Protein AF-A0A964J4F6-F1 (afdb_monomer)

Mean predicted aligned error: 13.55 Å

Secondary structure (DSSP, 8-state):
-----------------------PPPEEEEEEEEEETTEEEE-TT-EEEEEE--SSTTS-HHHH-EEEEEEE--TTSEEEEE--S--S-EEEEEESB-TTS-EEEETT-SSB-EEEPPPB-S-SSEEEEEEEEE---SSS-HHHHHHHHHHHHHHHHHHHSS--S-TTT--EEEET-SSSS-EE-SSEEEE-TT--S-TTSTT--HHHHHHHHHHHHHHHH--HHHHHHHHHHH--SS---TT-B-SSHHHHHHHHHHHHHHTTT-S----TT--TT-TTBHHHHHHHHHHHHHHSTT-SHHHHHHHHHHSTT---SHHHHHTT---PPPPPPPPPPPPPPPPPP-PPPHHHHHHHHHHHHHHHHHHHHHHHHHHHHHHHHHTSPPP--SSS-HHHHHHHHHHHHHHHHHHHHHHHHHHHHTTSSHHHHHHHTTS-HHHHHHHHHHHHHHHHHHHHHHHHHHHHHHHHHTHHHHHH---HHHHHHHHHHHHHHHHHHHHTTT-S-----SSSTT-GGGEEEPPP--PPPPPPPPPPPPPPPPPP-------PPSPPPPBP-EEEEE--SEE-SEEEEEEEEEES--TT-EEEEEEE--TT-SS--EEEEEE--TTSEEEEEEEE-SSEEEEEEEEE--BTTB--EEPPPEEEEE-

Nearest PDB structures (foldseek):
  8dek-assembly1_A  TM=6.468E-01  e=1.235E-04  Akkermansia muciniphila
  8df2-assembly1_D  TM=6.753E-01  e=3.769E-04  Akkermansia muciniphila
  8df2-assembly1_C  TM=6.741E-01  e=4.171E-04  Akkermansia muciniphila
  8df2-assembly1_B  TM=6.737E-01  e=5.375E-04  Akkermansia muciniphila
  5b71-assembly1_E  TM=6.983E-01  e=1.640E-03  Homo sapiens

Radius of gyration: 31.27 Å; Cα contacts (8 Å, |Δi|>4): 1247; chains: 1; bounding box: 86×79×105 Å

Structure (mmCIF, N/CA/C/O backbone):
data_AF-A0A964J4F6-F1
#
_entry.id   AF-A0A964J4F6-F1
#
loop_
_atom_site.group_PDB
_atom_site.id
_atom_site.type_symbol
_atom_site.label_atom_id
_atom_site.label_alt_id
_atom_site.label_comp_id
_atom_site.label_asym_id
_atom_site.label_entity_id
_atom_site.label_seq_id
_atom_site.pdbx_PDB_ins_code
_atom_site.Cartn_x
_atom_site.Cartn_y
_atom_site.Cartn_z
_atom_site.occupancy
_atom_site.B_iso_or_equiv
_atom_site.auth_seq_id
_atom_site.auth_comp_id
_atom_site.auth_asym_id
_atom_site.auth_atom_id
_atom_site.pdbx_PDB_model_num
ATOM 1 N N . MET A 1 1 ? -55.242 -43.354 67.723 1.00 39.22 1 MET A N 1
ATOM 2 C CA . MET A 1 1 ? -55.119 -43.976 66.383 1.00 39.22 1 MET A CA 1
ATOM 3 C C . MET A 1 1 ? -55.772 -43.014 65.386 1.00 39.22 1 MET A C 1
ATOM 5 O O . MET A 1 1 ? -56.984 -42.919 65.397 1.00 39.22 1 MET A O 1
ATOM 9 N N . LYS A 1 2 ? -55.071 -42.000 64.840 1.00 38.34 2 LYS A N 1
ATOM 10 C CA . LYS A 1 2 ? -54.368 -41.967 63.525 1.00 38.34 2 LYS A CA 1
ATOM 11 C C . LYS A 1 2 ? -55.135 -42.779 62.457 1.00 38.34 2 LYS A C 1
ATOM 13 O O . LYS A 1 2 ? -55.254 -43.979 62.641 1.00 38.34 2 LYS A O 1
ATOM 18 N N . ARG A 1 3 ? -55.629 -42.218 61.342 1.00 37.97 3 ARG A N 1
ATOM 19 C CA . ARG A 1 3 ? -54.902 -41.413 60.337 1.00 37.97 3 ARG A CA 1
ATOM 20 C C . ARG A 1 3 ? -55.819 -40.450 59.555 1.00 37.97 3 ARG A C 1
ATOM 22 O O . ARG A 1 3 ? -56.884 -40.842 59.097 1.00 37.97 3 ARG A O 1
ATOM 29 N N . PHE A 1 4 ? -55.321 -39.227 59.367 1.00 41.62 4 PHE A N 1
ATOM 30 C CA . PHE A 1 4 ? -55.722 -38.250 58.350 1.00 41.62 4 PHE A CA 1
ATOM 31 C C . PHE A 1 4 ? -55.152 -38.665 56.983 1.00 41.62 4 PHE A C 1
ATOM 33 O O . PHE A 1 4 ? -53.982 -39.048 56.911 1.00 41.62 4 PHE A O 1
ATOM 40 N N . ALA A 1 5 ? -55.942 -38.545 55.916 1.00 40.41 5 ALA A N 1
ATOM 41 C CA . ALA A 1 5 ? -55.474 -38.618 54.535 1.00 40.41 5 ALA A CA 1
ATOM 42 C C . ALA A 1 5 ? -55.362 -37.192 53.974 1.00 40.41 5 ALA A C 1
ATOM 44 O O . ALA A 1 5 ? -56.365 -36.504 53.806 1.00 40.41 5 ALA A O 1
ATOM 45 N N . VAL A 1 6 ? -54.130 -36.752 53.722 1.00 40.94 6 VAL A N 1
ATOM 46 C CA . VAL A 1 6 ? -53.800 -35.522 52.993 1.00 40.94 6 VAL A CA 1
ATOM 47 C C . VAL A 1 6 ? -53.334 -35.953 51.606 1.00 40.94 6 VAL A C 1
ATOM 49 O O . VAL A 1 6 ? -52.326 -36.645 51.482 1.00 40.94 6 VAL A O 1
ATOM 52 N N . ALA A 1 7 ? -54.088 -35.577 50.575 1.00 40.28 7 ALA A N 1
ATOM 53 C CA . ALA A 1 7 ? -53.694 -35.747 49.183 1.00 40.28 7 ALA A CA 1
ATOM 54 C C . ALA A 1 7 ? -52.683 -34.651 48.809 1.00 40.28 7 ALA A C 1
ATOM 56 O O . ALA A 1 7 ? -52.993 -33.461 48.863 1.00 40.28 7 ALA A O 1
ATOM 57 N N . VAL A 1 8 ? -51.464 -35.061 48.461 1.00 40.75 8 VAL A N 1
ATOM 58 C CA . VAL A 1 8 ? -50.386 -34.188 47.986 1.00 40.75 8 VAL A CA 1
ATOM 59 C C . VAL A 1 8 ? -50.498 -34.054 46.470 1.00 40.75 8 VAL A C 1
ATOM 61 O O . VAL A 1 8 ? -50.319 -35.024 45.738 1.00 40.75 8 VAL A O 1
ATOM 64 N N . LEU A 1 9 ? -50.781 -32.836 46.007 1.00 39.59 9 LEU A N 1
ATOM 65 C CA . LEU A 1 9 ? -50.663 -32.426 44.611 1.00 39.59 9 LEU A CA 1
ATOM 66 C C . LEU A 1 9 ? -49.172 -32.161 44.323 1.00 39.59 9 LEU A C 1
ATOM 68 O O . LEU A 1 9 ? -48.631 -31.126 44.710 1.00 39.59 9 LEU A O 1
ATOM 72 N N . ALA A 1 10 ? -48.483 -33.111 43.695 1.00 40.59 10 ALA A N 1
ATOM 73 C CA . ALA A 1 10 ? -47.112 -32.922 43.227 1.00 40.59 10 ALA A CA 1
ATOM 74 C C . ALA A 1 10 ? -47.136 -32.204 41.867 1.00 40.59 10 ALA A C 1
ATOM 76 O O . ALA A 1 10 ? -47.359 -32.821 40.827 1.00 40.59 10 ALA A O 1
ATOM 77 N N . ALA A 1 11 ? -46.934 -30.886 41.878 1.00 43.50 11 ALA A N 1
ATOM 78 C CA . ALA A 1 11 ? -46.682 -30.109 40.671 1.00 43.50 11 ALA A CA 1
ATOM 79 C C . ALA A 1 11 ? -45.273 -30.432 40.150 1.00 43.50 11 ALA A C 1
ATOM 81 O O . ALA A 1 11 ? -44.270 -30.102 40.782 1.00 43.50 11 ALA A O 1
ATOM 82 N N . LEU A 1 12 ? -45.211 -31.104 39.003 1.00 42.25 12 LEU A N 1
ATOM 83 C CA . LEU A 1 12 ? -43.985 -31.427 38.284 1.00 42.25 12 LEU A CA 1
ATOM 84 C C . LEU A 1 12 ? -43.437 -30.144 37.626 1.00 42.25 12 LEU A C 1
ATOM 86 O O . LEU A 1 12 ? -43.765 -29.819 36.487 1.00 42.25 12 LEU A O 1
ATOM 90 N N . THR A 1 13 ? -42.623 -29.372 38.344 1.00 48.09 13 THR A N 1
ATOM 91 C CA . THR A 1 13 ? -41.809 -28.301 37.757 1.00 48.09 13 THR A CA 1
ATOM 92 C C . THR A 1 13 ? -40.675 -28.934 36.956 1.00 48.09 13 THR A C 1
ATOM 94 O O . THR A 1 13 ? -39.594 -29.208 37.474 1.00 48.09 13 THR A O 1
ATOM 97 N N . VAL A 1 14 ? -40.912 -29.176 35.665 1.00 48.94 14 VAL A N 1
ATOM 98 C CA . VAL A 1 14 ? -39.831 -29.415 34.705 1.00 48.94 14 VAL A CA 1
ATOM 99 C C . VAL A 1 14 ? -39.031 -28.119 34.623 1.00 48.94 14 VAL A C 1
ATOM 101 O O . VAL A 1 14 ? -39.430 -27.162 33.963 1.00 48.94 14 VAL A O 1
ATOM 104 N N . ALA A 1 15 ? -37.918 -28.061 35.351 1.00 50.88 15 ALA A N 1
ATOM 105 C CA . ALA A 1 15 ? -36.913 -27.033 35.160 1.00 50.88 15 ALA A CA 1
ATOM 106 C C . ALA A 1 15 ? -36.363 -27.200 33.739 1.00 50.88 15 ALA A C 1
ATOM 108 O O . ALA A 1 15 ? -35.507 -28.047 33.486 1.00 50.88 15 ALA A O 1
ATOM 109 N N . ILE A 1 16 ? -36.894 -26.418 32.799 1.00 53.94 16 ILE A N 1
ATOM 110 C CA . ILE A 1 16 ? -36.280 -26.216 31.492 1.00 53.94 16 ILE A CA 1
ATOM 111 C C . ILE A 1 16 ? -34.946 -25.531 31.784 1.00 53.94 16 ILE A C 1
ATOM 113 O O . ILE A 1 16 ? -34.875 -24.314 31.953 1.00 53.94 16 ILE A O 1
ATOM 117 N N . VAL A 1 17 ? -33.885 -26.325 31.925 1.00 51.53 17 VAL A N 1
ATOM 118 C CA . VAL A 1 17 ? -32.518 -25.819 31.926 1.00 51.53 17 VAL A CA 1
ATOM 119 C C . VAL A 1 17 ? -32.308 -25.277 30.522 1.00 51.53 17 VAL A C 1
ATOM 121 O O . VAL A 1 17 ? -32.073 -26.040 29.587 1.00 51.53 17 VAL A O 1
ATOM 124 N N . ALA A 1 18 ? -32.491 -23.965 30.353 1.00 53.84 18 ALA A N 1
ATOM 125 C CA . ALA A 1 18 ? -32.130 -23.286 29.123 1.00 53.84 18 ALA A CA 1
ATOM 126 C C . ALA A 1 18 ? -30.680 -23.671 28.825 1.00 53.84 18 ALA A C 1
ATOM 128 O O . ALA A 1 18 ? -29.788 -23.391 29.633 1.00 53.84 18 ALA A O 1
ATOM 129 N N . ALA A 1 19 ? -30.465 -24.389 27.719 1.00 57.81 19 ALA A N 1
ATOM 130 C CA . ALA A 1 19 ? -29.124 -24.723 27.274 1.00 57.81 19 ALA A CA 1
ATOM 131 C C . ALA A 1 19 ? -28.310 -23.421 27.275 1.00 57.81 19 ALA A C 1
ATOM 133 O O . ALA A 1 19 ? -28.836 -22.400 26.813 1.00 57.81 19 ALA A O 1
ATOM 134 N N . PRO A 1 20 ? -27.083 -23.410 27.832 1.00 58.78 20 PRO A N 1
ATOM 135 C CA . PRO A 1 20 ? -26.265 -22.209 27.820 1.00 58.78 20 PRO A CA 1
ATOM 136 C C . PRO A 1 20 ? -26.206 -21.732 26.375 1.00 58.78 20 PRO A C 1
ATOM 138 O O . PRO A 1 20 ? -25.832 -22.511 25.496 1.00 58.78 20 PRO A O 1
ATOM 141 N N . ALA A 1 21 ? -26.660 -20.499 26.134 1.00 61.41 21 ALA A N 1
ATOM 142 C CA . ALA A 1 21 ? -26.624 -19.898 24.813 1.00 61.41 21 ALA A CA 1
ATOM 143 C C . ALA A 1 21 ? -25.182 -20.018 24.318 1.00 61.41 21 ALA A C 1
ATOM 145 O O . ALA A 1 21 ? -24.276 -19.385 24.865 1.00 61.41 21 ALA A O 1
ATOM 146 N N . ARG A 1 22 ? -24.944 -20.931 23.370 1.00 65.62 22 ARG A N 1
ATOM 147 C CA . ARG A 1 22 ? -23.622 -21.079 22.774 1.00 65.62 22 ARG A CA 1
ATOM 148 C C . ARG A 1 22 ? -23.318 -19.742 22.121 1.00 65.62 22 ARG A C 1
ATOM 150 O O . ARG A 1 22 ? -24.150 -19.242 21.368 1.00 65.62 22 ARG A O 1
ATOM 157 N N . ALA A 1 23 ? -22.157 -19.180 22.452 1.00 67.19 23 ALA A N 1
ATOM 158 C CA . ALA A 1 23 ? -21.604 -18.041 21.742 1.00 67.19 23 ALA A CA 1
ATOM 159 C C . ALA A 1 23 ? -21.734 -18.321 20.243 1.00 67.19 23 ALA A C 1
ATOM 161 O O . ALA A 1 23 ? -21.190 -19.313 19.749 1.00 67.19 23 ALA A O 1
ATOM 162 N N . GLN A 1 24 ? -22.551 -17.521 19.566 1.00 79.75 24 GLN A N 1
ATOM 163 C CA . GLN A 1 24 ? -22.741 -17.670 18.139 1.00 79.75 24 GLN A CA 1
ATOM 164 C C . GLN A 1 24 ? -21.416 -17.298 17.478 1.00 79.75 24 GLN A C 1
ATOM 166 O O . GLN A 1 24 ? -20.846 -16.249 17.762 1.00 79.75 24 GLN A O 1
ATOM 171 N N . VAL A 1 25 ? -20.893 -18.206 16.662 1.00 89.31 25 VAL A N 1
ATOM 172 C CA . VAL A 1 25 ? -19.766 -17.926 15.774 1.00 89.31 25 VAL A CA 1
ATOM 173 C C . VAL A 1 25 ? -20.383 -17.409 14.483 1.00 89.31 25 VAL A C 1
ATOM 175 O O . VAL A 1 25 ? -21.154 -18.134 13.853 1.00 89.31 25 VAL A O 1
ATOM 178 N N . THR A 1 26 ? -20.075 -16.169 14.113 1.00 92.75 26 THR A N 1
ATOM 179 C CA . THR A 1 26 ? -20.426 -15.599 12.809 1.00 92.75 26 THR A CA 1
ATOM 180 C C . THR A 1 26 ? -19.239 -15.771 11.880 1.00 92.75 26 THR A C 1
ATOM 182 O O . THR A 1 26 ? -18.116 -15.403 12.229 1.00 92.75 26 THR A O 1
ATOM 185 N N . THR A 1 27 ? -19.484 -16.289 10.683 1.00 94.81 27 THR A N 1
ATOM 186 C CA . THR A 1 27 ? -18.539 -16.178 9.569 1.00 94.81 27 THR A CA 1
ATOM 187 C C . THR A 1 27 ? -18.867 -14.908 8.791 1.00 94.81 27 THR A C 1
ATOM 189 O O . THR A 1 27 ? -20.000 -14.723 8.364 1.00 94.81 27 THR A O 1
ATOM 192 N N . TYR A 1 28 ? -17.901 -14.010 8.659 1.00 94.06 28 TYR A N 1
ATOM 193 C CA . TYR A 1 28 ? -17.977 -12.789 7.869 1.00 94.06 28 TYR A CA 1
ATOM 194 C C . TYR A 1 28 ? -17.252 -13.046 6.562 1.00 94.06 28 TYR A C 1
ATOM 196 O O . TYR A 1 28 ? -16.055 -13.322 6.585 1.00 94.06 28 TYR A O 1
ATOM 204 N N . HIS A 1 29 ? -17.946 -12.930 5.443 1.00 94.75 29 HIS A N 1
ATOM 205 C CA . HIS A 1 29 ? -17.332 -13.061 4.130 1.00 94.75 29 HIS A CA 1
ATOM 206 C C . HIS A 1 29 ? -17.683 -11.857 3.262 1.00 94.75 29 HIS A C 1
ATOM 208 O O . HIS A 1 29 ? -18.657 -11.156 3.523 1.00 94.75 29 HIS A O 1
ATOM 214 N N . GLY A 1 30 ? -16.854 -11.560 2.274 1.00 92.31 30 GLY A N 1
ATOM 215 C CA . GLY A 1 30 ? -17.032 -10.409 1.394 1.00 92.31 30 GLY A CA 1
ATOM 216 C C . GLY A 1 30 ? -15.941 -10.364 0.339 1.00 92.31 30 GLY A C 1
ATOM 217 O O . GLY A 1 30 ? -15.177 -11.317 0.205 1.00 92.31 30 GLY A O 1
ATOM 218 N N . GLN A 1 31 ? -15.863 -9.258 -0.398 1.00 91.62 31 GLN A N 1
ATOM 219 C CA . GLN A 1 31 ? -14.866 -9.071 -1.450 1.00 91.62 31 GLN A CA 1
ATOM 220 C C . GLN A 1 31 ? -14.346 -7.633 -1.461 1.00 91.62 31 GLN A C 1
ATOM 222 O O . GLN A 1 31 ? -15.142 -6.695 -1.389 1.00 91.62 31 GLN A O 1
ATOM 227 N N . TRP A 1 32 ? -13.031 -7.460 -1.573 1.00 91.69 32 TRP A N 1
ATOM 228 C CA . TRP A 1 32 ? -12.389 -6.161 -1.762 1.00 91.69 32 TRP A CA 1
ATOM 229 C C . TRP A 1 32 ? -12.135 -5.892 -3.237 1.00 91.69 32 TRP A C 1
ATOM 231 O O . TRP A 1 32 ? -11.487 -6.682 -3.927 1.00 91.69 32 TRP A O 1
ATOM 241 N N . LEU A 1 33 ? -12.637 -4.754 -3.703 1.00 89.38 33 LEU A N 1
ATOM 242 C CA . LEU A 1 33 ? -12.492 -4.290 -5.073 1.00 89.38 33 LEU A CA 1
ATOM 243 C C . LEU A 1 33 ? -11.873 -2.890 -5.074 1.00 89.38 33 LEU A C 1
ATOM 245 O O . LEU A 1 33 ? -12.208 -2.076 -4.219 1.00 89.38 33 LEU A O 1
ATOM 249 N N . CYS A 1 34 ? -11.012 -2.604 -6.040 1.00 88.94 34 CYS A N 1
ATOM 250 C CA . CYS A 1 34 ? -10.430 -1.294 -6.311 1.00 88.94 34 CYS A CA 1
ATOM 251 C C . CYS A 1 34 ? -11.053 -0.719 -7.580 1.00 88.94 34 CYS A C 1
ATOM 253 O O . CYS A 1 34 ? -11.069 -1.404 -8.600 1.00 88.94 34 CYS A O 1
ATOM 255 N N . ASP A 1 35 ? -11.544 0.516 -7.518 1.00 85.69 35 ASP A N 1
ATOM 256 C CA . ASP A 1 35 ? -11.870 1.312 -8.704 1.00 85.69 35 ASP A CA 1
ATOM 257 C C . ASP A 1 35 ? -10.643 2.134 -9.115 1.00 85.69 35 ASP A C 1
ATOM 259 O O . ASP A 1 35 ? -10.274 3.100 -8.437 1.00 85.69 35 ASP A O 1
ATOM 263 N N . ASP A 1 36 ? -10.008 1.747 -10.218 1.00 85.06 36 ASP A N 1
ATOM 264 C CA . ASP A 1 36 ? -8.982 2.549 -10.871 1.00 85.06 36 ASP A CA 1
ATOM 265 C C . ASP A 1 36 ? -9.562 3.209 -12.123 1.00 85.06 36 ASP A C 1
ATOM 267 O O . ASP A 1 36 ? -9.722 2.566 -13.160 1.00 85.06 36 ASP A O 1
ATOM 271 N N . ARG A 1 37 ? -9.881 4.505 -12.026 1.00 83.00 37 ARG A N 1
ATOM 272 C CA . ARG A 1 37 ? -10.329 5.341 -13.157 1.00 83.00 37 ARG A CA 1
ATOM 273 C C . ARG A 1 37 ? -11.496 4.716 -13.948 1.00 83.00 37 ARG A C 1
ATOM 275 O O . ARG A 1 37 ? -11.564 4.851 -15.167 1.00 83.00 37 ARG A O 1
ATOM 282 N N . GLY A 1 38 ? -12.434 4.063 -13.257 1.00 81.94 38 GLY A N 1
ATOM 283 C CA . GLY A 1 38 ? -13.618 3.425 -13.839 1.00 81.94 38 GLY A CA 1
ATOM 284 C C . GLY A 1 38 ? -13.460 1.931 -14.128 1.00 81.94 38 GLY A C 1
ATOM 285 O O . GLY A 1 38 ? -14.433 1.290 -14.532 1.00 81.94 38 GLY A O 1
ATOM 286 N N . ILE A 1 39 ? -12.273 1.361 -13.912 1.00 83.00 39 ILE A N 1
ATOM 287 C CA . ILE A 1 39 ? -12.004 -0.069 -14.056 1.00 83.00 39 ILE A CA 1
ATOM 288 C C . ILE A 1 39 ? -11.945 -0.709 -12.672 1.00 83.00 39 ILE A C 1
ATOM 290 O O . ILE A 1 39 ? -11.097 -0.384 -11.842 1.00 83.00 39 ILE A O 1
ATOM 294 N N . VAL A 1 40 ? -12.869 -1.637 -12.424 1.00 84.62 40 VAL A N 1
ATOM 295 C CA . VAL A 1 40 ? -12.997 -2.320 -11.135 1.00 84.62 40 VAL A CA 1
ATOM 296 C C . VAL A 1 40 ? -12.195 -3.616 -11.142 1.00 84.62 40 VAL A C 1
ATOM 298 O O . VAL A 1 40 ? -12.430 -4.495 -11.969 1.00 84.62 40 VAL A O 1
ATOM 301 N N . MET A 1 41 ? -11.282 -3.761 -10.186 1.00 88.69 41 MET A N 1
ATOM 302 C CA . MET A 1 41 ? -10.396 -4.918 -10.052 1.00 88.69 41 MET A CA 1
ATOM 303 C C . MET A 1 41 ? -10.454 -5.515 -8.653 1.00 88.69 41 MET A C 1
ATOM 305 O O . MET A 1 41 ? -10.653 -4.807 -7.672 1.00 88.69 41 MET A O 1
ATOM 309 N N . ALA A 1 42 ? -10.201 -6.815 -8.543 1.00 90.12 42 ALA A N 1
ATOM 310 C CA . ALA A 1 42 ? -10.013 -7.467 -7.255 1.00 90.12 42 ALA A CA 1
ATOM 311 C C . ALA A 1 42 ? -8.732 -6.999 -6.544 1.00 90.12 42 ALA A C 1
ATOM 313 O O . ALA A 1 42 ? -7.679 -6.846 -7.170 1.00 90.12 42 ALA A O 1
ATOM 314 N N . LEU A 1 43 ? -8.818 -6.841 -5.220 1.00 93.56 43 LEU A N 1
ATOM 315 C CA . LEU A 1 43 ? -7.673 -6.644 -4.329 1.00 93.56 43 LEU A CA 1
ATOM 316 C C . LEU A 1 43 ? -7.293 -7.968 -3.662 1.00 93.56 43 LEU A C 1
ATOM 318 O O . LEU A 1 43 ? -7.558 -8.184 -2.480 1.00 93.56 43 LEU A O 1
ATOM 322 N N . GLY A 1 44 ? -6.706 -8.878 -4.438 1.00 95.12 44 GLY A N 1
ATOM 323 C CA . GLY A 1 44 ? -6.187 -10.134 -3.903 1.00 95.12 44 GLY A CA 1
ATOM 324 C C . GLY A 1 44 ? -4.928 -9.944 -3.061 1.00 95.12 44 GLY A C 1
ATOM 325 O O . GLY A 1 4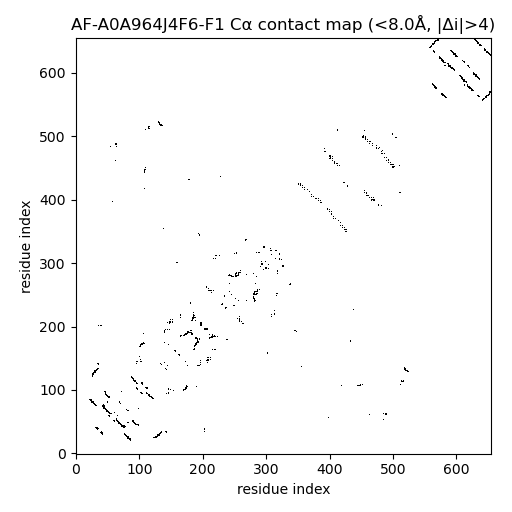4 ? -4.186 -8.988 -3.256 1.00 95.12 44 GLY A O 1
ATOM 326 N N . GLY A 1 45 ? -4.709 -10.829 -2.085 1.00 96.06 45 GLY A N 1
ATOM 327 C CA . GLY A 1 45 ? -3.542 -10.794 -1.196 1.00 96.06 45 GLY A CA 1
ATOM 328 C C . GLY A 1 45 ? -3.579 -9.716 -0.108 1.00 96.06 45 GLY A C 1
ATOM 329 O O . GLY A 1 45 ? -2.684 -9.688 0.733 1.00 96.06 45 GLY A O 1
ATOM 330 N N . ILE A 1 46 ? -4.604 -8.855 -0.083 1.00 95.69 46 ILE A N 1
ATOM 331 C CA . ILE A 1 46 ? -4.714 -7.754 0.880 1.00 95.69 46 ILE A CA 1
ATOM 332 C C . ILE A 1 46 ? -5.087 -8.254 2.277 1.00 95.69 46 ILE A C 1
ATOM 334 O O . ILE A 1 46 ? -5.941 -9.135 2.429 1.00 95.69 46 ILE A O 1
ATOM 338 N N . GLU A 1 47 ? -4.489 -7.682 3.320 1.00 96.06 47 GLU A N 1
ATOM 339 C CA . GLU A 1 47 ? -4.822 -8.058 4.688 1.00 96.06 47 GLU A CA 1
ATOM 340 C C . GLU A 1 47 ? -6.219 -7.573 5.079 1.00 96.06 47 GLU A C 1
ATOM 342 O O . GLU A 1 47 ? -6.562 -6.389 5.004 1.00 96.06 47 GLU A O 1
ATOM 347 N N . THR A 1 48 ? -7.010 -8.517 5.578 1.00 95.56 48 THR A N 1
ATOM 348 C CA . THR A 1 48 ? -8.336 -8.281 6.132 1.00 95.56 48 THR A CA 1
ATOM 349 C C . THR A 1 48 ? -8.368 -8.750 7.581 1.00 95.56 48 THR A C 1
ATOM 351 O O . THR A 1 48 ? -8.024 -9.887 7.900 1.00 95.56 48 THR A O 1
ATOM 354 N N . GLN A 1 49 ? -8.805 -7.874 8.478 1.00 94.69 49 GLN A N 1
ATOM 355 C CA . GLN A 1 49 ? -8.847 -8.119 9.914 1.00 94.69 49 GLN A CA 1
ATOM 356 C C . GLN A 1 49 ? -10.278 -7.983 10.426 1.00 94.69 49 GLN A C 1
ATOM 358 O O . GLN A 1 49 ? -10.934 -6.966 10.216 1.00 94.69 49 GLN A O 1
ATOM 363 N N . LEU A 1 50 ? -10.749 -8.976 11.168 1.00 94.25 50 LEU A N 1
ATOM 364 C CA . LEU A 1 50 ? -11.982 -8.915 11.936 1.00 94.25 50 LEU A CA 1
ATOM 365 C C . LEU A 1 50 ? -11.638 -8.380 13.321 1.00 94.25 50 LEU A C 1
ATOM 367 O O . LEU A 1 50 ? -10.993 -9.049 14.128 1.00 94.25 50 LEU A O 1
ATOM 371 N N . TRP A 1 51 ? -12.086 -7.170 13.616 1.00 92.06 51 TRP A N 1
ATOM 372 C CA . TRP A 1 51 ? -11.855 -6.515 14.891 1.00 92.06 51 TRP A CA 1
ATOM 373 C C . TRP A 1 51 ? -13.065 -6.618 15.795 1.00 92.06 51 TRP A C 1
ATOM 375 O O . TRP A 1 51 ? -14.195 -6.350 15.397 1.00 92.06 51 TRP A O 1
ATOM 385 N N . ARG A 1 52 ? -12.801 -6.897 17.066 1.00 90.94 52 ARG A N 1
ATOM 386 C CA . ARG A 1 52 ? -13.737 -6.632 18.154 1.00 90.94 52 ARG A CA 1
ATOM 387 C C . ARG A 1 52 ? -13.584 -5.183 18.533 1.00 90.94 52 ARG A C 1
ATOM 389 O O . ARG A 1 52 ? -12.483 -4.767 18.902 1.00 90.94 52 ARG A O 1
ATOM 396 N N . ARG A 1 53 ? -14.684 -4.429 18.526 1.00 83.94 53 ARG A N 1
ATOM 397 C CA . ARG A 1 53 ? -14.666 -3.036 18.997 1.00 83.94 53 ARG A CA 1
ATOM 398 C C . ARG A 1 53 ? -14.275 -2.947 20.480 1.00 83.94 53 ARG A C 1
ATOM 400 O O . ARG A 1 53 ? -13.764 -1.924 20.922 1.00 83.94 53 ARG A O 1
ATOM 407 N N . GLY A 1 54 ? -14.453 -4.046 21.217 1.00 81.25 54 GLY A N 1
ATOM 408 C CA . GLY A 1 54 ? -14.259 -4.114 22.656 1.00 81.25 54 GLY A CA 1
ATOM 409 C C . GLY A 1 54 ? -15.446 -3.505 23.394 1.00 81.25 54 GLY A C 1
ATOM 410 O O . GLY A 1 54 ? -16.218 -2.713 22.853 1.00 81.25 54 GLY A O 1
ATOM 411 N N . SER A 1 55 ? -15.618 -3.900 24.654 1.00 79.81 55 SER A N 1
ATOM 412 C CA . SER A 1 55 ? -16.635 -3.317 25.524 1.00 79.81 55 SER A CA 1
ATOM 413 C C . SER A 1 55 ? -15.966 -2.522 26.642 1.00 79.81 55 SER A C 1
ATOM 415 O O . SER A 1 55 ? -15.143 -3.079 27.378 1.00 79.81 55 SER A O 1
ATOM 417 N N . PRO A 1 56 ? -16.344 -1.250 26.837 1.00 86.50 56 PRO A N 1
ATOM 418 C CA . PRO A 1 56 ? -17.452 -0.545 26.187 1.00 86.50 56 PRO A CA 1
ATOM 419 C C . PRO A 1 56 ? -17.049 0.249 24.926 1.00 86.50 56 PRO A C 1
ATOM 421 O O . PRO A 1 56 ? -15.911 0.684 24.794 1.00 86.50 56 PRO A O 1
ATOM 424 N N . ASP A 1 57 ? -18.021 0.476 24.037 1.00 82.75 57 ASP A N 1
ATOM 425 C CA . ASP A 1 57 ? -17.870 0.991 22.659 1.00 82.75 57 ASP A CA 1
ATOM 426 C C . ASP A 1 57 ? -17.441 2.460 22.514 1.00 82.75 57 ASP A C 1
ATOM 428 O O . ASP A 1 57 ? -17.214 2.939 21.407 1.00 82.75 57 ASP A O 1
ATOM 432 N N . TYR A 1 58 ? -17.369 3.182 23.629 1.00 85.94 58 TYR A N 1
ATOM 433 C CA . TYR A 1 58 ? -17.014 4.597 23.686 1.00 85.94 58 TYR A CA 1
ATOM 434 C C . TYR A 1 58 ? -15.532 4.834 23.987 1.00 85.94 58 TYR A C 1
ATOM 436 O O . TYR A 1 58 ? -15.141 5.975 24.219 1.00 85.94 58 TYR A O 1
ATOM 444 N N . PHE A 1 59 ? -14.734 3.771 24.079 1.00 87.31 59 PHE A N 1
ATOM 445 C CA . PHE A 1 59 ? -13.282 3.861 24.033 1.00 87.31 59 PHE A CA 1
ATOM 446 C C . PHE A 1 59 ? -12.797 3.602 22.605 1.00 87.31 59 PHE A C 1
ATOM 448 O O . PHE A 1 59 ? -13.446 2.841 21.884 1.00 87.31 59 PHE A O 1
ATOM 455 N N . PRO A 1 60 ? -11.632 4.146 22.223 1.00 84.31 60 PRO A N 1
ATOM 456 C CA . PRO A 1 60 ? -11.019 3.809 20.951 1.00 84.31 60 PRO A CA 1
ATOM 457 C C . PRO A 1 60 ? -10.734 2.303 20.886 1.00 84.31 60 PRO A C 1
ATOM 459 O O . PRO A 1 60 ? -10.317 1.700 21.887 1.00 84.31 60 PRO A O 1
ATOM 462 N N . VAL A 1 61 ? -10.955 1.680 19.727 1.00 83.69 61 VAL A N 1
ATOM 463 C CA . VAL A 1 61 ? -10.816 0.220 19.566 1.00 83.69 61 VAL A CA 1
ATOM 464 C C . VAL A 1 61 ? -9.390 -0.251 19.877 1.00 83.69 61 VAL A C 1
ATOM 466 O O . VAL A 1 61 ? -9.179 -1.330 20.417 1.00 83.69 61 VAL A O 1
ATOM 469 N N . GLU A 1 62 ? -8.389 0.586 19.679 1.00 82.69 62 GLU A N 1
ATOM 470 C CA . GLU A 1 62 ? -6.987 0.302 19.961 1.00 82.69 62 GLU A CA 1
ATOM 471 C C . GLU A 1 62 ? -6.717 0.192 21.474 1.00 82.69 62 GLU A C 1
ATOM 473 O O . GLU A 1 62 ? -5.753 -0.449 21.907 1.00 82.69 62 GLU A O 1
ATOM 478 N N . TRP A 1 63 ? -7.582 0.783 22.307 1.00 85.31 63 TRP A N 1
ATOM 479 C CA . TRP A 1 63 ? -7.480 0.715 23.764 1.00 85.31 63 TRP A CA 1
ATOM 480 C C . TRP A 1 63 ? -8.180 -0.512 24.340 1.00 85.31 63 TRP A C 1
ATOM 482 O O . TRP A 1 63 ? -7.683 -1.102 25.301 1.00 85.31 63 TRP A O 1
ATOM 492 N N . VAL A 1 64 ? -9.344 -0.878 23.803 1.00 87.00 64 VAL A N 1
ATOM 493 C CA . VAL A 1 64 ? -10.219 -1.885 24.434 1.00 87.00 64 VAL A CA 1
ATOM 494 C C . VAL A 1 64 ? -10.608 -3.049 23.533 1.00 87.00 64 VAL A C 1
ATOM 496 O O . VAL A 1 64 ? -11.089 -4.067 24.026 1.00 87.00 64 VAL A O 1
ATOM 499 N N . GLY A 1 65 ? -10.403 -2.905 22.236 1.00 87.44 65 GLY A N 1
ATOM 500 C CA . GLY A 1 65 ? -10.649 -3.922 21.238 1.00 87.44 65 GLY A CA 1
ATOM 501 C C . GLY A 1 65 ? -9.433 -4.792 20.958 1.00 87.44 65 GLY A C 1
ATOM 502 O O . GLY A 1 65 ? -8.379 -4.732 21.612 1.00 87.44 65 GLY A O 1
ATOM 503 N N . GLY A 1 66 ? -9.610 -5.634 19.953 1.00 89.00 66 GLY A N 1
ATOM 504 C CA . GLY A 1 66 ? -8.571 -6.521 19.470 1.00 89.00 66 GLY A CA 1
ATOM 505 C C . GLY A 1 66 ? -9.039 -7.341 18.286 1.00 89.00 66 GLY A C 1
ATOM 506 O O . GLY A 1 66 ? -10.235 -7.560 18.095 1.00 89.00 66 GLY A O 1
ATOM 507 N N . ILE A 1 67 ? -8.071 -7.828 17.526 1.00 90.62 67 ILE A N 1
ATOM 508 C CA . ILE A 1 67 ? -8.301 -8.717 16.394 1.00 90.62 67 ILE A CA 1
ATOM 509 C C . ILE A 1 67 ? -8.943 -10.012 16.928 1.00 90.62 67 ILE A C 1
ATOM 511 O O . ILE A 1 67 ? -8.468 -10.597 17.909 1.00 90.62 67 ILE A O 1
ATOM 515 N N . ALA A 1 68 ? -10.101 -10.373 16.381 1.00 93.00 68 ALA A N 1
ATOM 516 C CA . ALA A 1 68 ? -10.767 -11.659 16.587 1.00 93.00 68 ALA A CA 1
ATOM 517 C C . ALA A 1 68 ? -10.261 -12.694 15.585 1.00 93.00 68 ALA A C 1
ATOM 519 O O . ALA A 1 68 ? -10.040 -13.837 15.970 1.00 93.00 68 ALA A O 1
ATOM 520 N N . ASP A 1 69 ? -10.060 -12.269 14.341 1.00 94.88 69 ASP A N 1
ATOM 521 C CA . ASP A 1 69 ? -9.528 -13.085 13.258 1.00 94.88 69 ASP A CA 1
ATOM 522 C C . ASP A 1 69 ? -8.845 -12.181 12.226 1.00 94.88 69 ASP A C 1
ATOM 524 O O . ASP A 1 69 ? -9.122 -10.981 12.164 1.00 94.88 69 ASP A O 1
ATOM 528 N N . SER A 1 70 ? -7.945 -12.730 11.427 1.00 96.25 70 SER A N 1
ATOM 529 C CA . SER A 1 70 ? -7.265 -12.003 10.357 1.00 96.25 70 SER A CA 1
ATOM 530 C C . SER A 1 70 ? -6.772 -12.968 9.296 1.00 96.25 70 SER A C 1
ATOM 532 O O . SER A 1 70 ? -6.324 -14.066 9.616 1.00 96.25 70 SER A O 1
ATOM 534 N N . GLY A 1 71 ? -6.773 -12.523 8.050 1.00 96.50 71 GLY A N 1
ATOM 535 C CA . GLY A 1 71 ? -6.257 -13.284 6.926 1.00 96.50 71 GLY A CA 1
ATOM 536 C C . GLY A 1 71 ? -5.958 -12.375 5.748 1.00 96.50 71 GLY A C 1
ATOM 537 O O . GLY A 1 71 ? -6.031 -11.151 5.855 1.00 96.50 71 GLY A O 1
ATOM 538 N N . PHE A 1 72 ? -5.642 -12.990 4.619 1.00 96.81 72 PHE A N 1
ATOM 539 C CA . PHE A 1 72 ? -5.432 -12.291 3.360 1.00 96.81 72 PHE A CA 1
ATOM 540 C C . PHE A 1 72 ? -6.559 -12.650 2.402 1.00 96.81 72 PHE A C 1
ATOM 542 O O . PHE A 1 72 ? -7.062 -13.776 2.432 1.00 96.81 72 PHE A O 1
ATOM 549 N N . ALA A 1 73 ? -6.982 -11.689 1.587 1.00 96.00 73 ALA A N 1
ATOM 550 C CA . ALA A 1 73 ? -7.970 -11.949 0.557 1.00 96.00 73 ALA A CA 1
ATOM 551 C C . ALA A 1 73 ? -7.415 -12.928 -0.491 1.00 96.00 73 ALA A C 1
ATOM 553 O O . ALA A 1 73 ? -6.230 -12.899 -0.830 1.00 96.00 73 ALA A O 1
ATOM 554 N N . ASN A 1 74 ? -8.288 -13.771 -1.028 1.00 94.69 74 ASN A N 1
ATOM 555 C CA . ASN A 1 74 ? -8.009 -14.643 -2.163 1.00 94.69 74 ASN A CA 1
ATOM 556 C C . ASN A 1 74 ? -7.664 -13.815 -3.416 1.00 94.69 74 ASN A C 1
ATOM 558 O O . ASN A 1 74 ? -7.935 -12.616 -3.437 1.00 94.69 74 ASN A O 1
ATOM 562 N N . PRO A 1 75 ? -7.114 -14.415 -4.488 1.00 92.50 75 PRO A N 1
ATOM 563 C CA . PRO A 1 75 ? -6.778 -13.687 -5.718 1.00 92.50 75 PRO A CA 1
ATOM 564 C C . PRO A 1 75 ? -7.935 -12.880 -6.333 1.00 92.50 75 PRO A C 1
ATOM 566 O O . PRO A 1 75 ? -7.705 -11.834 -6.930 1.00 92.50 75 PRO A O 1
ATOM 569 N N . ASP A 1 76 ? -9.178 -13.327 -6.143 1.00 88.81 76 ASP A N 1
ATOM 570 C CA . ASP A 1 76 ? -10.400 -12.634 -6.570 1.00 88.81 76 ASP A CA 1
ATOM 571 C C . ASP A 1 76 ? -10.869 -11.543 -5.584 1.00 88.81 76 ASP A C 1
ATOM 573 O O . ASP A 1 76 ? -11.941 -10.966 -5.751 1.00 88.81 76 ASP A O 1
ATOM 577 N N . GLY A 1 77 ? -10.082 -11.236 -4.553 1.00 91.94 77 GLY A N 1
ATOM 578 C CA . GLY A 1 77 ? -10.389 -10.251 -3.519 1.00 91.94 77 GLY A CA 1
ATOM 579 C C . GLY A 1 77 ? -11.364 -10.752 -2.454 1.00 91.94 77 GLY A C 1
ATOM 580 O O . GLY A 1 77 ? -11.690 -9.992 -1.539 1.00 91.94 77 GLY A O 1
ATOM 581 N N . THR A 1 78 ? -11.850 -11.996 -2.539 1.00 94.88 78 THR A N 1
ATOM 582 C CA . THR A 1 78 ? -12.769 -12.543 -1.535 1.00 94.88 78 THR A CA 1
ATOM 583 C C . THR A 1 78 ? -12.058 -12.845 -0.223 1.00 94.88 78 THR A C 1
ATOM 585 O O . THR A 1 78 ? -10.886 -13.209 -0.194 1.00 94.88 78 THR A O 1
ATOM 588 N N . PHE A 1 79 ? -12.765 -12.712 0.894 1.00 95.38 79 PHE A N 1
ATOM 589 C CA . PHE A 1 79 ? -12.255 -13.060 2.216 1.00 95.38 79 PHE A CA 1
ATOM 590 C C . PHE A 1 79 ? -13.320 -13.778 3.040 1.00 95.38 79 PHE A C 1
ATOM 592 O O . PHE A 1 79 ? -14.519 -13.640 2.795 1.00 95.38 79 PHE A O 1
ATOM 599 N N . SER A 1 80 ? -12.872 -14.519 4.052 1.00 95.88 80 SER A N 1
ATOM 600 C CA . SER A 1 80 ? -13.729 -15.145 5.055 1.00 95.88 80 SER A CA 1
ATOM 601 C C . SER A 1 80 ? -13.023 -15.137 6.408 1.00 95.88 80 SER A C 1
ATOM 603 O O . SER A 1 80 ? -11.882 -15.579 6.511 1.00 95.88 80 SER A O 1
ATOM 605 N N . LEU A 1 81 ? -13.684 -14.598 7.430 1.00 95.88 81 LEU A N 1
ATOM 606 C CA . LEU A 1 81 ? -13.167 -14.420 8.790 1.00 95.88 81 LEU A CA 1
ATOM 607 C C . LEU A 1 81 ? -14.224 -14.859 9.804 1.00 95.88 81 LEU A C 1
ATOM 609 O O . LEU A 1 81 ? -15.418 -14.723 9.549 1.00 95.88 81 LEU A O 1
ATOM 613 N N . ARG A 1 82 ? -13.837 -15.365 10.974 1.00 95.06 82 ARG A N 1
ATOM 614 C CA . ARG A 1 82 ? -14.781 -15.946 11.947 1.00 95.06 82 ARG A CA 1
ATOM 615 C C . ARG A 1 82 ? -14.685 -15.270 13.308 1.00 95.06 82 ARG A C 1
ATOM 617 O O . ARG A 1 82 ? -13.609 -15.178 13.890 1.00 95.06 82 ARG A O 1
ATOM 624 N N . SER A 1 83 ? -15.819 -14.857 13.881 1.00 91.06 83 SER A N 1
ATOM 625 C CA . SER A 1 83 ? -15.838 -14.430 15.284 1.00 91.06 83 SER A CA 1
ATOM 626 C C . SER A 1 83 ? -15.667 -15.652 16.185 1.00 91.06 83 SER A C 1
ATOM 628 O O . SER A 1 83 ? -16.578 -16.453 16.369 1.00 91.06 83 SER A O 1
ATOM 630 N N . GLY A 1 84 ? -14.474 -15.819 16.755 1.00 83.38 84 GLY A N 1
ATOM 631 C CA . GLY A 1 84 ? -14.172 -16.908 17.691 1.00 83.38 84 GLY A CA 1
ATOM 632 C C . GLY A 1 84 ? -14.823 -16.763 19.074 1.00 83.38 84 GLY A C 1
ATOM 633 O O . GLY A 1 84 ? -14.513 -17.539 19.977 1.00 83.38 84 GLY A O 1
ATOM 634 N N . ASP A 1 85 ? -15.681 -15.763 19.281 1.00 77.19 85 ASP A N 1
ATOM 635 C CA . ASP A 1 85 ? -16.304 -15.471 20.566 1.00 77.19 85 ASP A CA 1
ATOM 636 C C . ASP A 1 85 ? -17.778 -15.068 20.442 1.00 77.19 85 ASP A C 1
ATOM 638 O O . ASP A 1 85 ? -18.332 -14.954 19.355 1.00 77.19 85 ASP A O 1
ATOM 642 N N . GLY A 1 86 ? -18.432 -14.915 21.595 1.00 75.44 86 GLY A N 1
ATOM 643 C CA . GLY A 1 86 ? -19.827 -14.486 21.692 1.00 75.44 86 GLY A CA 1
ATOM 644 C C . GLY A 1 86 ? -19.983 -12.976 21.836 1.00 75.44 86 GLY A C 1
ATOM 645 O O . GLY A 1 86 ? -20.971 -12.544 22.421 1.00 75.44 86 GLY A O 1
ATOM 646 N N . GLU A 1 87 ? -18.994 -12.171 21.428 1.00 80.25 87 GLU A N 1
ATOM 647 C CA . GLU A 1 87 ? -19.139 -10.716 21.468 1.00 80.25 87 GLU A CA 1
ATOM 648 C C . GLU A 1 87 ? -19.987 -10.223 20.289 1.00 80.25 87 GLU A C 1
ATOM 650 O O . GLU A 1 87 ? -19.854 -10.688 19.160 1.00 80.25 87 GLU A O 1
ATOM 655 N N . ASP A 1 88 ? -20.852 -9.242 20.550 1.00 81.38 88 ASP A N 1
ATOM 656 C CA . ASP A 1 88 ? -21.876 -8.781 19.605 1.00 81.38 88 ASP A CA 1
ATOM 657 C C . ASP A 1 88 ? -21.454 -7.570 18.761 1.00 81.38 88 ASP A C 1
ATOM 659 O O . ASP A 1 88 ? -22.308 -6.963 18.122 1.00 81.38 88 ASP A O 1
ATOM 663 N N . ASN A 1 89 ? -20.188 -7.142 18.771 1.00 87.31 89 ASN A N 1
ATOM 664 C CA . ASN A 1 89 ? -19.788 -5.919 18.064 1.00 87.31 89 ASN A CA 1
ATOM 665 C C . ASN A 1 89 ? -18.425 -6.047 17.387 1.00 87.31 89 ASN A C 1
ATOM 667 O O . ASN A 1 89 ? -17.373 -5.821 17.998 1.00 87.31 89 ASN A O 1
ATOM 671 N N . HIS A 1 90 ? -18.487 -6.381 16.106 1.00 90.88 90 HIS A N 1
ATOM 672 C CA . HIS A 1 90 ? -17.335 -6.567 15.247 1.00 90.88 90 HIS A CA 1
ATOM 673 C C . HIS A 1 90 ? -17.310 -5.533 14.125 1.00 90.88 90 HIS A C 1
ATOM 675 O O . HIS A 1 90 ? -18.345 -4.998 13.749 1.00 90.88 90 HIS A O 1
ATOM 681 N N . PHE A 1 91 ? -16.147 -5.268 13.554 1.00 91.00 91 PHE A N 1
ATOM 682 C CA . PHE A 1 91 ? -16.026 -4.606 12.257 1.00 91.00 91 PHE A CA 1
ATOM 683 C C . PHE A 1 91 ? -14.885 -5.245 11.476 1.00 91.00 91 PHE A C 1
ATOM 685 O O . PHE A 1 91 ? -14.051 -5.946 12.048 1.00 91.00 91 PHE A O 1
ATOM 692 N N . ILE A 1 92 ? -14.863 -5.015 10.169 1.00 91.81 92 ILE A N 1
ATOM 693 C CA . ILE A 1 92 ? -13.772 -5.474 9.314 1.00 91.81 92 ILE A CA 1
ATOM 694 C C . ILE A 1 92 ? -12.874 -4.288 8.998 1.00 91.81 92 ILE A C 1
ATOM 696 O O . ILE A 1 92 ? -13.383 -3.237 8.615 1.00 91.81 92 ILE A O 1
ATOM 700 N N . ARG A 1 93 ? -11.564 -4.475 9.130 1.00 91.69 93 ARG A N 1
ATOM 701 C CA . ARG A 1 93 ? -10.531 -3.557 8.657 1.00 91.69 93 ARG A CA 1
ATOM 702 C C . ARG A 1 93 ? -9.837 -4.168 7.448 1.00 91.69 93 ARG A C 1
ATOM 704 O O . ARG A 1 93 ? -9.371 -5.301 7.530 1.00 91.69 93 ARG A O 1
ATOM 711 N N . MET A 1 94 ? -9.742 -3.417 6.363 1.00 91.69 94 MET A N 1
ATOM 712 C CA . MET A 1 94 ? -8.820 -3.697 5.262 1.00 91.69 94 MET A CA 1
ATOM 713 C C . MET A 1 94 ? -7.587 -2.823 5.455 1.00 91.69 94 MET A C 1
ATOM 715 O O . MET A 1 94 ? -7.735 -1.637 5.746 1.00 91.69 94 MET A O 1
ATOM 719 N N . ALA A 1 95 ? -6.391 -3.374 5.294 1.00 91.75 95 ALA A N 1
ATOM 720 C CA . ALA A 1 95 ? -5.151 -2.603 5.292 1.00 91.75 95 ALA A CA 1
ATOM 721 C C . ALA A 1 95 ? -4.396 -2.875 3.991 1.00 91.75 95 ALA A C 1
ATOM 723 O O . ALA A 1 95 ? -4.302 -4.033 3.595 1.00 91.75 95 ALA A O 1
ATOM 724 N N . LEU A 1 96 ? -3.857 -1.839 3.341 1.00 93.00 96 LEU A N 1
ATOM 725 C CA . LEU A 1 96 ? -3.053 -1.973 2.119 1.00 93.00 96 LEU A CA 1
ATOM 726 C C . LEU A 1 96 ? -1.677 -2.554 2.461 1.00 93.00 96 LEU A C 1
ATOM 728 O O . LEU A 1 96 ? -0.662 -1.861 2.490 1.00 93.00 96 LEU A O 1
ATOM 732 N N . ARG A 1 97 ? -1.679 -3.845 2.787 1.00 95.56 97 ARG A N 1
ATOM 733 C CA . ARG A 1 97 ? -0.513 -4.667 3.078 1.00 95.56 97 ARG A CA 1
ATOM 734 C C . ARG A 1 97 ? -0.775 -6.131 2.754 1.00 95.56 97 ARG A C 1
ATOM 736 O O . ARG A 1 97 ? -1.908 -6.584 2.905 1.00 95.56 97 ARG A O 1
ATOM 743 N N . ASP A 1 98 ? 0.257 -6.864 2.354 1.00 96.25 98 ASP A N 1
ATOM 744 C CA . ASP A 1 98 ? 0.179 -8.304 2.084 1.00 96.25 98 ASP A CA 1
ATOM 745 C C . ASP A 1 98 ? 1.060 -9.146 3.027 1.00 96.25 98 ASP A C 1
ATOM 747 O O . ASP A 1 98 ? 1.770 -8.644 3.903 1.00 96.25 98 ASP A O 1
ATOM 751 N N . SER A 1 99 ? 1.015 -10.467 2.839 1.00 95.00 99 SER A N 1
ATOM 752 C CA . SER A 1 99 ? 1.860 -11.427 3.556 1.00 95.00 99 SER A CA 1
ATOM 753 C C . SER A 1 99 ? 3.322 -11.426 3.102 1.00 95.00 99 SER A C 1
ATOM 755 O O . SER A 1 99 ? 4.166 -12.046 3.749 1.00 95.00 99 SER A O 1
ATOM 757 N N . ALA A 1 100 ? 3.614 -10.816 1.954 1.00 93.31 100 ALA A N 1
ATOM 758 C CA . ALA A 1 100 ? 4.933 -10.783 1.340 1.00 93.31 100 ALA A CA 1
ATOM 759 C C . ALA A 1 100 ? 5.760 -9.564 1.785 1.00 93.31 100 ALA A C 1
ATOM 761 O O . ALA A 1 100 ? 6.969 -9.559 1.567 1.00 93.31 100 ALA A O 1
ATOM 762 N N . GLY A 1 101 ? 5.130 -8.601 2.463 1.00 93.31 101 GLY A N 1
ATOM 763 C CA . GLY A 1 101 ? 5.748 -7.400 3.009 1.00 93.31 101 GLY A CA 1
ATOM 764 C C . GLY A 1 101 ? 5.509 -6.133 2.185 1.00 93.31 101 GLY A C 1
ATOM 765 O O . GLY A 1 101 ? 6.065 -5.104 2.553 1.00 93.31 101 GLY A O 1
ATOM 766 N N . VAL A 1 102 ? 4.693 -6.165 1.126 1.00 97.31 102 VAL A N 1
ATOM 767 C CA . VAL A 1 102 ? 4.305 -4.962 0.370 1.00 97.31 102 VAL A CA 1
ATOM 768 C C . VAL A 1 102 ? 3.284 -4.184 1.182 1.00 97.31 102 VAL A C 1
ATOM 770 O O . VAL A 1 102 ? 2.223 -4.720 1.500 1.00 97.31 102 VAL A O 1
ATOM 773 N N . ARG A 1 103 ? 3.581 -2.931 1.533 1.00 96.12 103 ARG A N 1
ATOM 774 C CA . ARG A 1 103 ? 2.741 -2.091 2.401 1.00 96.12 103 ARG A CA 1
ATOM 775 C C . ARG A 1 103 ? 2.657 -0.675 1.864 1.00 96.12 103 ARG A C 1
ATOM 777 O O . ARG A 1 103 ? 3.665 -0.128 1.442 1.00 96.12 103 ARG A O 1
ATOM 784 N N . LEU A 1 104 ? 1.481 -0.063 1.939 1.00 94.06 104 LEU A N 1
ATOM 785 C CA . LEU A 1 104 ? 1.264 1.332 1.563 1.00 94.06 104 LEU A CA 1
ATOM 786 C C . LEU A 1 104 ? 0.836 2.150 2.774 1.00 94.06 104 LEU A C 1
ATOM 788 O O . LEU A 1 104 ? -0.056 1.741 3.514 1.00 94.06 104 LEU A O 1
ATOM 792 N N . LYS A 1 105 ? 1.443 3.323 2.943 1.00 89.25 105 LYS A N 1
ATOM 793 C CA . LYS A 1 105 ? 1.047 4.381 3.879 1.00 89.25 105 LYS A CA 1
ATOM 794 C C . LYS A 1 105 ? 0.982 5.724 3.150 1.00 89.25 105 LYS A C 1
ATOM 796 O O . LYS A 1 105 ? 1.492 5.852 2.041 1.00 89.25 105 LYS A O 1
ATOM 801 N N . ASP A 1 106 ? 0.386 6.722 3.788 1.00 84.50 106 ASP A N 1
ATOM 802 C CA . ASP A 1 106 ? 0.508 8.109 3.330 1.00 84.50 106 ASP A CA 1
ATOM 803 C C . ASP A 1 106 ? 1.899 8.663 3.678 1.00 84.50 106 ASP A C 1
ATOM 805 O O . ASP A 1 106 ? 2.534 8.216 4.639 1.00 84.50 106 ASP A O 1
ATOM 809 N N . TRP A 1 107 ? 2.374 9.643 2.913 1.00 81.62 107 TRP A N 1
ATOM 810 C CA . TRP A 1 107 ? 3.646 10.323 3.135 1.00 81.62 107 TRP A CA 1
ATOM 811 C C . TRP A 1 107 ? 3.709 10.965 4.522 1.00 81.62 107 TRP A C 1
ATOM 813 O O . TRP A 1 107 ? 2.853 11.770 4.900 1.00 81.62 107 TRP A O 1
ATOM 823 N N . GLY A 1 108 ? 4.719 10.596 5.316 1.00 72.38 108 GLY A N 1
ATOM 824 C CA . GLY A 1 108 ? 4.814 11.001 6.724 1.00 72.38 108 GLY A CA 1
ATOM 825 C C . GLY A 1 108 ? 3.730 10.398 7.632 1.00 72.38 108 GLY A C 1
ATOM 826 O O . GLY A 1 108 ? 3.701 10.676 8.834 1.00 72.38 108 GLY A O 1
ATOM 827 N N . GLY A 1 109 ? 2.857 9.551 7.085 1.00 75.94 109 GLY A N 1
ATOM 828 C CA . GLY A 1 109 ? 1.912 8.738 7.826 1.00 75.94 109 GLY A CA 1
ATOM 829 C C . GLY A 1 109 ? 2.642 7.735 8.715 1.00 75.94 109 GLY A C 1
ATOM 830 O O . GLY A 1 109 ? 3.740 7.259 8.417 1.00 75.94 109 GLY A O 1
ATOM 831 N N . ILE A 1 110 ? 2.031 7.413 9.853 1.00 74.00 110 ILE A N 1
ATOM 832 C CA . ILE A 1 110 ? 2.637 6.524 10.854 1.00 74.00 110 ILE A CA 1
ATOM 833 C C . ILE A 1 110 ? 2.145 5.074 10.754 1.00 74.00 110 ILE A C 1
ATOM 835 O O . ILE A 1 110 ? 2.791 4.179 11.313 1.00 74.00 110 ILE A O 1
ATOM 839 N N . ASN A 1 111 ? 1.031 4.828 10.059 1.00 80.31 111 ASN A N 1
ATOM 840 C CA . ASN A 1 111 ? 0.463 3.495 9.864 1.00 80.31 111 ASN A CA 1
ATOM 841 C C . ASN A 1 111 ? 0.311 3.172 8.386 1.00 80.31 111 ASN A C 1
ATOM 843 O O . ASN A 1 111 ? 0.194 4.068 7.556 1.00 80.31 111 ASN A O 1
ATOM 847 N N . ASP A 1 112 ? 0.233 1.873 8.107 1.00 86.94 112 ASP A N 1
ATOM 848 C CA . ASP A 1 112 ? -0.267 1.389 6.830 1.00 86.94 112 ASP A CA 1
ATOM 849 C C . ASP A 1 112 ? -1.689 1.939 6.621 1.00 86.94 112 ASP A C 1
ATOM 851 O O . ASP A 1 112 ? -2.521 1.945 7.541 1.00 86.94 112 ASP A O 1
ATOM 855 N N . TRP A 1 113 ? -1.964 2.382 5.402 1.00 86.19 113 TRP A N 1
ATOM 856 C CA . TRP A 1 113 ? -3.262 2.883 5.002 1.00 86.19 113 TRP A CA 1
ATOM 857 C C . TRP A 1 113 ? -4.305 1.785 5.223 1.00 86.19 113 TRP A C 1
ATOM 859 O O . TRP A 1 113 ? -4.135 0.635 4.804 1.00 86.19 113 TRP A O 1
ATOM 869 N N . SER A 1 114 ? -5.387 2.119 5.920 1.00 86.44 114 SER A N 1
ATOM 870 C CA . SER A 1 114 ? -6.428 1.154 6.256 1.00 86.44 114 SER A CA 1
ATOM 871 C C . SER A 1 114 ? -7.801 1.794 6.321 1.00 86.44 114 SER A C 1
ATOM 873 O O . SER A 1 114 ? -7.942 3.006 6.481 1.00 86.44 114 SER A O 1
ATOM 875 N N . ILE A 1 115 ? -8.827 0.958 6.203 1.00 83.69 115 ILE A N 1
ATOM 876 C CA . ILE A 1 115 ? -10.209 1.395 6.284 1.00 83.69 115 ILE A CA 1
ATOM 877 C C . ILE A 1 115 ? -11.074 0.404 7.043 1.00 83.69 115 ILE A C 1
ATOM 879 O O . ILE A 1 115 ? -10.941 -0.812 6.892 1.00 83.69 115 ILE A O 1
ATOM 883 N N . ASP A 1 116 ? -11.982 0.955 7.842 1.00 85.38 116 ASP A N 1
ATOM 884 C CA . ASP A 1 116 ? -12.889 0.205 8.698 1.00 85.38 116 ASP A CA 1
ATOM 885 C C . ASP A 1 116 ? -14.300 0.213 8.104 1.00 85.38 116 ASP A C 1
ATOM 887 O O . ASP A 1 116 ? -14.858 1.266 7.786 1.00 85.38 116 ASP A O 1
ATOM 891 N N . LEU A 1 117 ? -14.907 -0.967 7.989 1.00 85.69 117 LEU A N 1
ATOM 892 C CA . LEU A 1 117 ? -16.335 -1.096 7.719 1.00 85.69 117 LEU A CA 1
ATOM 893 C C . LEU A 1 117 ? -17.165 -0.713 8.951 1.00 85.69 117 LEU A C 1
ATOM 895 O O . LEU A 1 117 ? -16.688 -0.668 10.088 1.00 85.69 117 LEU A O 1
ATOM 899 N N . GLU A 1 118 ? -18.455 -0.479 8.719 1.00 82.75 118 GLU A N 1
ATOM 900 C CA . GLU A 1 118 ? -19.436 -0.284 9.786 1.00 82.75 118 GLU A CA 1
ATOM 901 C C . GLU A 1 118 ? -19.468 -1.469 10.770 1.00 82.75 118 GLU A C 1
ATOM 903 O O . GLU A 1 118 ? -19.117 -2.602 10.443 1.00 82.75 118 GLU A O 1
ATOM 908 N N . GLY A 1 119 ? -19.921 -1.200 11.999 1.00 84.00 119 GLY A N 1
ATOM 909 C CA . GLY A 1 119 ? -20.062 -2.226 13.029 1.00 84.00 119 GLY A CA 1
ATOM 910 C C . GLY A 1 119 ? -21.182 -3.225 12.718 1.00 84.00 119 GLY A C 1
ATOM 911 O O . GLY A 1 119 ? -22.302 -2.847 12.375 1.00 84.00 119 GLY A O 1
ATOM 912 N N . TYR A 1 120 ? -20.898 -4.506 12.919 1.00 85.94 120 TYR A N 1
ATOM 913 C CA . TYR A 1 120 ? -21.789 -5.635 12.705 1.00 85.94 120 TYR A CA 1
ATOM 914 C C . TYR A 1 120 ? -22.022 -6.406 14.004 1.00 85.94 120 TYR A C 1
ATOM 916 O O . TYR A 1 120 ? -21.114 -6.615 14.812 1.00 85.94 120 TYR A O 1
ATOM 924 N N . ARG A 1 121 ? -23.266 -6.863 14.179 1.00 85.44 121 ARG A N 1
ATOM 925 C CA . ARG A 1 121 ? -23.641 -7.746 15.283 1.00 85.44 121 ARG A CA 1
ATOM 926 C C . ARG A 1 121 ? -23.344 -9.206 14.975 1.00 85.44 121 ARG A C 1
ATOM 928 O O . ARG A 1 121 ? -23.624 -9.663 13.874 1.00 85.44 121 ARG A O 1
ATOM 935 N N . ASN A 1 122 ? -22.876 -9.939 15.979 1.00 84.94 122 ASN A N 1
ATOM 936 C CA . ASN A 1 122 ? -22.643 -11.383 15.922 1.00 84.94 122 ASN A CA 1
ATOM 937 C C . ASN A 1 122 ? -23.939 -12.167 16.204 1.00 84.94 122 ASN A C 1
ATOM 939 O O . ASN A 1 122 ? -24.035 -12.929 17.158 1.00 84.94 122 ASN A O 1
ATOM 943 N N . ASN A 1 123 ? -24.985 -11.906 15.418 1.00 85.44 123 ASN A N 1
ATOM 944 C CA . ASN A 1 123 ? -26.321 -12.479 15.625 1.00 85.44 123 ASN A CA 1
ATOM 945 C C . ASN A 1 123 ? -26.803 -13.352 14.455 1.00 85.44 123 ASN A C 1
ATOM 947 O O . ASN A 1 123 ? -27.980 -13.705 14.393 1.00 85.44 123 ASN A O 1
ATOM 951 N N . THR A 1 124 ? -25.922 -13.666 13.503 1.00 88.62 124 THR A N 1
ATOM 952 C CA . THR A 1 124 ? -26.208 -14.515 12.339 1.00 88.62 124 THR A CA 1
ATOM 953 C C . THR A 1 124 ? -25.045 -15.489 12.152 1.00 88.62 124 THR A C 1
ATOM 955 O O . THR A 1 124 ? -23.912 -15.065 12.277 1.00 88.62 124 THR A O 1
ATOM 958 N N . PRO A 1 125 ? -25.258 -16.791 11.886 1.00 90.19 125 PRO A N 1
ATOM 959 C CA . PRO A 1 125 ? -24.139 -17.741 11.776 1.00 90.19 125 PRO A CA 1
ATOM 960 C C . PRO A 1 125 ? -23.212 -17.415 10.596 1.00 90.19 125 PRO A C 1
ATOM 962 O O . PRO A 1 125 ? -22.033 -17.765 10.588 1.00 90.19 125 PRO A O 1
ATOM 965 N N . ASP A 1 126 ? -23.769 -16.720 9.615 1.00 92.69 126 ASP A N 1
ATOM 966 C CA . ASP A 1 126 ? -23.111 -16.298 8.403 1.00 92.69 126 ASP A CA 1
ATOM 967 C C . ASP A 1 126 ? -23.527 -14.857 8.097 1.00 92.69 126 ASP A C 1
ATOM 969 O O . ASP A 1 126 ? -24.658 -14.440 8.390 1.00 92.69 126 ASP A O 1
ATOM 973 N N . ARG A 1 127 ? -22.583 -14.062 7.607 1.00 91.88 127 ARG A N 1
ATOM 974 C CA . ARG A 1 127 ? -22.767 -12.651 7.295 1.00 91.88 127 ARG A CA 1
ATOM 975 C C . ARG A 1 127 ? -22.025 -12.319 6.016 1.00 91.88 127 ARG A C 1
ATOM 977 O O . ARG A 1 127 ? -20.823 -12.060 6.041 1.00 91.88 127 ARG A O 1
ATOM 984 N N . ASP A 1 128 ? -22.797 -12.255 4.942 1.00 89.25 128 ASP A N 1
ATOM 985 C CA . ASP A 1 128 ? -22.327 -11.717 3.679 1.00 89.25 128 ASP A CA 1
ATOM 986 C C . ASP A 1 128 ? -22.210 -10.200 3.787 1.00 89.25 128 ASP A C 1
ATOM 988 O O . ASP A 1 128 ? -23.158 -9.478 4.122 1.00 89.25 128 ASP A O 1
ATOM 992 N N . LEU A 1 129 ? -21.002 -9.720 3.554 1.00 85.06 129 LEU A N 1
ATOM 993 C CA . LEU A 1 129 ? -20.711 -8.314 3.451 1.00 85.06 129 LEU A CA 1
ATOM 994 C C . LEU A 1 129 ? -20.863 -7.847 2.009 1.00 85.06 129 LEU A C 1
ATOM 996 O O . LEU A 1 129 ? -20.991 -6.651 1.844 1.00 85.06 129 LEU A O 1
ATOM 1000 N N . PHE A 1 130 ? -20.983 -8.697 0.995 1.00 80.81 130 PHE A N 1
ATOM 1001 C CA . PHE A 1 130 ? -21.011 -8.340 -0.426 1.00 80.81 130 PHE A CA 1
ATOM 1002 C C . PHE A 1 130 ? -19.690 -7.721 -0.914 1.00 80.81 130 PHE A C 1
ATOM 1004 O O . PHE A 1 130 ? -18.743 -7.512 -0.147 1.00 80.81 130 PHE A O 1
ATOM 1011 N N . GLY A 1 131 ? -19.643 -7.379 -2.204 1.00 69.12 131 GLY A N 1
ATOM 1012 C CA . GLY A 1 131 ? -18.564 -6.582 -2.781 1.00 69.12 131 GLY A CA 1
ATOM 1013 C C . GLY A 1 131 ? -18.446 -5.210 -2.112 1.00 69.12 131 GLY A C 1
ATOM 1014 O O . GLY A 1 131 ? -19.426 -4.476 -1.932 1.00 69.12 131 GLY A O 1
ATOM 1015 N N . ARG A 1 132 ? -17.229 -4.854 -1.711 1.00 72.62 132 ARG A N 1
ATOM 1016 C CA . ARG A 1 132 ? -16.864 -3.529 -1.209 1.00 72.62 132 ARG A CA 1
ATOM 1017 C C . ARG A 1 132 ? -16.011 -2.848 -2.261 1.00 72.62 132 ARG A C 1
ATOM 1019 O O . ARG A 1 132 ? -14.857 -3.219 -2.454 1.00 72.62 132 ARG A O 1
ATOM 1026 N N . LEU A 1 133 ? -16.601 -1.851 -2.916 1.00 66.25 133 LEU A N 1
ATOM 1027 C CA . LEU A 1 133 ? -15.874 -0.998 -3.839 1.00 66.25 133 LEU A CA 1
ATOM 1028 C C . LEU A 1 133 ? -15.138 0.062 -3.054 1.00 66.25 133 LEU A C 1
ATOM 1030 O O . LEU A 1 133 ? -15.729 0.964 -2.446 1.00 66.25 133 LEU A O 1
ATOM 1034 N N . PHE A 1 134 ? -13.830 -0.084 -3.073 1.00 68.69 134 PHE A N 1
ATOM 1035 C CA . PHE A 1 134 ? -12.939 0.919 -2.581 1.00 68.69 134 PHE A CA 1
ATOM 1036 C C . PHE A 1 134 ? -12.623 1.896 -3.708 1.00 68.69 134 PHE A C 1
ATOM 1038 O O . PHE A 1 134 ? -12.066 1.530 -4.743 1.00 68.69 134 PHE A O 1
ATOM 1045 N N . ILE A 1 135 ? -13.004 3.148 -3.476 1.00 58.31 135 ILE A N 1
ATOM 1046 C CA . ILE A 1 135 ? -12.647 4.265 -4.333 1.00 58.31 135 ILE A CA 1
ATOM 1047 C C . ILE A 1 135 ? -11.706 5.129 -3.514 1.00 58.31 135 ILE A C 1
ATOM 1049 O O . ILE A 1 135 ? -12.111 5.774 -2.545 1.00 58.31 135 ILE A O 1
ATOM 1053 N N . THR A 1 136 ? -10.439 5.174 -3.904 1.00 59.97 136 THR A N 1
ATOM 1054 C CA . THR A 1 136 ? -9.597 6.294 -3.494 1.00 59.97 136 THR A CA 1
ATOM 1055 C C . THR A 1 136 ? -10.084 7.537 -4.226 1.00 59.97 136 THR A C 1
ATOM 1057 O O . THR A 1 136 ? -9.645 7.819 -5.334 1.00 59.97 136 THR A O 1
ATOM 1060 N N . GLU A 1 137 ? -11.028 8.265 -3.624 1.00 49.75 137 GLU A N 1
ATOM 1061 C CA . GLU A 1 137 ? -11.328 9.630 -4.054 1.00 49.75 137 GLU A CA 1
ATOM 1062 C C . GLU A 1 137 ? -10.078 10.484 -3.799 1.00 49.75 137 GLU A C 1
ATOM 1064 O O . GLU A 1 137 ? -9.560 10.526 -2.680 1.00 49.75 137 GLU A O 1
ATOM 1069 N N . GLY A 1 138 ? -9.553 11.093 -4.861 1.00 51.41 138 GLY A N 1
ATOM 1070 C CA . GLY A 1 138 ? -8.247 11.744 -4.871 1.00 51.41 138 GLY A CA 1
ATOM 1071 C C . GLY A 1 138 ? -7.426 11.314 -6.082 1.00 51.41 138 GLY A C 1
ATOM 1072 O O . GLY A 1 138 ? -7.907 10.602 -6.957 1.00 51.41 138 GLY A O 1
ATOM 1073 N N . GLN A 1 139 ? -6.191 11.794 -6.142 1.00 54.56 139 GLN A N 1
ATOM 1074 C CA . GLN A 1 139 ? -5.379 11.763 -7.355 1.00 54.56 139 GLN A CA 1
ATOM 1075 C C . GLN A 1 139 ? -4.424 10.552 -7.416 1.00 54.56 139 GLN A C 1
ATOM 1077 O O . GLN A 1 139 ? -4.027 10.128 -8.492 1.00 54.56 139 GLN A O 1
ATOM 1082 N N . SER A 1 140 ? -4.119 9.933 -6.276 1.00 58.69 140 SER A N 1
ATOM 1083 C CA . SER A 1 140 ? -3.054 8.922 -6.162 1.00 58.69 140 SER A CA 1
ATOM 1084 C C . SER A 1 140 ? -3.551 7.482 -6.158 1.00 58.69 140 SER A C 1
ATOM 1086 O O . SER A 1 140 ? -2.842 6.632 -5.661 1.00 58.69 140 SER A O 1
ATOM 1088 N N . HIS A 1 141 ? -4.780 7.191 -6.599 1.00 82.75 141 HIS A N 1
ATOM 1089 C CA . HIS A 1 141 ? -5.307 5.827 -6.815 1.00 82.75 141 HIS A CA 1
ATOM 1090 C C . HIS A 1 141 ? -4.715 4.717 -5.898 1.00 82.75 141 HIS A C 1
ATOM 1092 O O . HIS A 1 141 ? -4.223 3.704 -6.387 1.00 82.75 141 HIS A O 1
ATOM 1098 N N . LYS A 1 142 ? -4.706 4.896 -4.561 1.00 89.19 142 LYS A N 1
ATOM 1099 C CA . LYS A 1 142 ? -3.822 4.133 -3.639 1.00 89.19 142 LYS A CA 1
ATOM 1100 C C . LYS A 1 142 ? -4.002 2.622 -3.728 1.00 89.19 142 LYS A C 1
ATOM 1102 O O . LYS A 1 142 ? -3.035 1.877 -3.603 1.00 89.19 142 LYS A O 1
ATOM 1107 N N . CYS A 1 143 ? -5.228 2.156 -3.965 1.00 90.62 143 CYS A N 1
ATOM 1108 C CA . CYS A 1 143 ? -5.452 0.728 -4.169 1.00 90.62 143 CYS A CA 1
ATOM 1109 C C . CYS A 1 143 ? -4.841 0.201 -5.466 1.00 90.62 143 CYS A C 1
ATOM 1111 O O . CYS A 1 143 ? -4.375 -0.932 -5.473 1.00 90.62 143 CYS A O 1
ATOM 1113 N N . ALA A 1 144 ? -4.816 1.005 -6.529 1.00 92.00 144 ALA A N 1
ATOM 1114 C CA . ALA A 1 144 ? -4.188 0.657 -7.794 1.00 92.00 144 ALA A CA 1
ATOM 1115 C C . ALA A 1 144 ? -2.661 0.649 -7.652 1.00 92.00 144 ALA A C 1
ATOM 1117 O O . ALA A 1 144 ? -2.043 -0.325 -8.072 1.00 92.00 144 ALA A O 1
ATOM 1118 N N . ILE A 1 145 ? -2.077 1.643 -6.960 1.00 94.75 145 ILE A N 1
ATOM 1119 C CA . ILE A 1 145 ?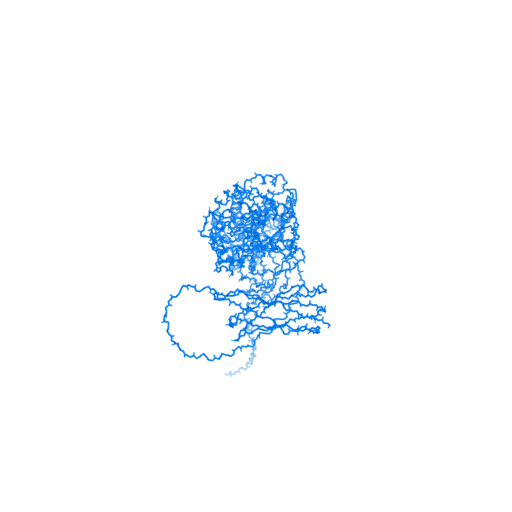 -0.633 1.666 -6.656 1.00 94.75 145 ILE A CA 1
ATOM 1120 C C . ILE A 1 145 ? -0.242 0.390 -5.913 1.00 94.75 145 ILE A C 1
ATOM 1122 O O . ILE A 1 145 ? 0.637 -0.354 -6.344 1.00 94.75 145 ILE A O 1
ATOM 1126 N N . TRP A 1 146 ? -0.917 0.124 -4.789 1.00 96.00 146 TRP A N 1
ATOM 1127 C CA . TRP A 1 146 ? -0.620 -1.045 -3.971 1.00 96.00 146 TRP A CA 1
ATOM 1128 C C . TRP A 1 146 ? -0.823 -2.340 -4.757 1.00 96.00 146 TRP A C 1
ATOM 1130 O O . TRP A 1 146 ? 0.028 -3.219 -4.683 1.00 96.00 146 TRP A O 1
ATOM 1140 N N . ARG A 1 147 ? -1.913 -2.463 -5.529 1.00 95.25 147 ARG A N 1
ATOM 1141 C CA . ARG A 1 147 ? -2.198 -3.664 -6.323 1.00 95.25 147 ARG A CA 1
ATOM 1142 C C . ARG A 1 147 ? -1.107 -3.912 -7.357 1.00 95.25 147 ARG A C 1
ATOM 1144 O O . ARG A 1 147 ? -0.633 -5.036 -7.451 1.00 95.25 147 ARG A O 1
ATOM 1151 N N . GLY A 1 148 ? -0.727 -2.896 -8.123 1.00 95.50 148 GLY A N 1
ATOM 1152 C CA . GLY A 1 148 ? 0.284 -3.033 -9.163 1.00 95.50 148 GLY A CA 1
ATOM 1153 C C . GLY A 1 148 ? 1.646 -3.443 -8.598 1.00 95.50 148 GLY A C 1
ATOM 1154 O O . GLY A 1 148 ? 2.248 -4.407 -9.066 1.00 95.50 148 GLY A O 1
ATOM 1155 N N . LEU A 1 149 ? 2.068 -2.827 -7.489 1.00 97.25 149 LEU A N 1
ATOM 1156 C CA . LEU A 1 149 ? 3.302 -3.203 -6.790 1.00 97.25 149 LEU A CA 1
ATOM 1157 C C . LEU A 1 149 ? 3.215 -4.566 -6.091 1.00 97.25 149 LEU A C 1
ATOM 1159 O O . LEU A 1 149 ? 4.194 -5.308 -6.077 1.00 97.25 149 LEU A O 1
ATOM 1163 N N . HIS A 1 150 ? 2.052 -4.936 -5.551 1.00 96.69 150 HIS A N 1
ATOM 1164 C CA . HIS A 1 150 ? 1.794 -6.278 -5.023 1.00 96.69 150 HIS A CA 1
ATOM 1165 C C . HIS A 1 150 ? 1.962 -7.345 -6.113 1.00 96.69 150 HIS A C 1
ATOM 1167 O O . HIS A 1 150 ? 2.624 -8.360 -5.887 1.00 96.69 150 HIS A O 1
ATOM 1173 N N . LEU A 1 151 ? 1.400 -7.106 -7.302 1.00 95.69 151 LEU A N 1
ATOM 1174 C CA . LEU A 1 151 ? 1.529 -8.005 -8.446 1.00 95.69 151 LEU A CA 1
ATOM 1175 C C . LEU A 1 151 ? 2.976 -8.076 -8.935 1.00 95.69 151 LEU A C 1
ATOM 1177 O O . LEU A 1 151 ? 3.509 -9.174 -9.018 1.00 95.69 151 LEU A O 1
ATOM 1181 N N . ALA A 1 152 ? 3.643 -6.939 -9.148 1.00 96.19 152 ALA A N 1
ATOM 1182 C CA . ALA A 1 152 ? 5.046 -6.905 -9.565 1.00 96.19 152 ALA A CA 1
ATOM 1183 C C . ALA A 1 152 ? 5.968 -7.645 -8.574 1.00 96.19 152 ALA A C 1
ATOM 1185 O O . ALA A 1 152 ? 6.825 -8.438 -8.971 1.00 96.19 152 ALA A O 1
ATOM 1186 N N . HIS A 1 153 ? 5.738 -7.455 -7.272 1.00 96.62 153 HIS A N 1
ATOM 1187 C CA . HIS A 1 153 ? 6.469 -8.143 -6.213 1.00 96.62 153 HIS A CA 1
ATOM 1188 C C . HIS A 1 153 ? 6.209 -9.655 -6.200 1.00 96.62 153 HIS A C 1
ATOM 1190 O O . HIS A 1 153 ? 7.132 -10.445 -5.979 1.00 96.62 153 HIS A O 1
ATOM 1196 N N . ARG A 1 154 ? 4.960 -10.083 -6.407 1.00 95.12 154 ARG A N 1
ATOM 1197 C CA . ARG A 1 154 ? 4.613 -11.504 -6.517 1.00 95.12 154 ARG A CA 1
ATOM 1198 C C . ARG A 1 154 ? 5.249 -12.124 -7.759 1.00 95.12 154 ARG A C 1
ATOM 1200 O O . ARG A 1 154 ? 5.906 -13.148 -7.623 1.00 95.12 154 ARG A O 1
ATOM 1207 N N . ASP A 1 155 ? 5.130 -11.473 -8.910 1.00 94.44 155 ASP A N 1
ATOM 1208 C CA . ASP A 1 155 ? 5.675 -11.950 -10.181 1.00 94.44 155 ASP A CA 1
ATOM 1209 C C . ASP A 1 155 ? 7.202 -12.126 -10.083 1.00 94.44 155 ASP A C 1
ATOM 1211 O O . ASP A 1 155 ? 7.735 -13.150 -10.503 1.00 94.44 155 ASP A O 1
ATOM 1215 N N . PHE A 1 156 ? 7.913 -11.209 -9.411 1.00 95.50 156 PHE A N 1
ATOM 1216 C CA . PHE A 1 156 ? 9.335 -11.395 -9.096 1.00 95.50 156 PHE A CA 1
ATOM 1217 C C . PHE A 1 156 ? 9.588 -12.635 -8.240 1.00 95.50 156 PHE A C 1
ATOM 1219 O O . PHE A 1 156 ? 10.512 -13.395 -8.512 1.00 95.50 156 PHE A O 1
ATOM 1226 N N . ARG A 1 157 ? 8.807 -12.849 -7.178 1.00 94.38 157 ARG A N 1
ATOM 1227 C CA . ARG A 1 157 ? 9.000 -14.004 -6.288 1.00 94.38 157 ARG A CA 1
ATOM 1228 C C . ARG A 1 157 ? 8.749 -15.323 -6.997 1.00 94.38 157 ARG A C 1
ATOM 1230 O O . ARG A 1 157 ? 9.490 -16.272 -6.749 1.00 94.38 157 ARG A O 1
ATOM 1237 N N . ASP A 1 158 ? 7.724 -15.365 -7.835 1.00 91.44 158 ASP A N 1
ATOM 1238 C CA . ASP A 1 158 ? 7.358 -16.546 -8.608 1.00 91.44 158 ASP A CA 1
ATOM 1239 C C . ASP A 1 158 ? 8.450 -16.859 -9.640 1.00 91.44 158 ASP A C 1
ATOM 1241 O O . ASP A 1 158 ? 8.898 -18.000 -9.731 1.00 91.44 158 ASP A O 1
ATOM 1245 N N . LEU A 1 159 ? 8.968 -15.829 -10.317 1.00 92.31 159 LEU A N 1
ATOM 1246 C CA . LEU A 1 159 ? 10.057 -15.937 -11.288 1.00 92.31 159 LEU A CA 1
ATOM 1247 C C . LEU A 1 159 ? 11.401 -16.327 -10.648 1.00 92.31 159 LEU A C 1
ATOM 1249 O O . LEU A 1 159 ? 12.103 -17.210 -11.135 1.00 92.31 159 LEU A O 1
ATOM 1253 N N . MET A 1 160 ? 11.788 -15.665 -9.556 1.00 93.25 160 MET A N 1
ATOM 1254 C CA . MET A 1 160 ? 13.121 -15.803 -8.956 1.00 93.25 160 MET A CA 1
ATOM 1255 C C . MET A 1 160 ? 13.212 -16.934 -7.926 1.00 93.25 160 MET A C 1
ATOM 1257 O O . MET A 1 160 ? 14.308 -17.394 -7.601 1.00 93.25 160 MET A O 1
ATOM 1261 N N . GLY A 1 161 ? 12.085 -17.355 -7.346 1.00 92.06 161 GLY A N 1
ATOM 1262 C CA . GLY A 1 161 ? 12.041 -18.308 -6.235 1.00 92.06 161 GLY A CA 1
ATOM 1263 C C . GLY A 1 161 ? 12.563 -17.755 -4.898 1.00 92.06 161 GLY A C 1
ATOM 1264 O O . GLY A 1 161 ? 12.725 -18.512 -3.938 1.00 92.06 161 GLY A O 1
ATOM 1265 N N . PHE A 1 162 ? 12.839 -16.450 -4.801 1.00 90.81 162 PHE A N 1
ATOM 1266 C CA . PHE A 1 162 ? 13.301 -15.765 -3.586 1.00 90.81 162 PHE A CA 1
ATOM 1267 C C . PHE A 1 162 ? 12.752 -14.320 -3.518 1.00 90.81 162 PHE A C 1
ATOM 1269 O O . PHE A 1 162 ? 12.304 -13.795 -4.536 1.00 90.81 162 PHE A O 1
ATOM 1276 N N . PRO A 1 163 ? 12.718 -13.667 -2.335 1.00 92.50 163 PRO A N 1
ATOM 1277 C CA . PRO A 1 163 ? 12.156 -12.318 -2.205 1.00 92.50 163 PRO A CA 1
ATOM 1278 C C . PRO A 1 163 ? 13.029 -11.236 -2.870 1.00 92.50 163 PRO A C 1
ATOM 1280 O O . PRO A 1 163 ? 14.254 -11.386 -2.897 1.00 92.50 163 PRO A O 1
ATOM 1283 N N . PRO A 1 164 ? 12.429 -10.130 -3.352 1.00 93.50 164 PRO A N 1
ATOM 1284 C CA . PRO A 1 164 ? 13.175 -8.988 -3.886 1.00 93.50 164 PRO A CA 1
ATOM 1285 C C . PRO A 1 164 ? 14.056 -8.328 -2.811 1.00 93.50 164 PRO A C 1
ATOM 1287 O O . PRO A 1 164 ? 13.905 -8.626 -1.619 1.00 93.50 164 PRO A O 1
ATOM 1290 N N . PRO A 1 165 ? 14.993 -7.438 -3.193 1.00 92.12 165 PRO A N 1
ATOM 1291 C CA . PRO A 1 165 ? 15.971 -6.844 -2.276 1.00 92.12 165 PRO A CA 1
ATOM 1292 C C . PRO A 1 165 ? 15.392 -5.790 -1.301 1.00 92.12 165 PRO A C 1
ATOM 1294 O O . PRO A 1 165 ? 16.100 -4.889 -0.880 1.00 92.12 165 PRO A O 1
ATOM 1297 N N . THR A 1 166 ? 14.152 -5.948 -0.834 1.00 86.44 166 THR A N 1
ATOM 1298 C CA . THR A 1 166 ? 13.392 -4.969 -0.030 1.00 86.44 166 THR A CA 1
ATOM 1299 C C . THR A 1 166 ? 13.649 -5.057 1.485 1.00 86.44 166 THR A C 1
ATOM 1301 O O . THR A 1 166 ? 12.803 -4.706 2.310 1.00 86.44 166 THR A O 1
ATOM 1304 N N . GLY A 1 167 ? 14.797 -5.601 1.894 1.00 83.25 167 GLY A N 1
ATOM 1305 C CA . GLY A 1 167 ? 15.142 -5.806 3.305 1.00 83.25 167 GLY A CA 1
ATOM 1306 C C . GLY A 1 167 ? 14.153 -6.686 4.095 1.00 83.25 167 GLY A C 1
ATOM 1307 O O . GLY A 1 167 ? 13.292 -7.373 3.552 1.00 83.25 167 GLY A O 1
ATOM 1308 N N . SER A 1 168 ? 14.279 -6.692 5.428 1.00 81.00 168 SER A N 1
ATOM 1309 C CA . SER A 1 168 ? 13.420 -7.499 6.318 1.00 81.00 168 SER A CA 1
ATOM 1310 C C . SER A 1 168 ? 12.032 -6.897 6.568 1.00 81.00 168 SER A C 1
ATOM 1312 O O . SER A 1 168 ? 11.171 -7.565 7.140 1.00 81.00 168 SER A O 1
ATOM 1314 N N . GLY A 1 169 ? 11.827 -5.635 6.182 1.00 82.00 169 GLY A N 1
ATOM 1315 C CA . GLY A 1 169 ? 10.572 -4.902 6.357 1.00 82.00 169 GLY A CA 1
ATOM 1316 C C . GLY A 1 169 ? 9.591 -5.024 5.188 1.00 82.00 169 GLY A C 1
ATOM 1317 O O . GLY A 1 169 ? 8.446 -4.592 5.355 1.00 82.00 169 GLY A O 1
ATOM 1318 N N . GLY A 1 170 ? 10.032 -5.609 4.067 1.00 92.06 170 GLY A N 1
ATOM 1319 C CA . GLY A 1 170 ? 9.298 -5.642 2.801 1.00 92.06 170 GLY A CA 1
ATOM 1320 C C . GLY A 1 170 ? 9.302 -4.295 2.069 1.00 92.06 170 GLY A C 1
ATOM 1321 O O . GLY A 1 170 ? 9.930 -3.343 2.530 1.00 92.06 170 GLY A O 1
ATOM 1322 N N . LEU A 1 171 ? 8.599 -4.227 0.935 1.00 95.94 171 LEU A N 1
ATOM 1323 C CA . LEU A 1 171 ? 8.452 -3.007 0.137 1.00 95.94 171 LEU A CA 1
ATOM 1324 C C . LEU A 1 171 ? 7.493 -2.018 0.812 1.00 95.94 171 LEU A C 1
ATOM 1326 O O . LEU A 1 171 ? 6.320 -2.333 1.026 1.00 95.94 171 LEU A O 1
ATOM 1330 N N . LEU A 1 172 ? 7.968 -0.811 1.108 1.00 95.25 172 LEU A N 1
ATOM 1331 C CA . LEU A 1 172 ? 7.150 0.283 1.626 1.00 95.25 172 LEU A CA 1
ATOM 1332 C C . LEU A 1 172 ? 6.764 1.255 0.507 1.00 95.25 172 LEU A C 1
ATOM 1334 O O . LEU A 1 172 ? 7.583 1.642 -0.308 1.00 95.25 172 LEU A O 1
ATOM 1338 N N . ILE A 1 173 ? 5.511 1.684 0.481 1.00 95.88 173 ILE A N 1
ATOM 1339 C CA . ILE A 1 173 ? 5.004 2.670 -0.469 1.00 95.88 173 ILE A CA 1
ATOM 1340 C C . ILE A 1 173 ? 4.544 3.877 0.336 1.00 95.88 173 ILE A C 1
ATOM 1342 O O . ILE A 1 173 ? 3.673 3.743 1.201 1.00 95.88 173 ILE A O 1
ATOM 1346 N N . GLN A 1 174 ? 5.110 5.046 0.053 1.00 92.56 174 GLN A N 1
ATOM 1347 C CA . GLN A 1 174 ? 4.649 6.319 0.591 1.00 92.56 174 GLN A CA 1
ATOM 1348 C C . GLN A 1 174 ? 3.820 7.044 -0.466 1.00 92.56 174 GLN A C 1
ATOM 1350 O O . GLN A 1 174 ? 4.360 7.693 -1.359 1.00 92.56 174 GLN A O 1
ATOM 1355 N N . ALA A 1 175 ? 2.500 6.918 -0.381 1.00 90.19 175 ALA A N 1
ATOM 1356 C CA . ALA A 1 175 ? 1.589 7.635 -1.260 1.00 90.19 175 ALA A CA 1
ATOM 1357 C C . ALA A 1 175 ? 1.531 9.124 -0.906 1.00 90.19 175 ALA A C 1
ATOM 1359 O O . ALA A 1 175 ? 1.673 9.499 0.254 1.00 90.19 175 ALA A O 1
ATOM 1360 N N . ASP A 1 176 ? 1.251 9.963 -1.899 1.00 84.12 176 ASP A N 1
ATOM 1361 C CA . ASP A 1 176 ? 1.172 11.419 -1.750 1.00 84.12 176 ASP A CA 1
ATOM 1362 C C . ASP A 1 176 ? 2.507 12.075 -1.337 1.00 84.12 176 ASP A C 1
ATOM 1364 O O . ASP A 1 176 ? 2.526 13.121 -0.685 1.00 84.12 176 ASP A O 1
ATOM 1368 N N . ALA A 1 177 ? 3.633 11.471 -1.725 1.00 85.94 177 ALA A N 1
ATOM 1369 C CA . ALA A 1 177 ? 4.966 12.005 -1.463 1.00 85.94 177 ALA A CA 1
ATOM 1370 C C . ALA A 1 177 ? 5.236 13.309 -2.244 1.00 85.94 177 ALA A C 1
ATOM 1372 O O . ALA A 1 177 ? 4.761 13.471 -3.367 1.00 85.94 177 ALA A O 1
ATOM 1373 N N . PRO A 1 178 ? 5.997 14.272 -1.698 1.00 79.25 178 PRO A N 1
ATOM 1374 C CA . PRO A 1 178 ? 6.371 15.469 -2.439 1.00 79.25 178 PRO A CA 1
ATOM 1375 C C . PRO A 1 178 ? 7.284 15.093 -3.610 1.00 79.25 178 PRO A C 1
ATOM 1377 O O . PRO A 1 178 ? 8.228 14.323 -3.447 1.00 79.25 178 PRO A O 1
ATOM 1380 N N . GLY A 1 179 ? 7.024 15.670 -4.779 1.00 77.19 179 GLY A N 1
ATOM 1381 C CA . GLY A 1 179 ? 7.769 15.369 -5.994 1.00 77.19 179 GLY A CA 1
ATOM 1382 C C . GLY A 1 179 ? 6.985 15.726 -7.250 1.00 77.19 179 GLY A C 1
ATOM 1383 O O . GLY A 1 179 ? 5.882 16.275 -7.176 1.00 77.19 179 GLY A O 1
ATOM 1384 N N . GLN A 1 180 ? 7.591 15.440 -8.401 1.00 77.50 180 GLN A N 1
ATOM 1385 C CA . GLN A 1 180 ? 6.952 15.534 -9.721 1.00 77.50 180 GLN A CA 1
ATOM 1386 C C . GLN A 1 180 ? 6.727 14.143 -10.319 1.00 77.50 180 GLN A C 1
ATOM 1388 O O . GLN A 1 180 ? 5.668 13.884 -10.885 1.00 77.50 180 GLN A O 1
ATOM 1393 N N . THR A 1 181 ? 7.685 13.240 -10.122 1.00 84.31 181 THR A N 1
ATOM 1394 C CA . THR A 1 181 ? 7.624 11.830 -10.511 1.00 84.31 181 THR A CA 1
ATOM 1395 C C . THR A 1 181 ? 7.713 10.940 -9.272 1.00 84.31 181 THR A C 1
ATOM 1397 O O . THR A 1 181 ? 8.143 11.412 -8.210 1.00 84.31 181 THR A O 1
ATOM 1400 N N . PRO A 1 182 ? 7.263 9.679 -9.342 1.00 90.62 182 PRO A N 1
ATOM 1401 C CA . PRO A 1 182 ? 7.586 8.703 -8.329 1.00 90.62 182 PRO A CA 1
ATOM 1402 C C . PRO A 1 182 ? 9.096 8.492 -8.251 1.00 90.62 182 PRO A C 1
ATOM 1404 O O . PRO A 1 182 ? 9.863 8.900 -9.126 1.00 90.62 182 PRO A O 1
ATOM 1407 N N . LEU A 1 183 ? 9.514 7.913 -7.137 1.00 89.19 183 LEU A N 1
ATOM 1408 C CA . LEU A 1 183 ? 10.906 7.602 -6.900 1.00 89.19 183 LEU A CA 1
ATOM 1409 C C . LEU A 1 183 ? 11.006 6.339 -6.070 1.00 89.19 183 LEU A C 1
ATOM 1411 O O . LEU A 1 183 ? 10.513 6.292 -4.942 1.00 89.19 183 LEU A O 1
ATOM 1415 N N . ALA A 1 184 ? 11.681 5.344 -6.617 1.00 92.56 184 ALA A N 1
ATOM 1416 C CA . ALA A 1 184 ? 12.015 4.118 -5.924 1.00 9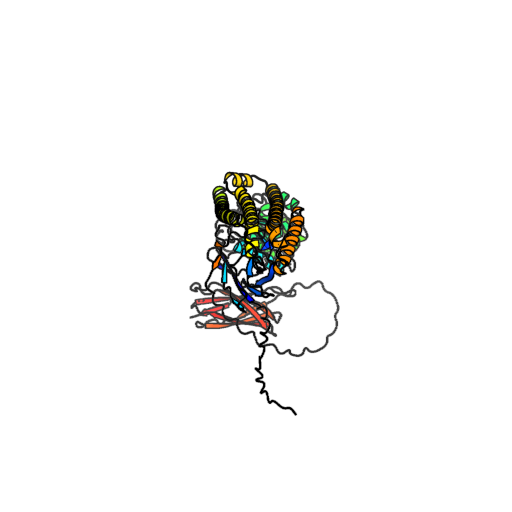2.56 184 ALA A CA 1
ATOM 1417 C C . ALA A 1 184 ? 13.452 4.171 -5.386 1.00 92.56 184 ALA A C 1
ATOM 1419 O O . ALA A 1 184 ? 14.360 4.634 -6.076 1.00 92.56 184 ALA A O 1
ATOM 1420 N N . ASP A 1 185 ? 13.646 3.690 -4.160 1.00 89.06 185 ASP A N 1
ATOM 1421 C CA . ASP A 1 185 ? 14.931 3.200 -3.661 1.00 89.06 185 ASP A CA 1
ATOM 1422 C C . ASP A 1 185 ? 14.891 1.661 -3.512 1.00 89.06 185 ASP A C 1
ATOM 1424 O O . ASP A 1 185 ? 14.057 0.984 -4.116 1.00 89.06 185 ASP A O 1
ATOM 1428 N N . ASP A 1 186 ? 15.803 1.068 -2.738 1.00 84.50 186 ASP A N 1
ATOM 1429 C CA . ASP A 1 186 ? 15.887 -0.385 -2.556 1.00 84.50 186 ASP A CA 1
ATOM 1430 C C . ASP A 1 186 ? 14.756 -0.995 -1.708 1.00 84.50 186 ASP A C 1
ATOM 1432 O O . ASP A 1 186 ? 14.493 -2.199 -1.788 1.00 84.50 186 ASP A O 1
ATOM 1436 N N . VAL A 1 187 ? 14.081 -0.199 -0.880 1.00 89.56 187 VAL A N 1
ATOM 1437 C CA . VAL A 1 187 ? 13.087 -0.672 0.100 1.00 89.56 187 VAL A CA 1
ATOM 1438 C C . VAL A 1 187 ? 11.779 0.110 0.068 1.00 89.56 187 VAL A C 1
ATOM 1440 O O . VAL A 1 187 ? 10.799 -0.311 0.691 1.00 89.56 187 VAL A O 1
ATOM 1443 N N . GLU A 1 188 ? 11.750 1.242 -0.622 1.00 93.31 188 GLU A N 1
ATOM 1444 C CA . GLU A 1 188 ? 10.695 2.227 -0.535 1.00 93.31 188 GLU A CA 1
ATOM 1445 C C . GLU A 1 188 ? 10.403 2.899 -1.883 1.00 93.31 188 GLU A C 1
ATOM 1447 O O . GLU A 1 188 ? 11.307 3.252 -2.630 1.00 93.31 188 GLU A O 1
ATOM 1452 N N . ILE A 1 189 ? 9.121 3.117 -2.177 1.00 95.00 189 ILE A N 1
ATOM 1453 C CA . ILE A 1 189 ? 8.662 3.888 -3.337 1.00 95.00 189 ILE A CA 1
ATOM 1454 C C . ILE A 1 189 ? 7.874 5.095 -2.847 1.00 95.00 189 ILE A C 1
ATOM 1456 O O . ILE A 1 189 ? 6.884 4.965 -2.122 1.00 95.00 189 ILE A O 1
ATOM 1460 N N . TRP A 1 190 ? 8.302 6.281 -3.253 1.00 93.19 190 TRP A N 1
ATOM 1461 C CA . TRP A 1 190 ? 7.645 7.549 -2.973 1.00 93.19 190 TRP A CA 1
ATOM 1462 C C . TRP A 1 190 ? 6.757 7.885 -4.151 1.00 93.19 190 TRP A C 1
ATOM 1464 O O . TRP A 1 190 ? 7.240 8.244 -5.219 1.00 93.19 190 TRP A O 1
ATOM 1474 N N . TRP A 1 191 ? 5.450 7.749 -3.970 1.00 92.31 191 TRP A N 1
ATOM 1475 C CA . TRP A 1 191 ? 4.498 7.955 -5.045 1.00 92.31 191 TRP A CA 1
ATOM 1476 C C . TRP A 1 191 ? 3.928 9.366 -4.999 1.00 92.31 191 TRP A C 1
ATOM 1478 O O . TRP A 1 191 ? 3.168 9.716 -4.089 1.00 92.31 191 TRP A O 1
ATOM 1488 N N . THR A 1 192 ? 4.286 10.170 -5.996 1.00 87.19 192 THR A N 1
ATOM 1489 C CA . THR A 1 192 ? 3.841 11.561 -6.111 1.00 87.19 192 THR A CA 1
ATOM 1490 C C . THR A 1 192 ? 2.317 11.648 -6.295 1.00 87.19 192 THR A C 1
ATOM 1492 O O . THR A 1 192 ? 1.739 10.829 -7.020 1.00 87.19 192 THR A O 1
ATOM 1495 N N . PRO A 1 193 ? 1.623 12.623 -5.666 1.00 82.19 193 PRO A N 1
ATOM 1496 C CA . PRO A 1 193 ? 0.192 12.753 -5.835 1.00 82.19 193 PRO A CA 1
ATOM 1497 C C . PRO A 1 193 ? -0.203 12.941 -7.300 1.00 82.19 193 PRO A C 1
ATOM 1499 O O . PRO A 1 193 ? 0.434 13.701 -8.022 1.00 82.19 193 PRO A O 1
ATOM 1502 N N . GLY A 1 194 ? -1.274 12.278 -7.737 1.00 79.06 194 GLY A N 1
ATOM 1503 C CA . GLY A 1 194 ? -1.816 12.443 -9.098 1.00 79.06 194 GLY A CA 1
ATOM 1504 C C . GLY A 1 194 ? -1.123 11.635 -10.180 1.00 79.06 194 GLY A C 1
ATOM 1505 O O . GLY A 1 194 ? -1.622 11.587 -11.304 1.00 79.06 194 GLY A O 1
ATOM 1506 N N . TYR A 1 195 ? -0.018 10.976 -9.843 1.00 84.75 195 TYR A N 1
ATOM 1507 C CA . TYR A 1 195 ? 0.711 10.155 -10.789 1.00 84.75 195 TYR A CA 1
ATOM 1508 C C . TYR A 1 195 ? -0.059 8.860 -11.083 1.00 84.75 195 TYR A C 1
ATOM 1510 O O . TYR A 1 195 ? -0.530 8.176 -10.166 1.00 84.75 195 TYR A O 1
ATOM 1518 N N . VAL A 1 196 ? -0.233 8.558 -12.372 1.00 86.62 196 VAL A N 1
ATOM 1519 C CA . VAL A 1 196 ? -1.019 7.412 -12.863 1.00 86.62 196 VAL A CA 1
ATOM 1520 C C . VAL A 1 196 ? -0.312 6.092 -12.570 1.00 86.62 196 VAL A C 1
ATOM 1522 O O . VAL A 1 196 ? 0.901 6.066 -12.485 1.00 86.62 196 VAL A O 1
ATOM 1525 N N . THR A 1 197 ? -1.036 4.979 -12.447 1.00 88.00 197 THR A N 1
ATOM 1526 C CA . THR A 1 197 ? -0.428 3.652 -12.188 1.00 88.00 197 THR A CA 1
ATOM 1527 C C . THR A 1 197 ? -0.045 2.878 -13.448 1.00 88.00 197 THR A C 1
ATOM 1529 O O . THR A 1 197 ? 0.633 1.856 -13.351 1.00 88.00 197 THR A O 1
ATOM 1532 N N . GLY A 1 198 ? -0.453 3.382 -14.615 1.00 85.44 198 GLY A N 1
ATOM 1533 C CA . GLY A 1 198 ? -0.168 2.820 -15.931 1.00 85.44 198 GLY A CA 1
ATOM 1534 C C . GLY A 1 198 ? -0.629 3.744 -17.064 1.00 85.44 198 GLY A C 1
ATOM 1535 O O . GLY A 1 198 ? -1.426 4.671 -16.840 1.00 85.44 198 GLY A O 1
ATOM 1536 N N . TYR A 1 199 ? -0.111 3.493 -18.268 1.00 79.25 199 TYR A N 1
ATOM 1537 C CA . TYR A 1 199 ? -0.247 4.333 -19.464 1.00 79.25 199 TYR A CA 1
ATOM 1538 C C . TYR A 1 199 ? -1.575 4.140 -20.214 1.00 79.25 199 TYR A C 1
ATOM 1540 O O . TYR A 1 199 ? -2.099 5.088 -20.801 1.00 79.25 199 TYR A O 1
ATOM 1548 N N . ALA A 1 200 ? -2.158 2.942 -20.171 1.00 75.25 200 ALA A N 1
ATOM 1549 C CA . ALA A 1 200 ? -3.382 2.564 -20.881 1.00 75.25 200 ALA A CA 1
ATOM 1550 C C . ALA A 1 200 ? -4.681 2.937 -20.135 1.00 75.25 200 ALA A C 1
ATOM 1552 O O . ALA A 1 200 ? -5.775 2.535 -20.534 1.00 75.25 200 ALA A O 1
ATOM 1553 N N . GLY A 1 201 ? -4.584 3.732 -19.067 1.00 74.31 201 GLY A N 1
ATOM 1554 C CA . GLY A 1 201 ? -5.726 4.125 -18.245 1.00 74.31 201 GLY A CA 1
ATOM 1555 C C . GLY A 1 201 ? -5.995 3.146 -17.104 1.00 74.31 201 GLY A C 1
ATOM 1556 O O . GLY A 1 201 ? -5.076 2.513 -16.590 1.00 74.31 201 GLY A O 1
ATOM 1557 N N . GLY A 1 202 ? -7.249 3.096 -16.648 1.00 77.38 202 GLY A N 1
ATOM 1558 C CA . GLY A 1 202 ? -7.648 2.313 -15.480 1.00 77.38 202 GLY A CA 1
ATOM 1559 C C . GLY A 1 202 ? -7.284 0.831 -15.587 1.00 77.38 202 GLY A C 1
ATOM 1560 O O . GLY A 1 202 ? -7.507 0.200 -16.615 1.00 77.38 202 GLY A O 1
ATOM 1561 N N . GLY A 1 203 ? -6.745 0.269 -14.512 1.00 78.50 203 GLY A N 1
ATOM 1562 C CA . GLY A 1 203 ? -6.372 -1.138 -14.402 1.00 78.50 203 GLY A CA 1
ATOM 1563 C C . GLY A 1 203 ? -5.026 -1.516 -15.008 1.00 78.50 203 GLY A C 1
ATOM 1564 O O . GLY A 1 203 ? -4.569 -2.636 -14.780 1.00 78.50 203 GLY A O 1
ATOM 1565 N N . ASP A 1 204 ? -4.383 -0.585 -15.706 1.00 83.69 204 ASP A N 1
ATOM 1566 C CA . ASP A 1 204 ? -2.997 -0.722 -16.124 1.00 83.69 204 ASP A CA 1
ATOM 1567 C C . ASP A 1 204 ? -2.048 -0.519 -14.932 1.00 83.69 204 ASP A C 1
ATOM 1569 O O . ASP A 1 204 ? -2.187 0.435 -14.153 1.00 83.69 204 ASP A O 1
ATOM 1573 N N . ASP A 1 205 ? -1.103 -1.447 -14.796 1.00 90.06 205 ASP A N 1
ATOM 1574 C CA . ASP A 1 205 ? -0.081 -1.498 -13.756 1.00 90.06 205 ASP A CA 1
ATOM 1575 C C . ASP A 1 205 ? 1.348 -1.335 -14.315 1.00 90.06 205 ASP A C 1
ATOM 1577 O O . ASP A 1 205 ? 2.313 -1.486 -13.559 1.00 90.06 205 ASP A O 1
ATOM 1581 N N . SER A 1 206 ? 1.506 -0.976 -15.598 1.00 89.81 206 SER A N 1
ATOM 1582 C CA . SER A 1 206 ? 2.808 -0.817 -16.265 1.00 89.81 206 SER A CA 1
ATOM 1583 C C . SER A 1 206 ? 3.772 0.073 -15.480 1.00 89.81 206 SER A C 1
ATOM 1585 O O . SER A 1 206 ? 4.905 -0.313 -15.216 1.00 89.81 206 SER A O 1
ATOM 1587 N N . LEU A 1 207 ? 3.302 1.225 -15.003 1.00 91.38 207 LEU A N 1
ATOM 1588 C CA . LEU A 1 207 ? 4.147 2.190 -14.310 1.00 91.38 207 LEU A CA 1
ATOM 1589 C C . LEU A 1 207 ? 4.467 1.742 -12.882 1.00 91.38 207 LEU A C 1
ATOM 1591 O O . LEU A 1 207 ? 5.572 1.933 -12.398 1.00 91.38 207 LEU A O 1
ATOM 1595 N N . THR A 1 208 ? 3.550 1.052 -12.202 1.00 94.94 208 THR A N 1
ATOM 1596 C CA . THR A 1 208 ? 3.921 0.407 -10.931 1.00 94.94 208 THR A CA 1
ATOM 1597 C C . THR A 1 208 ? 4.966 -0.696 -11.124 1.00 94.94 208 THR A C 1
ATOM 1599 O O . THR A 1 208 ? 5.835 -0.862 -10.272 1.00 94.94 208 THR A O 1
ATOM 1602 N N . ARG A 1 209 ? 4.931 -1.437 -12.241 1.00 95.31 209 ARG A N 1
ATOM 1603 C CA . ARG A 1 209 ? 5.972 -2.423 -12.582 1.00 95.31 209 ARG A CA 1
ATOM 1604 C C . ARG A 1 209 ? 7.296 -1.747 -12.916 1.00 95.31 209 ARG A C 1
ATOM 1606 O O . ARG A 1 209 ? 8.331 -2.285 -12.536 1.00 95.31 209 ARG A O 1
ATOM 1613 N N . HIS A 1 210 ? 7.247 -0.584 -13.557 1.00 95.25 210 HIS A N 1
ATOM 1614 C CA . HIS A 1 210 ? 8.401 0.263 -13.840 1.00 95.25 210 HIS A CA 1
ATOM 1615 C C . HIS A 1 210 ? 9.090 0.680 -12.535 1.00 95.25 210 HIS A C 1
ATOM 1617 O O . HIS A 1 210 ? 10.239 0.311 -12.295 1.00 95.25 210 HIS A O 1
ATOM 1623 N N . GLU A 1 211 ? 8.349 1.295 -11.606 1.00 95.69 211 GLU A N 1
ATOM 1624 C CA . GLU A 1 211 ? 8.889 1.670 -10.290 1.00 95.69 211 GLU A CA 1
ATOM 1625 C C . GLU A 1 211 ? 9.415 0.460 -9.503 1.00 95.69 211 GLU A C 1
ATOM 1627 O O . GLU A 1 211 ? 10.424 0.537 -8.805 1.00 95.69 211 GLU A O 1
ATOM 1632 N N . PHE A 1 212 ? 8.775 -0.704 -9.635 1.00 97.25 212 PHE A N 1
ATOM 1633 C CA . PHE A 1 212 ? 9.293 -1.936 -9.046 1.00 97.25 212 PHE A CA 1
ATOM 1634 C C . PHE A 1 212 ? 10.596 -2.419 -9.712 1.00 97.25 212 PHE A C 1
ATOM 1636 O O . PHE A 1 212 ? 11.464 -2.983 -9.043 1.00 97.25 212 PHE A O 1
ATOM 1643 N N . GLY A 1 213 ? 10.767 -2.185 -11.013 1.00 96.81 213 GLY A N 1
ATOM 1644 C CA . GLY A 1 213 ? 12.009 -2.440 -11.739 1.00 96.81 213 GLY A CA 1
ATOM 1645 C C . GLY A 1 213 ? 13.191 -1.670 -11.146 1.00 96.81 213 GLY A C 1
ATOM 1646 O O . GLY A 1 213 ? 14.262 -2.252 -10.947 1.00 96.81 213 GLY A O 1
ATOM 1647 N N . HIS A 1 214 ? 12.980 -0.410 -10.758 1.00 96.56 214 HIS A N 1
ATOM 1648 C CA . HIS A 1 214 ? 13.976 0.369 -10.020 1.00 96.56 214 HIS A CA 1
ATOM 1649 C C . HIS A 1 214 ? 14.332 -0.255 -8.667 1.00 96.56 214 HIS A C 1
ATOM 1651 O O . HIS A 1 214 ? 15.519 -0.402 -8.381 1.00 96.56 214 HIS A O 1
ATOM 1657 N N . VAL A 1 215 ? 13.350 -0.725 -7.883 1.00 96.38 215 VAL A N 1
ATOM 1658 C CA . VAL A 1 215 ? 13.606 -1.419 -6.600 1.00 96.38 215 VAL A CA 1
ATOM 1659 C C . VAL A 1 215 ? 14.579 -2.589 -6.787 1.00 96.38 215 VAL A C 1
ATOM 1661 O O . VAL A 1 215 ? 15.505 -2.780 -5.994 1.00 96.38 215 VAL A O 1
ATOM 1664 N N . ILE A 1 216 ? 14.410 -3.368 -7.861 1.00 96.50 216 ILE A N 1
ATOM 1665 C CA . ILE A 1 216 ? 15.316 -4.474 -8.200 1.00 96.50 216 ILE A CA 1
ATOM 1666 C C . ILE A 1 216 ? 16.717 -3.946 -8.515 1.00 96.50 216 ILE A C 1
ATOM 1668 O O . ILE A 1 216 ? 17.696 -4.469 -7.975 1.00 96.50 216 ILE A O 1
ATOM 1672 N N . ARG A 1 217 ? 16.822 -2.926 -9.378 1.00 96.06 217 ARG A N 1
ATOM 1673 C CA . ARG A 1 217 ? 18.108 -2.342 -9.780 1.00 96.06 217 ARG A CA 1
ATOM 1674 C C . ARG A 1 217 ? 18.842 -1.784 -8.574 1.00 96.06 217 ARG A C 1
ATOM 1676 O O . ARG A 1 217 ? 19.953 -2.224 -8.294 1.00 96.06 217 ARG A O 1
ATOM 1683 N N . HIS A 1 218 ? 18.231 -0.859 -7.838 1.00 94.94 218 HIS A N 1
ATOM 1684 C CA . HIS A 1 218 ? 18.865 -0.169 -6.712 1.00 94.94 218 HIS A CA 1
ATOM 1685 C C . HIS A 1 218 ? 19.211 -1.134 -5.583 1.00 94.94 218 HIS A C 1
ATOM 1687 O O . HIS A 1 218 ? 20.326 -1.093 -5.064 1.00 94.94 218 HIS A O 1
ATOM 1693 N N . GLY A 1 219 ? 18.311 -2.068 -5.263 1.00 93.50 219 GLY A N 1
ATOM 1694 C CA . GLY A 1 219 ? 18.546 -3.041 -4.202 1.00 93.50 219 GLY A CA 1
ATOM 1695 C C . GLY A 1 219 ? 19.641 -4.061 -4.515 1.00 93.50 219 GLY A C 1
ATOM 1696 O O . GLY A 1 219 ? 20.265 -4.600 -3.591 1.00 93.50 219 GLY A O 1
ATOM 1697 N N . TYR A 1 220 ? 19.942 -4.326 -5.789 1.00 95.06 220 TYR A N 1
ATOM 1698 C CA . TYR A 1 220 ? 21.117 -5.118 -6.162 1.00 95.06 220 TYR A CA 1
ATOM 1699 C C . TYR A 1 220 ? 22.363 -4.290 -6.437 1.00 95.06 220 TYR A C 1
ATOM 1701 O O . TYR A 1 220 ? 23.455 -4.820 -6.247 1.00 95.06 220 TYR A O 1
ATOM 1709 N N . ASP A 1 221 ? 22.227 -3.011 -6.760 1.00 91.69 221 ASP A N 1
ATOM 1710 C CA . ASP A 1 221 ? 23.354 -2.128 -7.019 1.00 91.69 221 ASP A CA 1
ATOM 1711 C C . ASP A 1 221 ? 24.084 -1.691 -5.738 1.00 91.69 221 ASP A C 1
ATOM 1713 O O . ASP A 1 221 ? 25.307 -1.703 -5.697 1.00 91.69 221 ASP A O 1
ATOM 1717 N N . GLY A 1 222 ? 23.399 -1.411 -4.628 1.00 87.81 222 GLY A N 1
ATOM 1718 C CA . GLY A 1 222 ? 24.119 -0.989 -3.423 1.00 87.81 222 GLY A CA 1
ATOM 1719 C C . GLY A 1 222 ? 23.266 -0.817 -2.180 1.00 87.81 222 GLY A C 1
ATOM 1720 O O . GLY A 1 222 ? 22.196 -1.401 -2.056 1.00 87.81 222 GLY A O 1
ATOM 1721 N N . ASP A 1 223 ? 23.794 -0.059 -1.220 1.00 85.31 223 ASP A N 1
ATOM 1722 C CA . ASP A 1 223 ? 23.014 0.446 -0.092 1.00 85.31 223 ASP A CA 1
ATOM 1723 C C . ASP A 1 223 ? 22.485 1.858 -0.391 1.00 85.31 223 ASP A C 1
ATOM 1725 O O . ASP A 1 223 ? 22.820 2.470 -1.408 1.00 85.31 223 ASP A O 1
ATOM 1729 N N . ALA A 1 224 ? 21.696 2.416 0.530 1.00 83.31 224 ALA A N 1
ATOM 1730 C CA . ALA A 1 224 ? 21.170 3.770 0.392 1.00 83.31 224 ALA A CA 1
ATOM 1731 C C . ALA A 1 224 ? 22.262 4.824 0.114 1.00 83.31 224 ALA A C 1
ATOM 1733 O O . ALA A 1 224 ? 22.011 5.792 -0.597 1.00 83.31 224 ALA A O 1
ATOM 1734 N N . THR A 1 225 ? 23.482 4.664 0.647 1.00 84.44 225 THR A N 1
ATOM 1735 C CA . THR A 1 225 ? 24.575 5.626 0.417 1.00 84.44 225 THR A CA 1
ATOM 1736 C C . THR A 1 225 ? 25.020 5.605 -1.038 1.00 84.44 225 THR A C 1
ATOM 1738 O O . THR A 1 225 ? 25.199 6.672 -1.627 1.00 84.44 225 THR A O 1
ATOM 1741 N N . HIS A 1 226 ? 25.157 4.410 -1.612 1.00 87.00 226 HIS A N 1
ATOM 1742 C CA . HIS A 1 226 ? 25.435 4.229 -3.035 1.00 87.00 226 HIS A CA 1
ATOM 1743 C C . HIS A 1 226 ? 24.307 4.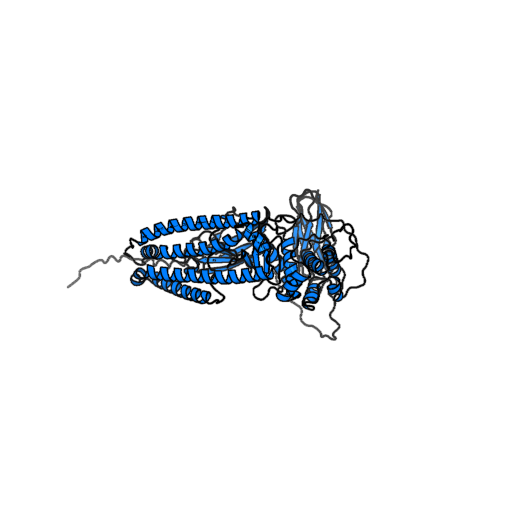805 -3.896 1.00 87.00 226 HIS A C 1
ATOM 1745 O O . HIS A 1 226 ? 24.574 5.638 -4.756 1.00 87.00 226 HIS A O 1
ATOM 1751 N N . PHE A 1 227 ? 23.048 4.492 -3.571 1.00 87.75 227 PHE A N 1
ATOM 1752 C CA . PHE A 1 227 ? 21.880 5.039 -4.268 1.00 87.75 227 PHE A CA 1
ATOM 1753 C C . PHE A 1 227 ? 21.867 6.577 -4.297 1.00 87.75 227 PHE A C 1
ATOM 1755 O O . PHE A 1 227 ? 21.721 7.180 -5.356 1.00 87.75 227 PHE A O 1
ATOM 1762 N N . PHE A 1 228 ? 22.083 7.248 -3.159 1.00 84.00 228 PHE A N 1
ATOM 1763 C CA . PHE A 1 228 ? 22.154 8.716 -3.140 1.00 84.00 228 PHE A CA 1
ATOM 1764 C C . PHE A 1 228 ? 23.351 9.268 -3.932 1.00 84.00 228 PHE A C 1
ATOM 1766 O O . PHE A 1 228 ? 23.271 10.385 -4.451 1.00 84.00 228 PHE A O 1
ATOM 1773 N N . GLY A 1 229 ? 24.454 8.516 -3.996 1.00 82.06 229 GLY A N 1
ATOM 1774 C CA . GLY A 1 229 ? 25.597 8.820 -4.853 1.00 82.06 229 GLY A CA 1
ATOM 1775 C C . GLY A 1 229 ? 25.202 8.806 -6.328 1.00 82.06 229 GLY A C 1
ATOM 1776 O O . GLY A 1 229 ? 25.437 9.793 -7.024 1.00 82.06 229 GLY A O 1
ATOM 1777 N N . ASP A 1 230 ? 24.520 7.748 -6.763 1.00 85.06 230 ASP A N 1
ATOM 1778 C CA . ASP A 1 230 ? 24.010 7.590 -8.125 1.00 85.06 230 ASP A CA 1
ATOM 1779 C C . ASP A 1 230 ? 22.977 8.664 -8.486 1.00 85.06 230 ASP A C 1
ATOM 1781 O O . ASP A 1 230 ? 23.085 9.287 -9.541 1.00 85.06 230 ASP A O 1
ATOM 1785 N N . VAL A 1 231 ? 22.026 8.963 -7.592 1.00 83.19 231 VAL A N 1
ATOM 1786 C CA . VAL A 1 231 ? 21.036 10.038 -7.791 1.00 83.19 231 VAL A CA 1
ATOM 1787 C C . VAL A 1 231 ? 21.731 11.363 -8.119 1.00 83.19 231 VAL A C 1
ATOM 1789 O O . VAL A 1 231 ? 21.306 12.078 -9.028 1.00 83.19 231 VAL A O 1
ATOM 1792 N N . ALA A 1 232 ? 22.812 11.691 -7.406 1.00 81.06 232 ALA A N 1
ATOM 1793 C CA . ALA A 1 232 ? 23.580 12.910 -7.642 1.00 81.06 232 ALA A CA 1
ATOM 1794 C C . ALA A 1 232 ? 24.470 12.829 -8.896 1.00 81.06 232 ALA A C 1
ATOM 1796 O O . ALA A 1 232 ? 24.599 13.823 -9.610 1.00 81.06 232 ALA A O 1
ATOM 1797 N N . ALA A 1 233 ? 25.090 11.676 -9.160 1.00 79.81 233 ALA A N 1
ATOM 1798 C CA . ALA A 1 233 ? 26.027 11.482 -10.267 1.00 79.81 233 ALA A CA 1
ATOM 1799 C C . ALA A 1 233 ? 25.335 11.345 -11.633 1.00 79.81 233 ALA A C 1
ATOM 1801 O O . ALA A 1 233 ? 25.883 11.777 -12.648 1.00 79.81 233 ALA A O 1
ATOM 1802 N N . HIS A 1 234 ? 24.138 10.760 -11.663 1.00 84.31 234 HIS A N 1
ATOM 1803 C CA . HIS A 1 234 ? 23.412 10.402 -12.883 1.00 84.31 234 HIS A CA 1
ATOM 1804 C C . HIS A 1 234 ? 22.093 11.161 -13.057 1.00 84.31 234 HIS A C 1
ATOM 1806 O O . HIS A 1 234 ? 21.513 11.121 -14.139 1.00 84.31 234 HIS A O 1
ATOM 1812 N N . GLY A 1 235 ? 21.642 11.903 -12.041 1.00 80.31 235 GLY A N 1
ATOM 1813 C CA . GLY A 1 235 ? 20.486 12.790 -12.151 1.00 80.31 235 GLY A CA 1
ATOM 1814 C C . GLY A 1 235 ? 19.152 12.053 -12.258 1.00 80.31 235 GLY A C 1
ATOM 1815 O O . GLY A 1 235 ? 18.338 12.427 -13.094 1.00 80.31 235 GLY A O 1
ATOM 1816 N N . TYR A 1 236 ? 18.921 11.039 -11.415 1.00 82.44 236 TYR A N 1
ATOM 1817 C CA . TYR A 1 236 ? 17.703 10.204 -11.426 1.00 82.44 236 TYR A CA 1
ATOM 1818 C C . TYR A 1 236 ? 16.388 10.970 -11.163 1.00 82.44 236 TYR A C 1
ATOM 1820 O O . TYR A 1 236 ? 15.318 10.474 -11.469 1.00 82.44 236 TYR A O 1
ATOM 1828 N N . LEU A 1 237 ? 16.435 12.203 -10.644 1.00 75.31 237 LEU A N 1
ATOM 1829 C CA . LEU A 1 237 ? 15.244 12.985 -10.255 1.00 75.31 237 LEU A CA 1
ATOM 1830 C C . LEU A 1 237 ? 14.721 13.923 -11.351 1.00 75.31 237 LEU A C 1
ATOM 1832 O O . LEU A 1 237 ? 14.405 15.084 -11.078 1.00 75.31 237 LEU A O 1
ATOM 1836 N N . ARG A 1 238 ? 14.677 13.472 -12.600 1.00 76.06 238 ARG A N 1
ATOM 1837 C CA . ARG A 1 238 ? 14.135 14.265 -13.712 1.00 76.06 238 ARG A CA 1
ATOM 1838 C C . ARG A 1 238 ? 13.047 13.484 -14.432 1.00 76.06 238 ARG A C 1
ATOM 1840 O O . ARG A 1 238 ? 13.043 12.262 -14.385 1.00 76.06 238 ARG A O 1
ATOM 1847 N N . GLY A 1 239 ? 12.166 14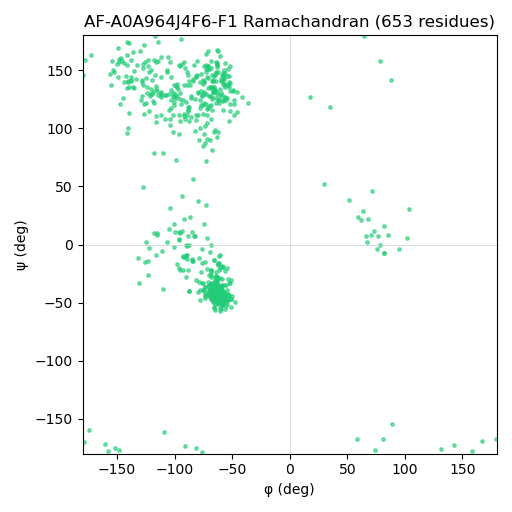.206 -15.120 1.00 76.19 239 GLY A N 1
ATOM 1848 C CA . GLY A 1 239 ? 11.243 13.581 -16.058 1.00 76.19 239 GLY A CA 1
ATOM 1849 C C . GLY A 1 239 ? 11.999 12.894 -17.196 1.00 76.19 239 GLY A C 1
ATOM 1850 O O . GLY A 1 239 ? 13.066 13.363 -17.612 1.00 76.19 239 GLY A O 1
ATOM 1851 N N . HIS A 1 240 ? 11.418 11.811 -17.693 1.00 75.69 240 HIS A N 1
ATOM 1852 C CA . HIS A 1 240 ? 11.947 11.026 -18.795 1.00 75.69 240 HIS A CA 1
ATOM 1853 C C . HIS A 1 240 ? 10.866 10.650 -19.802 1.00 75.69 240 HIS A C 1
ATOM 1855 O O . HIS A 1 240 ? 9.670 10.840 -19.578 1.00 75.69 240 HIS A O 1
ATOM 1861 N N . ASP A 1 241 ? 11.349 10.212 -20.953 1.00 83.12 241 ASP A N 1
ATOM 1862 C CA . ASP A 1 241 ? 10.601 9.701 -22.087 1.00 83.12 241 ASP A CA 1
ATOM 1863 C C . ASP A 1 241 ? 11.516 8.679 -22.757 1.00 83.12 241 ASP A C 1
ATOM 1865 O O . ASP A 1 241 ? 12.729 8.907 -22.843 1.00 83.12 241 ASP A O 1
ATOM 1869 N N . SER A 1 242 ? 10.943 7.598 -23.283 1.00 84.94 242 SER A N 1
ATOM 1870 C CA . SER A 1 242 ? 11.722 6.484 -23.819 1.00 84.94 242 SER A CA 1
ATOM 1871 C C . SER A 1 242 ? 12.674 6.888 -24.955 1.00 84.94 242 SER A C 1
ATOM 1873 O O . SER A 1 242 ? 13.629 6.166 -25.241 1.00 84.94 242 SER A O 1
ATOM 1875 N N . CYS A 1 243 ? 12.460 8.049 -25.591 1.00 86.88 243 CYS A N 1
ATOM 1876 C CA . CYS A 1 243 ? 13.339 8.639 -26.601 1.00 86.88 243 CYS A CA 1
ATOM 1877 C C . CYS A 1 243 ? 14.143 9.863 -26.143 1.00 86.88 243 CYS A C 1
ATOM 1879 O O . CYS A 1 243 ? 14.904 10.436 -26.935 1.00 86.88 243 CYS A O 1
ATOM 1881 N N . LEU A 1 244 ? 14.030 10.278 -24.883 1.00 84.56 244 LEU A N 1
ATOM 1882 C CA . LEU A 1 244 ? 14.804 11.384 -24.343 1.00 84.56 244 LEU A CA 1
ATOM 1883 C C . LEU A 1 244 ? 16.276 10.986 -24.212 1.00 84.56 244 LEU A C 1
ATOM 1885 O O . LEU A 1 244 ? 16.657 10.105 -23.441 1.00 84.56 244 LEU A O 1
ATOM 1889 N N . ARG A 1 245 ? 17.153 11.709 -24.918 1.00 85.75 245 ARG A N 1
ATOM 1890 C CA . ARG A 1 245 ? 18.595 11.576 -24.705 1.00 85.75 245 ARG A CA 1
ATOM 1891 C C . ARG A 1 245 ? 18.958 12.132 -23.331 1.00 85.75 245 ARG A C 1
ATOM 1893 O O . ARG A 1 245 ? 19.019 13.340 -23.110 1.00 85.75 245 ARG A O 1
ATOM 1900 N N . SER A 1 246 ? 19.280 11.228 -22.425 1.00 76.75 246 SER A N 1
ATOM 1901 C CA . SER A 1 246 ? 19.390 11.488 -20.995 1.00 76.75 246 SER A CA 1
ATOM 1902 C C . SER A 1 246 ? 20.747 12.104 -20.576 1.00 76.75 246 SER A C 1
ATOM 1904 O O . SER A 1 246 ? 21.061 12.289 -19.404 1.00 76.75 246 SER A O 1
ATOM 1906 N N . GLY A 1 247 ? 21.618 12.485 -21.511 1.00 73.19 247 GLY A N 1
ATOM 1907 C CA . GLY A 1 247 ? 22.895 13.141 -21.181 1.00 73.19 247 GLY A CA 1
ATOM 1908 C C . GLY A 1 247 ? 23.911 12.263 -20.424 1.00 73.19 247 GLY A C 1
ATOM 1909 O O . GLY A 1 247 ? 24.954 12.777 -20.026 1.00 73.19 247 GLY A O 1
ATOM 1910 N N . GLY A 1 248 ? 23.650 10.958 -20.253 1.00 88.12 248 GLY A N 1
ATOM 1911 C CA . GLY A 1 248 ? 24.593 9.985 -19.696 1.00 88.12 248 GLY A CA 1
ATOM 1912 C C . GLY A 1 248 ? 24.029 8.560 -19.636 1.00 88.12 248 GLY A C 1
ATOM 1913 O O . GLY A 1 248 ? 22.847 8.369 -19.378 1.00 88.12 248 GLY A O 1
ATOM 1914 N N . MET A 1 249 ? 24.883 7.550 -19.835 1.00 92.31 249 MET A N 1
ATOM 1915 C CA . MET A 1 249 ? 24.471 6.132 -19.833 1.00 92.31 249 MET A CA 1
ATOM 1916 C C . MET A 1 249 ? 23.960 5.648 -18.463 1.00 92.31 249 MET A C 1
ATOM 1918 O O . MET A 1 249 ? 23.093 4.786 -18.417 1.00 92.31 249 MET A O 1
ATOM 1922 N N . GLY A 1 250 ? 24.452 6.261 -17.376 1.00 91.25 250 GLY A N 1
ATOM 1923 C CA . GLY A 1 250 ? 24.009 6.052 -15.988 1.00 91.25 250 GLY A CA 1
ATOM 1924 C C . GLY A 1 250 ? 22.499 6.084 -15.801 1.00 91.25 250 GLY A C 1
ATOM 1925 O O . GLY A 1 250 ? 21.900 5.216 -15.172 1.00 91.25 250 GLY A O 1
ATOM 1926 N N . TYR A 1 251 ? 21.893 7.129 -16.356 1.00 92.62 251 TYR A N 1
ATOM 1927 C CA . TYR A 1 251 ? 20.461 7.348 -16.273 1.00 92.62 251 TYR A CA 1
ATOM 1928 C C . TYR A 1 251 ? 19.698 6.464 -17.248 1.00 92.62 251 TYR A C 1
ATOM 1930 O O . TYR A 1 251 ? 18.767 5.787 -16.840 1.00 92.62 251 TYR A O 1
ATOM 1938 N N . ALA A 1 252 ? 20.133 6.418 -18.511 1.00 93.62 252 ALA A N 1
ATOM 1939 C CA . ALA A 1 252 ? 19.496 5.585 -19.526 1.00 93.62 252 ALA A CA 1
ATOM 1940 C C . ALA A 1 252 ? 19.429 4.109 -19.114 1.00 93.62 252 ALA A C 1
ATOM 1942 O O . ALA A 1 252 ? 18.462 3.429 -19.428 1.00 93.62 252 ALA A O 1
ATOM 1943 N N . PHE A 1 253 ? 20.437 3.608 -18.394 1.00 96.31 253 PHE A N 1
ATOM 1944 C CA . PHE A 1 253 ? 20.401 2.257 -17.847 1.00 96.31 253 PHE A CA 1
ATOM 1945 C C . PHE A 1 253 ? 19.458 2.107 -16.653 1.00 96.31 253 PHE A C 1
ATOM 1947 O O . PHE A 1 253 ? 18.805 1.075 -16.543 1.00 96.31 253 PHE A O 1
ATOM 1954 N N . ASN A 1 254 ? 19.364 3.116 -15.782 1.00 95.38 254 ASN A N 1
ATOM 1955 C CA . ASN A 1 254 ? 18.415 3.111 -14.670 1.00 95.38 254 ASN A CA 1
ATOM 1956 C C . ASN A 1 254 ? 16.964 3.029 -15.160 1.00 95.38 254 ASN A C 1
ATOM 1958 O O . ASN A 1 254 ? 16.243 2.116 -14.760 1.00 95.38 254 ASN A O 1
ATOM 1962 N N . GLU A 1 255 ? 16.575 3.950 -16.041 1.00 93.56 255 GLU A N 1
ATOM 1963 C CA . GLU A 1 255 ? 15.230 4.001 -16.621 1.00 93.56 255 GLU A CA 1
ATOM 1964 C C . GLU A 1 255 ? 14.997 2.820 -17.560 1.00 93.56 255 GLU A C 1
ATOM 1966 O O . GLU A 1 255 ? 14.026 2.092 -17.408 1.00 93.56 255 GLU A O 1
ATOM 1971 N N . GLY A 1 256 ? 15.944 2.520 -18.454 1.00 95.06 256 GLY A N 1
ATOM 1972 C CA . GLY A 1 256 ? 15.803 1.421 -19.409 1.00 95.06 256 GLY A CA 1
ATOM 1973 C C . GLY A 1 256 ? 15.696 0.045 -18.744 1.00 95.06 256 GLY A C 1
ATOM 1974 O O . GLY A 1 256 ? 15.064 -0.857 -19.287 1.00 95.06 256 GLY A O 1
ATOM 1975 N N . TRP A 1 257 ? 16.278 -0.144 -17.552 1.00 96.62 257 TRP A N 1
ATOM 1976 C CA . TRP A 1 257 ? 16.057 -1.353 -16.753 1.00 96.62 257 TRP A CA 1
ATOM 1977 C C . TRP A 1 257 ? 14.628 -1.434 -16.209 1.00 96.62 257 TRP A C 1
ATOM 1979 O O . TRP A 1 257 ? 14.011 -2.501 -16.259 1.00 96.62 257 TRP A O 1
ATOM 1989 N N . ALA A 1 258 ? 14.116 -0.330 -15.665 1.00 95.56 258 ALA A N 1
ATOM 1990 C CA . ALA A 1 258 ? 12.751 -0.253 -15.163 1.00 95.56 258 ALA A CA 1
ATOM 1991 C C . ALA A 1 258 ? 11.737 -0.453 -16.291 1.00 95.56 258 ALA A C 1
ATOM 1993 O O . ALA A 1 258 ? 10.825 -1.272 -16.151 1.00 95.56 258 ALA A O 1
ATOM 1994 N N . GLU A 1 259 ? 11.990 0.173 -17.440 1.00 92.94 259 GLU A N 1
ATOM 1995 C CA . GLU A 1 259 ? 11.203 -0.017 -18.644 1.00 92.94 259 GLU A CA 1
ATOM 1996 C C . GLU A 1 259 ? 11.219 -1.493 -19.084 1.00 92.94 259 GLU A C 1
ATOM 1998 O O . GLU A 1 259 ? 10.184 -2.159 -19.216 1.00 92.94 259 GLU A O 1
ATOM 2003 N N . TYR A 1 260 ? 12.424 -2.073 -19.200 1.00 93.75 260 TYR A N 1
ATOM 2004 C CA . TYR A 1 260 ? 12.616 -3.492 -19.507 1.00 93.75 260 TYR A CA 1
ATOM 2005 C C . TYR A 1 260 ? 11.778 -4.411 -18.603 1.00 93.75 260 TYR A C 1
ATOM 2007 O O . TYR A 1 260 ? 11.135 -5.367 -19.061 1.00 93.75 260 TYR A O 1
ATOM 2015 N N . TRP A 1 261 ? 11.768 -4.118 -17.305 1.00 92.81 261 TRP A N 1
ATOM 2016 C CA . TRP A 1 261 ? 11.024 -4.892 -16.323 1.00 92.81 261 TRP A CA 1
ATOM 2017 C C . TRP A 1 261 ? 9.503 -4.742 -16.481 1.00 92.81 261 TRP A C 1
ATOM 2019 O O . TRP A 1 261 ? 8.758 -5.719 -16.338 1.00 92.81 261 TRP A O 1
ATOM 2029 N N . ALA A 1 262 ? 9.039 -3.544 -16.825 1.00 90.94 262 ALA A N 1
ATOM 2030 C CA . ALA A 1 262 ? 7.633 -3.231 -17.040 1.00 90.94 262 ALA A CA 1
ATOM 2031 C C . ALA A 1 262 ? 7.067 -3.738 -18.376 1.00 90.94 262 ALA A C 1
ATOM 2033 O O . ALA A 1 262 ? 5.847 -3.816 -18.508 1.00 90.94 262 ALA A O 1
ATOM 2034 N N . HIS A 1 263 ? 7.923 -4.107 -19.338 1.00 86.19 263 HIS A N 1
ATOM 2035 C CA . HIS A 1 263 ? 7.531 -4.343 -20.737 1.00 86.19 263 HIS A CA 1
ATOM 2036 C C . HIS A 1 263 ? 6.904 -3.112 -21.418 1.00 86.19 263 HIS A C 1
ATOM 2038 O O . HIS A 1 263 ? 6.176 -3.251 -22.399 1.00 86.19 263 HIS A O 1
ATOM 2044 N N . ASP A 1 264 ? 7.197 -1.906 -20.937 1.00 78.31 264 ASP A N 1
ATOM 2045 C CA . ASP A 1 264 ? 6.658 -0.632 -21.447 1.00 78.31 264 ASP A CA 1
ATOM 2046 C C . ASP A 1 264 ? 7.496 -0.014 -22.590 1.00 78.31 264 ASP A C 1
ATOM 2048 O O . ASP A 1 264 ? 7.204 1.079 -23.064 1.00 78.31 264 ASP A O 1
ATOM 2052 N N . TYR A 1 265 ? 8.489 -0.751 -23.087 1.00 70.19 265 TYR A N 1
ATOM 2053 C CA . TYR A 1 265 ? 9.405 -0.357 -24.162 1.00 70.19 265 TYR A CA 1
ATOM 2054 C C . TYR A 1 265 ? 9.195 -1.150 -25.456 1.00 70.19 265 TYR A C 1
ATOM 2056 O O . TYR A 1 265 ? 9.916 -0.913 -26.424 1.00 70.19 265 TYR A O 1
ATOM 2064 N N . TYR A 1 266 ? 8.321 -2.171 -25.463 1.00 58.53 266 TYR A N 1
ATOM 2065 C CA . TYR A 1 266 ? 8.217 -3.122 -26.574 1.00 58.53 266 TYR A CA 1
ATOM 2066 C C . TYR A 1 266 ? 7.025 -2.820 -27.503 1.00 58.53 266 TYR A C 1
ATOM 2068 O O . TYR A 1 266 ? 5.885 -2.777 -27.036 1.00 58.53 266 TYR A O 1
ATOM 2076 N N . PRO A 1 267 ? 7.243 -2.714 -28.831 1.00 60.75 267 PRO A N 1
ATOM 2077 C CA . PRO A 1 267 ? 8.539 -2.771 -29.509 1.00 60.75 267 PRO A CA 1
ATOM 2078 C C . PRO A 1 267 ? 9.387 -1.526 -29.241 1.00 60.75 267 PRO A C 1
ATOM 2080 O O . PRO A 1 267 ? 8.832 -0.452 -29.021 1.00 60.75 267 PRO A O 1
ATOM 2083 N N . ALA A 1 268 ? 10.715 -1.696 -29.333 1.00 63.88 268 ALA A N 1
ATOM 2084 C CA . ALA A 1 268 ? 11.705 -0.639 -29.121 1.00 63.88 268 ALA A CA 1
ATOM 2085 C C . ALA A 1 268 ? 11.261 0.682 -29.772 1.00 63.88 268 ALA A C 1
ATOM 2087 O O . ALA A 1 268 ? 10.942 0.681 -30.971 1.00 63.88 268 ALA A O 1
ATOM 2088 N N . PRO A 1 269 ? 11.232 1.801 -29.031 1.00 69.12 269 PRO A N 1
ATOM 2089 C CA . PRO A 1 269 ? 10.754 3.053 -29.587 1.00 69.12 269 PRO A CA 1
ATOM 2090 C C . PRO A 1 269 ? 11.684 3.510 -30.718 1.00 69.12 269 PRO A C 1
ATOM 2092 O O . PRO A 1 269 ? 12.908 3.505 -30.599 1.00 69.12 269 PRO A O 1
ATOM 2095 N N . ASN A 1 270 ? 11.100 3.900 -31.854 1.00 77.75 270 ASN A N 1
ATOM 2096 C CA . ASN A 1 270 ? 11.865 4.470 -32.960 1.00 77.75 270 ASN A CA 1
ATOM 2097 C C . ASN A 1 270 ? 12.179 5.938 -32.657 1.00 77.75 270 ASN A C 1
ATOM 2099 O O . ASN A 1 270 ? 11.399 6.831 -32.996 1.00 77.75 270 ASN A O 1
ATOM 2103 N N . CYS A 1 271 ? 13.312 6.176 -32.007 1.00 82.50 271 CYS A N 1
ATOM 2104 C CA . CYS A 1 271 ? 13.723 7.510 -31.604 1.00 82.50 271 CYS A CA 1
ATOM 2105 C C . CYS A 1 271 ? 14.342 8.272 -32.778 1.00 82.50 271 CYS A C 1
ATOM 2107 O O . CYS A 1 271 ? 15.422 7.939 -33.272 1.00 82.50 271 CYS A O 1
ATOM 2109 N N . GLU A 1 272 ? 13.638 9.304 -33.249 1.00 83.81 272 GLU A N 1
ATOM 2110 C CA . GLU A 1 272 ? 14.051 10.091 -34.409 1.00 83.81 272 GLU A CA 1
ATOM 2111 C C . GLU A 1 272 ? 15.467 10.662 -34.222 1.00 83.81 272 GLU A C 1
ATOM 2113 O O . GLU A 1 272 ? 15.767 11.354 -33.250 1.00 83.81 272 GLU A O 1
ATOM 2118 N N . GLY A 1 273 ? 16.357 10.368 -35.174 1.00 84.00 273 GLY A N 1
ATOM 2119 C CA . GLY A 1 273 ? 17.738 10.857 -35.155 1.00 84.00 273 GLY A CA 1
ATOM 2120 C C . GLY A 1 273 ? 18.677 10.137 -34.178 1.00 84.00 273 GLY A C 1
ATOM 2121 O O . GLY A 1 273 ? 19.826 10.564 -34.034 1.00 84.00 273 GLY A O 1
ATOM 2122 N N . ALA A 1 274 ? 18.234 9.054 -33.535 1.00 86.12 274 ALA A N 1
ATOM 2123 C CA . ALA A 1 274 ? 19.070 8.203 -32.697 1.00 86.12 274 ALA A CA 1
ATOM 2124 C C . ALA A 1 274 ? 19.460 6.903 -33.411 1.00 86.12 274 ALA A C 1
ATOM 2126 O O . ALA A 1 274 ? 18.678 6.323 -34.163 1.00 86.12 274 ALA A O 1
ATOM 2127 N N . ALA A 1 275 ? 20.683 6.433 -33.163 1.00 86.94 275 ALA A N 1
ATOM 2128 C CA . ALA A 1 275 ? 21.071 5.084 -33.554 1.00 86.94 275 ALA A CA 1
ATOM 2129 C C . ALA A 1 275 ? 20.467 4.070 -32.558 1.00 86.94 275 ALA A C 1
ATOM 2131 O O . ALA A 1 275 ? 20.373 4.399 -31.373 1.00 86.94 275 ALA A O 1
ATOM 2132 N N . PRO A 1 276 ? 20.083 2.850 -32.983 1.00 84.81 276 PRO A N 1
ATOM 2133 C CA . PRO A 1 276 ? 19.539 1.829 -32.076 1.00 84.81 276 PRO A CA 1
ATOM 2134 C C . PRO A 1 276 ? 20.493 1.394 -30.949 1.00 84.81 276 PRO A C 1
ATOM 2136 O O . PRO A 1 276 ? 20.052 0.841 -29.951 1.00 84.81 276 PRO A O 1
ATOM 2139 N N . ASP A 1 277 ? 21.797 1.630 -31.106 1.00 87.81 277 ASP A N 1
ATOM 2140 C CA . ASP A 1 277 ? 22.849 1.356 -30.121 1.00 87.81 277 ASP A CA 1
ATOM 2141 C C . ASP A 1 277 ? 23.275 2.604 -29.322 1.00 87.81 277 ASP A C 1
ATOM 2143 O O . ASP A 1 277 ? 24.263 2.572 -28.584 1.00 87.81 277 ASP A O 1
ATOM 2147 N N . ASP A 1 278 ? 22.529 3.712 -29.424 1.00 91.69 278 ASP A N 1
ATOM 2148 C CA . ASP A 1 278 ? 22.713 4.875 -28.558 1.00 91.69 278 ASP A CA 1
ATOM 2149 C C . ASP A 1 278 ? 22.131 4.595 -27.164 1.00 91.69 278 ASP A C 1
ATOM 2151 O O . ASP A 1 278 ? 20.999 4.967 -26.850 1.00 91.69 278 ASP A O 1
ATOM 2155 N N . TYR A 1 279 ? 22.931 3.955 -26.310 1.00 93.50 279 TYR A N 1
ATOM 2156 C CA . TYR A 1 279 ? 22.588 3.632 -24.918 1.00 93.50 279 TYR A CA 1
ATOM 2157 C C . TYR A 1 279 ? 22.613 4.839 -23.965 1.00 93.50 279 TYR A C 1
ATOM 2159 O O . TYR A 1 279 ? 22.688 4.675 -22.749 1.00 93.50 279 TYR A O 1
ATOM 2167 N N . THR A 1 280 ? 22.571 6.065 -24.494 1.00 92.88 280 THR A N 1
ATOM 2168 C CA . THR A 1 280 ? 22.215 7.262 -23.714 1.00 92.88 280 THR A CA 1
ATOM 2169 C C . THR A 1 280 ? 20.709 7.550 -23.732 1.00 92.88 280 THR A C 1
ATOM 2171 O O . THR A 1 280 ? 20.261 8.502 -23.085 1.00 92.88 280 THR A O 1
ATOM 2174 N N . ILE A 1 281 ? 19.939 6.717 -24.435 1.00 91.19 281 ILE A N 1
ATOM 2175 C CA . ILE A 1 281 ? 18.477 6.722 -24.520 1.00 91.19 281 ILE A CA 1
ATOM 2176 C C . ILE A 1 281 ? 17.947 5.470 -23.814 1.00 91.19 281 ILE A C 1
ATOM 2178 O O . ILE A 1 281 ? 18.404 4.362 -24.095 1.00 91.19 281 ILE A O 1
ATOM 2182 N N . GLU A 1 282 ? 17.005 5.645 -22.894 1.00 91.81 282 GLU A N 1
ATOM 2183 C CA . GLU A 1 282 ? 16.479 4.562 -22.052 1.00 91.81 282 GLU A CA 1
ATOM 2184 C C . GLU A 1 282 ? 15.721 3.489 -22.837 1.00 91.81 282 GLU A C 1
ATOM 2186 O O . GLU A 1 282 ? 16.032 2.310 -22.673 1.00 91.81 282 GLU A O 1
ATOM 2191 N N . GLY A 1 283 ? 14.885 3.873 -23.807 1.00 89.75 283 GLY A N 1
ATOM 2192 C CA . GLY A 1 283 ? 14.155 2.919 -24.642 1.00 89.75 283 GLY A CA 1
ATOM 2193 C C . GLY A 1 283 ? 15.069 2.029 -25.487 1.00 89.75 283 GLY A C 1
ATOM 2194 O O . GLY A 1 283 ? 14.777 0.850 -25.695 1.00 89.75 283 GLY A O 1
ATOM 2195 N N . ASN A 1 284 ? 16.228 2.548 -25.915 1.00 91.19 284 ASN A N 1
ATOM 2196 C CA . ASN A 1 284 ? 17.259 1.741 -26.575 1.00 91.19 284 ASN A CA 1
ATOM 2197 C C . ASN A 1 284 ? 17.892 0.734 -25.604 1.00 91.19 284 ASN A C 1
ATOM 2199 O O . ASN A 1 284 ? 18.178 -0.399 -25.990 1.00 91.19 284 ASN A O 1
ATOM 2203 N N . VAL A 1 285 ? 18.114 1.126 -24.345 1.00 94.06 285 VAL A N 1
ATOM 2204 C CA . VAL A 1 285 ? 18.619 0.209 -23.315 1.00 94.06 285 VAL A CA 1
ATOM 2205 C C . VAL A 1 285 ? 17.589 -0.873 -23.002 1.00 94.06 285 VAL A C 1
ATOM 2207 O O . VAL A 1 285 ? 17.950 -2.049 -22.980 1.00 94.06 285 VAL A O 1
ATOM 2210 N N . ALA A 1 286 ? 16.322 -0.509 -22.814 1.00 93.56 286 ALA A N 1
ATOM 2211 C CA . ALA A 1 286 ? 15.245 -1.451 -22.538 1.00 93.56 286 ALA A CA 1
ATOM 2212 C C . ALA A 1 286 ? 15.093 -2.480 -23.669 1.00 93.56 286 ALA A C 1
ATOM 2214 O O . ALA A 1 286 ? 15.067 -3.691 -23.430 1.00 93.56 286 ALA A O 1
ATOM 2215 N N . ALA A 1 287 ? 15.119 -2.008 -24.918 1.00 89.88 287 ALA A N 1
ATOM 2216 C CA . ALA A 1 287 ? 15.134 -2.852 -26.105 1.00 89.88 287 ALA A CA 1
ATOM 2217 C C . ALA A 1 287 ? 16.340 -3.798 -26.150 1.00 89.88 287 ALA A C 1
ATOM 2219 O O . ALA A 1 287 ? 16.193 -4.973 -26.481 1.00 89.88 287 ALA A O 1
ATOM 2220 N N . ALA A 1 288 ? 17.530 -3.309 -25.804 1.00 91.38 288 ALA A N 1
ATOM 2221 C CA . ALA A 1 288 ? 18.737 -4.124 -25.792 1.00 91.38 288 ALA A CA 1
ATOM 2222 C C . ALA A 1 288 ? 18.743 -5.160 -24.653 1.00 91.38 288 ALA A C 1
ATOM 2224 O O . ALA A 1 288 ? 19.253 -6.264 -24.833 1.00 91.38 288 ALA A O 1
ATOM 2225 N N . LEU A 1 289 ? 18.139 -4.858 -23.501 1.00 93.69 289 LEU A N 1
ATOM 2226 C CA . LEU A 1 289 ? 17.925 -5.822 -22.414 1.00 93.69 289 LEU A CA 1
ATOM 2227 C C . LEU A 1 289 ? 16.936 -6.924 -22.820 1.00 93.69 289 LEU A C 1
ATOM 2229 O O . LEU A 1 289 ? 17.196 -8.101 -22.578 1.00 93.69 289 LEU A O 1
ATOM 2233 N N . ALA A 1 290 ? 15.851 -6.564 -23.499 1.00 90.50 290 ALA A N 1
ATOM 2234 C CA . ALA A 1 290 ? 14.893 -7.519 -24.057 1.00 90.50 290 ALA A CA 1
ATOM 2235 C C . ALA A 1 290 ? 15.513 -8.430 -25.106 1.00 90.50 290 ALA A C 1
ATOM 2237 O O . ALA A 1 290 ? 15.201 -9.611 -25.214 1.00 90.50 290 ALA A O 1
ATOM 2238 N N . ASP A 1 291 ? 16.408 -7.860 -25.895 1.00 87.12 291 ASP A N 1
ATOM 2239 C CA . ASP A 1 291 ? 17.156 -8.580 -26.894 1.00 87.12 291 ASP A CA 1
ATOM 2240 C C . ASP A 1 291 ? 18.166 -9.555 -26.265 1.00 87.12 291 ASP A C 1
ATOM 2242 O O . ASP A 1 291 ? 18.309 -10.688 -26.732 1.00 87.12 291 ASP A O 1
ATOM 2246 N N . VAL A 1 292 ? 18.802 -9.157 -25.155 1.00 89.94 292 VAL A N 1
ATOM 2247 C CA . VAL A 1 292 ? 19.610 -10.058 -24.325 1.00 89.94 292 VAL A CA 1
ATOM 2248 C C . VAL A 1 292 ? 18.768 -11.223 -23.815 1.00 89.94 292 VAL A C 1
ATOM 2250 O O . VAL A 1 292 ? 19.206 -12.370 -23.922 1.00 89.94 292 VAL A O 1
ATOM 2253 N N . GLU A 1 293 ? 17.568 -10.948 -23.302 1.00 90.19 293 GLU A N 1
ATOM 2254 C CA . GLU A 1 293 ? 16.605 -11.978 -22.909 1.00 90.19 293 GLU A CA 1
ATOM 2255 C C . GLU A 1 293 ? 16.256 -12.890 -24.098 1.00 90.19 293 GLU A C 1
ATOM 2257 O O . GLU A 1 293 ? 16.435 -14.098 -24.031 1.00 90.19 293 GLU A O 1
ATOM 2262 N N . ALA A 1 294 ? 15.878 -12.344 -25.246 1.00 85.81 294 ALA A N 1
ATOM 2263 C CA . ALA A 1 294 ? 15.446 -13.159 -26.377 1.00 85.81 294 ALA A CA 1
ATOM 2264 C C . ALA A 1 294 ? 16.566 -14.004 -27.020 1.00 85.81 294 ALA A C 1
ATOM 2266 O O . ALA A 1 294 ? 16.275 -15.027 -27.645 1.00 85.81 294 ALA A O 1
ATOM 2267 N N . ARG A 1 295 ? 17.835 -13.570 -26.952 1.00 81.12 295 ARG A N 1
ATOM 2268 C CA . ARG A 1 295 ? 18.905 -14.116 -27.815 1.00 81.12 295 ARG A CA 1
ATOM 2269 C C . ARG A 1 295 ? 20.113 -14.690 -27.095 1.00 81.12 295 ARG A C 1
ATOM 2271 O O . ARG A 1 295 ? 20.815 -15.523 -27.677 1.00 81.12 295 ARG A O 1
ATOM 2278 N N . CYS A 1 296 ? 20.423 -14.234 -25.887 1.00 81.94 296 CYS A N 1
ATOM 2279 C CA . CYS A 1 296 ? 21.652 -14.651 -25.224 1.00 81.94 296 CYS A CA 1
ATOM 2280 C C . CYS A 1 296 ? 21.486 -15.997 -24.514 1.00 81.94 296 CYS A C 1
ATOM 2282 O O . CYS A 1 296 ? 20.393 -16.404 -24.122 1.00 81.94 296 CYS A O 1
ATOM 2284 N N . TYR A 1 297 ? 22.594 -16.723 -24.336 1.00 69.56 297 TYR A N 1
ATOM 2285 C CA . TYR A 1 297 ? 22.568 -17.938 -23.528 1.00 69.56 297 TYR A CA 1
ATOM 2286 C C . TYR A 1 297 ? 22.309 -17.516 -22.078 1.00 69.56 297 TYR A C 1
ATOM 2288 O O . TYR A 1 297 ? 23.008 -16.638 -21.573 1.00 69.56 297 TYR A O 1
ATOM 2296 N N . TYR A 1 298 ? 21.295 -18.103 -21.430 1.00 64.31 298 TYR A N 1
ATOM 2297 C CA . TYR A 1 298 ? 20.733 -17.598 -20.166 1.00 64.31 298 TYR A CA 1
ATOM 2298 C C . TYR A 1 298 ? 19.985 -16.253 -20.286 1.00 64.31 298 TYR A C 1
ATOM 2300 O O . TYR A 1 298 ? 19.808 -15.561 -19.289 1.00 64.31 298 TYR A O 1
ATOM 2308 N N . GLY A 1 299 ? 19.523 -15.883 -21.481 1.00 64.25 299 GLY A N 1
ATOM 2309 C CA . GLY A 1 299 ? 18.614 -14.764 -21.705 1.00 64.25 299 GLY A CA 1
ATOM 2310 C C . GLY A 1 299 ? 17.234 -15.046 -21.110 1.00 64.25 299 GLY A C 1
ATOM 2311 O O . GLY A 1 299 ? 16.323 -15.514 -21.769 1.00 64.25 299 GLY A O 1
ATOM 2312 N N . ASN A 1 300 ? 17.082 -14.837 -19.815 1.00 82.31 300 ASN A N 1
ATOM 2313 C CA . ASN A 1 300 ? 15.787 -14.574 -19.209 1.00 82.31 300 ASN A CA 1
ATOM 2314 C C . ASN A 1 300 ? 16.015 -13.676 -17.997 1.00 82.31 300 ASN A C 1
ATOM 2316 O O . ASN A 1 300 ? 17.153 -13.450 -17.562 1.00 82.31 300 ASN A O 1
ATOM 2320 N N . ARG A 1 301 ? 14.936 -13.141 -17.438 1.00 90.94 301 ARG A N 1
ATOM 2321 C CA . ARG A 1 301 ? 15.010 -12.253 -16.271 1.00 90.94 301 ARG A CA 1
ATOM 2322 C C . ARG A 1 301 ? 15.819 -12.821 -15.098 1.00 90.94 301 ARG A C 1
ATOM 2324 O O . ARG A 1 301 ? 16.499 -12.049 -14.424 1.00 90.94 301 ARG A O 1
ATOM 2331 N N . VAL A 1 302 ? 15.829 -14.139 -14.865 1.00 92.56 302 VAL A N 1
ATOM 2332 C CA . VAL A 1 302 ? 16.517 -14.733 -13.703 1.00 92.56 302 VAL A CA 1
ATOM 2333 C C . VAL A 1 302 ? 18.045 -14.533 -13.763 1.00 92.56 302 VAL A C 1
ATOM 2335 O O . VAL A 1 302 ? 18.606 -13.947 -12.830 1.00 92.56 302 VAL A O 1
ATOM 2338 N N . PRO A 1 303 ? 18.772 -14.959 -14.815 1.00 90.75 303 PRO A N 1
ATOM 2339 C CA . PRO A 1 303 ? 20.196 -14.676 -14.968 1.00 90.75 303 PRO A CA 1
ATOM 2340 C C . PRO A 1 303 ? 20.523 -13.185 -15.029 1.00 90.75 303 PRO A C 1
ATOM 2342 O O . PRO A 1 303 ? 21.532 -12.780 -14.459 1.00 90.75 303 PRO A O 1
ATOM 2345 N N . MET A 1 304 ? 19.669 -12.360 -15.640 1.00 94.44 304 MET A N 1
ATOM 2346 C CA . MET A 1 304 ? 19.879 -10.908 -15.702 1.00 94.44 304 MET A CA 1
ATOM 2347 C C . MET A 1 304 ? 19.856 -10.264 -14.310 1.00 94.44 304 MET A C 1
ATOM 2349 O O . MET A 1 304 ? 20.758 -9.504 -13.961 1.00 94.44 304 MET A O 1
ATOM 2353 N N . VAL A 1 305 ? 18.892 -10.633 -13.463 1.00 95.44 305 VAL A N 1
ATOM 2354 C CA . VAL A 1 305 ? 18.861 -10.204 -12.055 1.00 95.44 305 VAL A CA 1
ATOM 2355 C C . VAL A 1 305 ? 20.071 -10.746 -11.286 1.00 95.44 305 VAL A C 1
ATOM 2357 O O . VAL A 1 305 ? 20.652 -10.041 -10.460 1.00 95.44 305 VAL A O 1
ATOM 2360 N N . ASN A 1 306 ? 20.507 -11.979 -11.565 1.00 93.56 306 ASN A N 1
ATOM 2361 C CA . ASN A 1 306 ? 21.708 -12.537 -10.939 1.00 93.56 306 ASN A CA 1
ATOM 2362 C C . ASN A 1 306 ? 22.988 -11.785 -11.336 1.00 93.56 306 ASN A C 1
ATOM 2364 O O . ASN A 1 306 ? 23.870 -11.639 -10.492 1.00 93.56 306 ASN A O 1
ATOM 2368 N N . ILE A 1 307 ? 23.082 -11.264 -12.565 1.00 94.69 307 ILE A N 1
ATOM 2369 C CA . ILE A 1 307 ? 24.192 -10.397 -12.987 1.00 94.69 307 ILE A CA 1
ATOM 2370 C C . ILE A 1 307 ? 24.244 -9.145 -12.110 1.00 94.69 307 ILE A C 1
ATOM 2372 O O . ILE A 1 307 ? 25.308 -8.859 -11.560 1.00 94.69 307 ILE A O 1
ATOM 2376 N N . LEU A 1 308 ? 23.118 -8.452 -11.899 1.00 95.44 308 LEU A N 1
ATOM 2377 C CA . LEU A 1 308 ? 23.075 -7.299 -10.988 1.00 95.44 308 LEU A CA 1
ATOM 2378 C C . LEU A 1 308 ? 23.489 -7.699 -9.566 1.00 95.44 308 LEU A C 1
ATOM 2380 O O . LEU A 1 308 ? 24.349 -7.075 -8.950 1.00 95.44 308 LEU A O 1
ATOM 2384 N N . ARG A 1 309 ? 22.930 -8.800 -9.056 1.00 94.56 309 ARG A N 1
ATOM 2385 C CA . ARG A 1 309 ? 23.194 -9.291 -7.698 1.00 94.56 309 ARG A CA 1
ATOM 2386 C C . ARG A 1 309 ? 24.662 -9.663 -7.461 1.00 94.56 309 ARG A C 1
ATOM 2388 O O . ARG A 1 309 ? 25.153 -9.498 -6.342 1.00 94.56 309 ARG A O 1
ATOM 2395 N N . SER A 1 310 ? 25.348 -10.197 -8.468 1.00 95.00 310 SER A N 1
ATOM 2396 C CA . SER A 1 310 ? 26.750 -10.622 -8.381 1.00 95.00 310 SER A CA 1
ATOM 2397 C C . SER A 1 310 ? 27.757 -9.495 -8.615 1.00 95.00 310 SER A C 1
ATOM 2399 O O . SER A 1 310 ? 28.924 -9.674 -8.273 1.00 95.00 310 SER A O 1
ATOM 2401 N N . ASN A 1 311 ? 27.322 -8.348 -9.140 1.00 94.75 311 ASN A N 1
ATOM 2402 C CA . ASN A 1 311 ? 28.175 -7.221 -9.524 1.00 94.75 311 ASN A CA 1
ATOM 2403 C C . ASN A 1 311 ? 27.683 -5.917 -8.871 1.00 94.75 311 ASN A C 1
ATOM 2405 O O . ASN A 1 311 ? 27.473 -4.900 -9.529 1.00 94.75 311 ASN A O 1
ATOM 2409 N N . ARG A 1 312 ? 27.450 -5.971 -7.552 1.00 94.38 312 ARG A N 1
ATOM 2410 C CA . ARG A 1 312 ? 26.897 -4.843 -6.789 1.00 94.38 312 ARG A CA 1
ATOM 2411 C C . ARG A 1 312 ? 27.836 -3.636 -6.870 1.00 94.38 312 ARG A C 1
ATOM 2413 O O . ARG A 1 312 ? 29.008 -3.748 -6.503 1.00 94.38 312 ARG A O 1
ATOM 2420 N N . GLY A 1 313 ? 27.310 -2.502 -7.319 1.00 91.75 313 GLY A N 1
ATOM 2421 C CA . GLY A 1 313 ? 27.971 -1.202 -7.319 1.00 91.75 313 GLY A CA 1
ATOM 2422 C C . GLY A 1 313 ? 28.854 -0.958 -8.534 1.00 91.75 313 GLY A C 1
ATOM 2423 O O . GLY A 1 313 ? 29.606 0.015 -8.535 1.00 91.75 313 GLY A O 1
ATOM 2424 N N . THR A 1 314 ? 28.818 -1.842 -9.536 1.00 94.06 314 THR A N 1
ATOM 2425 C CA . THR A 1 314 ? 29.704 -1.767 -10.708 1.00 94.06 314 THR A CA 1
ATOM 2426 C C . THR A 1 314 ? 28.971 -1.678 -12.043 1.00 94.06 314 THR A C 1
ATOM 2428 O O . THR A 1 314 ? 29.638 -1.611 -13.071 1.00 94.06 314 THR A O 1
ATOM 2431 N N . ILE A 1 315 ? 27.635 -1.742 -12.060 1.00 96.19 315 ILE A N 1
ATOM 2432 C CA . ILE A 1 315 ? 26.839 -1.716 -13.292 1.00 96.19 315 ILE A CA 1
ATOM 2433 C C . ILE A 1 315 ? 25.972 -0.454 -13.310 1.00 96.19 315 ILE A C 1
ATOM 2435 O O . ILE A 1 315 ? 24.926 -0.367 -12.659 1.00 96.19 315 ILE A O 1
ATOM 2439 N N . HIS A 1 316 ? 26.381 0.506 -14.134 1.00 95.38 316 HIS A N 1
ATOM 2440 C CA . HIS A 1 316 ? 25.703 1.786 -14.328 1.00 95.38 316 HIS A CA 1
ATOM 2441 C C . HIS A 1 316 ? 25.376 2.045 -15.801 1.00 95.38 316 HIS A C 1
ATOM 2443 O O . HIS A 1 316 ? 24.834 3.083 -16.144 1.00 95.38 316 HIS A O 1
ATOM 2449 N N . SER A 1 317 ? 25.682 1.121 -16.703 1.00 96.19 317 SER A N 1
ATOM 2450 C CA . SER A 1 317 ? 25.428 1.274 -18.131 1.00 96.19 317 SER A CA 1
ATOM 2451 C C . SER A 1 317 ? 25.135 -0.069 -18.790 1.00 96.19 317 SER A C 1
ATOM 2453 O O . SER A 1 317 ? 25.564 -1.124 -18.313 1.00 96.19 317 SER A O 1
ATOM 2455 N N . PHE A 1 318 ? 24.443 -0.040 -19.932 1.00 95.81 318 PHE A N 1
ATOM 2456 C CA . PHE A 1 318 ? 24.195 -1.260 -20.698 1.00 95.81 318 PHE A CA 1
ATOM 2457 C C . PHE A 1 318 ? 25.494 -1.979 -21.118 1.00 95.81 318 PHE A C 1
ATOM 2459 O O . PHE A 1 318 ? 25.557 -3.194 -20.940 1.00 95.81 318 PHE A O 1
ATOM 2466 N N . PRO A 1 319 ? 26.564 -1.300 -21.593 1.00 95.81 319 PRO A N 1
ATOM 2467 C CA . PRO A 1 319 ? 27.833 -1.971 -21.887 1.00 95.81 319 PRO A CA 1
ATOM 2468 C C . PRO A 1 319 ? 28.469 -2.676 -20.682 1.00 95.81 319 PRO A C 1
ATOM 2470 O O . PRO A 1 319 ? 28.997 -3.777 -20.837 1.00 95.81 319 PRO A O 1
ATOM 2473 N N . GLU A 1 320 ? 28.407 -2.082 -19.485 1.00 96.06 320 GLU A N 1
ATOM 2474 C CA . GLU A 1 320 ? 28.891 -2.729 -18.257 1.00 96.06 320 GLU A CA 1
ATOM 2475 C C . GLU A 1 320 ? 28.070 -3.980 -17.948 1.00 96.06 320 GLU A C 1
ATOM 2477 O O . GLU A 1 320 ? 28.646 -5.047 -17.749 1.00 96.06 320 GLU A O 1
ATOM 2482 N N . PHE A 1 321 ? 26.737 -3.892 -18.008 1.00 96.25 321 PHE A N 1
ATOM 2483 C CA . PHE A 1 321 ? 25.855 -5.046 -17.832 1.00 96.25 321 PHE A CA 1
ATOM 2484 C C . PHE A 1 321 ? 26.161 -6.154 -18.848 1.00 96.25 321 PHE A C 1
ATOM 2486 O O . PHE A 1 321 ? 26.393 -7.307 -18.478 1.00 96.25 321 PHE A O 1
ATOM 2493 N N . PHE A 1 322 ? 26.225 -5.797 -20.132 1.00 94.06 322 PHE A N 1
ATOM 2494 C CA . PHE A 1 322 ? 26.456 -6.727 -21.232 1.00 94.06 322 PHE A CA 1
ATOM 2495 C C . PHE A 1 322 ? 27.834 -7.397 -21.156 1.00 94.06 322 PHE A C 1
ATOM 2497 O O . PHE A 1 322 ? 27.980 -8.538 -21.585 1.00 94.06 322 PHE A O 1
ATOM 2504 N N . SER A 1 323 ? 28.835 -6.755 -20.541 1.00 93.81 323 SER A N 1
ATOM 2505 C CA . SER A 1 323 ? 30.158 -7.361 -20.318 1.00 93.81 323 SER A CA 1
ATOM 2506 C C . SER A 1 323 ? 30.129 -8.613 -19.424 1.00 93.81 323 SER A C 1
ATOM 2508 O O . SER A 1 323 ? 31.064 -9.415 -19.452 1.00 93.81 323 SER A O 1
ATOM 2510 N N . HIS A 1 324 ? 29.041 -8.810 -18.674 1.00 91.56 324 HIS A N 1
ATOM 2511 C CA . HIS A 1 324 ? 28.790 -9.987 -17.841 1.00 91.56 324 HIS A CA 1
ATOM 2512 C C . HIS A 1 324 ? 27.839 -11.008 -18.492 1.00 91.56 324 HIS A C 1
ATOM 2514 O O . HIS A 1 324 ? 27.585 -12.064 -17.907 1.00 91.56 324 HIS A O 1
ATOM 2520 N N . VAL A 1 325 ? 27.319 -10.724 -19.691 1.00 89.94 325 VAL A N 1
ATOM 2521 C CA . VAL A 1 325 ? 26.404 -11.596 -20.438 1.00 89.94 325 VAL A CA 1
ATOM 2522 C C . VAL A 1 325 ? 27.195 -12.508 -21.379 1.00 89.94 325 VAL A C 1
ATOM 2524 O O . VAL A 1 325 ? 28.104 -12.076 -22.085 1.00 89.94 325 VAL A O 1
ATOM 2527 N N . VAL A 1 326 ? 26.819 -13.788 -21.445 1.00 85.69 326 VAL A N 1
ATOM 2528 C CA . VAL A 1 326 ? 27.365 -14.735 -22.429 1.00 85.69 326 VAL A CA 1
ATOM 2529 C C . VAL A 1 326 ? 26.411 -14.815 -23.621 1.00 85.69 326 VAL A C 1
ATOM 2531 O O . VAL A 1 326 ? 25.438 -15.567 -23.605 1.00 85.69 326 VAL A O 1
ATOM 2534 N N . CYS A 1 327 ? 26.683 -14.032 -24.664 1.00 80.62 327 CYS A N 1
ATOM 2535 C CA . CYS A 1 327 ? 25.826 -13.947 -25.847 1.00 80.62 327 CYS A CA 1
ATOM 2536 C C . CYS A 1 327 ? 26.538 -14.450 -27.116 1.00 80.62 327 CYS A C 1
ATOM 2538 O O . CYS A 1 327 ? 27.702 -14.097 -27.333 1.00 80.62 327 CYS A O 1
ATOM 2540 N N . PRO A 1 328 ? 25.885 -15.248 -27.983 1.00 72.88 328 PRO A N 1
ATOM 2541 C CA . PRO A 1 328 ? 26.382 -15.462 -29.340 1.00 72.88 328 PRO A CA 1
ATOM 2542 C C . PRO A 1 328 ? 26.387 -14.140 -30.132 1.00 72.88 328 PRO A C 1
ATOM 2544 O O . PRO A 1 328 ? 25.652 -13.208 -29.815 1.00 72.88 328 PRO A O 1
ATOM 2547 N N . ALA A 1 329 ? 27.237 -14.043 -31.160 1.00 60.97 329 ALA A N 1
ATOM 2548 C CA . ALA A 1 329 ? 27.363 -12.829 -31.971 1.00 60.97 329 ALA A CA 1
ATOM 2549 C C . ALA A 1 329 ? 26.012 -12.415 -32.608 1.00 60.97 329 ALA A C 1
ATOM 2551 O O . ALA A 1 329 ? 25.258 -13.290 -33.042 1.00 60.97 329 ALA A O 1
ATOM 2552 N N . PRO A 1 330 ? 25.705 -11.106 -32.697 1.00 56.09 330 PRO A N 1
ATOM 2553 C CA . PRO A 1 330 ? 24.379 -10.634 -33.087 1.00 56.09 330 PRO A CA 1
ATOM 2554 C C . PRO A 1 330 ? 24.053 -10.936 -34.557 1.00 56.09 330 PRO A C 1
ATOM 2556 O O . PRO A 1 330 ? 24.856 -10.680 -35.456 1.00 56.09 330 PRO A O 1
ATOM 2559 N N . LEU A 1 331 ? 22.832 -11.422 -34.810 1.00 43.72 331 LEU A N 1
ATOM 2560 C CA . LEU A 1 331 ? 22.184 -11.351 -36.124 1.00 43.72 331 LEU A CA 1
ATOM 2561 C C . LEU A 1 331 ? 21.411 -10.025 -36.232 1.00 43.72 331 LEU A C 1
ATOM 2563 O O . LEU A 1 331 ? 20.905 -9.511 -35.236 1.00 43.72 331 LEU A O 1
ATOM 2567 N N . LEU A 1 332 ? 21.361 -9.461 -37.439 1.00 48.81 332 LEU A N 1
ATOM 2568 C CA . LEU A 1 332 ? 20.759 -8.160 -37.761 1.00 48.81 332 LEU A CA 1
ATOM 2569 C C . LEU A 1 332 ? 19.367 -7.966 -37.122 1.00 48.81 332 LEU A C 1
ATOM 2571 O O . LEU A 1 332 ? 18.506 -8.839 -37.210 1.00 48.81 332 LEU A O 1
ATOM 2575 N N . VAL A 1 333 ? 19.178 -6.808 -36.483 1.00 48.78 333 VAL A N 1
ATOM 2576 C CA . VAL A 1 333 ? 17.982 -6.403 -35.726 1.00 48.78 333 VAL A CA 1
ATOM 2577 C C . VAL A 1 333 ? 16.757 -6.305 -36.648 1.00 48.78 333 VAL A C 1
ATOM 2579 O O . VAL A 1 333 ? 16.813 -5.645 -37.687 1.00 48.78 333 VAL A O 1
ATOM 2582 N N . TYR A 1 334 ? 15.644 -6.941 -36.269 1.00 44.12 334 TYR A N 1
ATOM 2583 C CA . TYR A 1 334 ? 14.345 -6.752 -36.922 1.00 44.12 334 TYR A CA 1
ATOM 2584 C C . TYR A 1 334 ? 13.714 -5.437 -36.451 1.00 44.12 334 TYR A C 1
ATOM 2586 O O . TYR A 1 334 ? 13.520 -5.231 -35.256 1.00 44.12 334 TYR A O 1
ATOM 2594 N N . ALA A 1 335 ? 13.371 -4.560 -37.395 1.00 41.97 335 ALA A N 1
ATOM 2595 C CA . ALA A 1 335 ? 12.591 -3.359 -37.118 1.00 41.97 335 ALA A CA 1
ATOM 2596 C C . ALA A 1 335 ? 11.109 -3.731 -36.946 1.00 41.97 335 ALA A C 1
ATOM 2598 O O . ALA A 1 335 ? 10.489 -4.266 -37.868 1.00 41.97 335 ALA A O 1
ATOM 2599 N N . PHE A 1 336 ? 10.541 -3.438 -35.779 1.00 41.62 336 PHE A N 1
ATOM 2600 C CA . PHE A 1 336 ? 9.108 -3.561 -35.509 1.00 41.62 336 PHE A CA 1
ATOM 2601 C C . PHE A 1 336 ? 8.410 -2.199 -35.691 1.00 41.62 336 PHE A C 1
ATOM 2603 O O . PHE A 1 336 ? 9.062 -1.157 -35.595 1.00 41.62 336 PHE A O 1
ATOM 2610 N N . PRO A 1 337 ? 7.101 -2.173 -36.006 1.00 36.47 337 PRO A N 1
ATOM 2611 C CA . PRO A 1 337 ? 6.360 -0.927 -36.175 1.00 36.47 337 PRO A CA 1
ATOM 2612 C C . PRO A 1 337 ? 6.253 -0.146 -34.850 1.00 36.47 337 PRO A C 1
ATOM 2614 O O . PRO A 1 337 ? 6.106 -0.767 -33.800 1.00 36.47 337 PRO A O 1
ATOM 2617 N N . PRO A 1 338 ? 6.282 1.197 -34.887 1.00 41.56 338 PRO A N 1
ATOM 2618 C CA . PRO A 1 338 ? 6.259 2.031 -33.687 1.00 41.56 338 PRO A CA 1
ATOM 2619 C C . PRO A 1 338 ? 4.909 1.948 -32.960 1.00 41.56 338 PRO A C 1
ATOM 2621 O O . PRO A 1 338 ? 3.853 2.066 -33.589 1.00 41.56 338 PRO A O 1
ATOM 2624 N N . MET A 1 339 ? 4.940 1.795 -31.633 1.00 41.06 339 MET A N 1
ATOM 2625 C CA . MET A 1 339 ? 3.795 2.111 -30.776 1.00 41.06 339 MET A CA 1
ATOM 2626 C C . MET A 1 339 ? 3.725 3.617 -30.502 1.00 41.06 339 MET A C 1
ATOM 2628 O O . MET A 1 339 ? 4.701 4.349 -30.657 1.00 41.06 339 MET A O 1
ATOM 2632 N N . LEU A 1 340 ? 2.530 4.084 -30.143 1.00 41.69 340 LEU A N 1
ATOM 2633 C CA . LEU A 1 340 ? 2.311 5.468 -29.738 1.00 41.69 340 LEU A CA 1
ATOM 2634 C C . LEU A 1 340 ? 3.036 5.721 -28.415 1.00 41.69 340 LEU A C 1
ATOM 2636 O O . LEU A 1 340 ? 2.871 4.939 -27.480 1.00 41.69 340 LEU A O 1
ATOM 2640 N N . ALA A 1 341 ? 3.795 6.817 -28.351 1.00 45.31 341 ALA A N 1
ATOM 2641 C CA . ALA A 1 341 ? 4.392 7.286 -27.109 1.00 45.31 341 ALA A CA 1
ATOM 2642 C C . ALA A 1 341 ? 3.297 7.435 -26.036 1.00 45.31 341 ALA A C 1
ATOM 2644 O O . ALA A 1 341 ? 2.197 7.918 -26.355 1.00 45.31 341 ALA A O 1
ATOM 2645 N N . PRO A 1 342 ? 3.558 7.009 -24.791 1.00 45.81 342 PRO A N 1
ATOM 2646 C CA . PRO A 1 342 ? 2.604 7.189 -23.714 1.00 45.81 342 PRO A CA 1
ATOM 2647 C C . PRO A 1 342 ? 2.281 8.681 -23.537 1.00 45.81 342 PRO A C 1
ATOM 2649 O O . PRO A 1 342 ? 3.125 9.544 -23.793 1.00 45.81 342 PRO A O 1
ATOM 2652 N N . PRO A 1 343 ? 1.049 9.027 -23.122 1.00 45.78 343 PRO A N 1
ATOM 2653 C CA . PRO A 1 343 ? 0.745 10.405 -22.774 1.00 45.78 343 PRO A CA 1
ATOM 2654 C C . PRO A 1 343 ? 1.681 10.852 -21.641 1.00 45.78 343 PRO A C 1
ATOM 2656 O O . PRO A 1 343 ? 1.928 10.064 -20.722 1.00 45.78 343 PRO A O 1
ATOM 2659 N N . PRO A 1 344 ? 2.182 12.101 -21.674 1.00 50.47 344 PRO A N 1
ATOM 2660 C CA . PRO A 1 344 ? 3.044 12.598 -20.618 1.00 50.47 344 PRO A CA 1
ATOM 2661 C C . PRO A 1 344 ? 2.312 12.512 -19.272 1.00 50.47 344 PRO A C 1
ATOM 2663 O O . PRO A 1 344 ? 1.089 12.719 -19.224 1.00 50.47 344 PRO A O 1
ATOM 2666 N N . PRO A 1 345 ? 3.032 12.227 -18.178 1.00 53.22 345 PRO A N 1
ATOM 2667 C CA . PRO A 1 345 ? 2.441 12.220 -16.853 1.00 53.22 345 PRO A CA 1
ATOM 2668 C C . PRO A 1 345 ? 1.753 13.555 -16.561 1.00 53.22 345 PRO A C 1
ATOM 2670 O O . PRO A 1 345 ? 2.220 14.622 -16.968 1.00 53.22 345 PRO A O 1
ATOM 2673 N N . ILE A 1 346 ? 0.641 13.511 -15.828 1.00 59.28 346 ILE A N 1
ATOM 2674 C CA . ILE A 1 346 ? 0.015 14.733 -15.319 1.00 59.28 346 ILE A CA 1
ATOM 2675 C C . ILE A 1 346 ? 0.885 15.236 -14.165 1.00 59.28 346 ILE A C 1
ATOM 2677 O O . ILE A 1 346 ? 0.743 14.793 -13.027 1.00 59.28 346 ILE A O 1
ATOM 2681 N N . GLU A 1 347 ? 1.797 16.158 -14.460 1.00 67.12 347 GLU A N 1
ATOM 2682 C CA . GLU A 1 347 ? 2.566 16.853 -13.433 1.00 67.12 347 GLU A CA 1
ATOM 2683 C C . GLU A 1 347 ? 1.664 17.824 -12.668 1.00 67.12 347 GLU A C 1
ATOM 2685 O O . GLU A 1 347 ? 1.133 18.787 -13.226 1.00 67.12 347 GLU A O 1
ATOM 2690 N N . LEU A 1 348 ? 1.507 17.594 -11.364 1.00 72.00 348 LEU A N 1
ATOM 2691 C CA . LEU A 1 348 ? 0.833 18.549 -10.495 1.00 72.00 348 LEU A CA 1
ATOM 2692 C C . LEU A 1 348 ? 1.775 19.684 -10.123 1.00 72.00 348 LEU A C 1
ATOM 2694 O O . LEU A 1 348 ? 2.872 19.471 -9.602 1.00 72.00 348 LEU A O 1
ATOM 2698 N N . THR A 1 349 ? 1.297 20.911 -10.264 1.00 80.69 349 THR A N 1
ATOM 2699 C CA . THR A 1 349 ? 1.958 22.088 -9.712 1.00 80.69 349 THR A CA 1
ATOM 2700 C C . THR A 1 349 ? 1.988 22.027 -8.175 1.00 80.69 349 THR A C 1
ATOM 2702 O O . THR A 1 349 ? 1.096 21.441 -7.548 1.00 80.69 349 THR A O 1
ATOM 2705 N N . PRO A 1 350 ? 2.929 22.731 -7.512 1.00 79.38 350 PRO A N 1
ATOM 2706 C CA . PRO A 1 350 ? 2.908 22.894 -6.055 1.00 79.38 350 PRO A CA 1
ATOM 2707 C C . PRO A 1 350 ? 1.560 23.395 -5.512 1.00 79.38 350 PRO A C 1
ATOM 2709 O O . PRO A 1 350 ? 1.170 23.062 -4.397 1.00 79.38 350 PRO A O 1
ATOM 2712 N N . SER A 1 351 ? 0.820 24.186 -6.300 1.00 82.50 351 SER A N 1
ATOM 2713 C CA . SER A 1 351 ? -0.493 24.712 -5.912 1.00 82.50 351 SER A CA 1
ATOM 2714 C C . SER A 1 351 ? -1.597 23.652 -5.878 1.00 82.50 351 SER A C 1
ATOM 2716 O O . SER A 1 351 ? -2.453 23.700 -4.987 1.00 82.50 351 SER A O 1
ATOM 2718 N N . GLU A 1 352 ? -1.545 22.691 -6.804 1.00 81.69 352 GLU A N 1
ATOM 2719 C CA . GLU A 1 352 ? -2.455 21.549 -6.892 1.00 81.69 352 GLU A CA 1
ATOM 2720 C C . GLU A 1 352 ? -2.147 20.533 -5.797 1.00 81.69 352 GLU A C 1
ATOM 2722 O O . GLU A 1 352 ? -3.060 20.158 -5.061 1.00 81.69 352 GLU A O 1
ATOM 2727 N N . ARG A 1 353 ? -0.866 20.196 -5.576 1.00 77.31 353 ARG A N 1
ATOM 2728 C CA . ARG A 1 353 ? -0.449 19.360 -4.433 1.00 77.31 353 ARG A CA 1
ATOM 2729 C C . ARG A 1 353 ? -0.903 19.963 -3.104 1.00 77.31 353 ARG A C 1
ATOM 2731 O O . ARG A 1 353 ? -1.520 19.292 -2.280 1.00 77.31 353 ARG A O 1
ATOM 2738 N N . ALA A 1 354 ? -0.714 21.270 -2.939 1.00 81.50 354 ALA A N 1
ATOM 2739 C CA . ALA A 1 354 ? -1.202 21.992 -1.772 1.00 81.50 354 ALA A CA 1
ATOM 2740 C C . ALA A 1 354 ? -2.745 21.988 -1.671 1.00 81.50 354 ALA A C 1
ATOM 2742 O O . ALA A 1 354 ? -3.299 21.998 -0.576 1.00 81.50 354 ALA A O 1
ATOM 2743 N N . ALA A 1 355 ? -3.481 21.959 -2.790 1.00 80.88 355 ALA A N 1
ATOM 2744 C CA . ALA A 1 355 ? -4.946 21.863 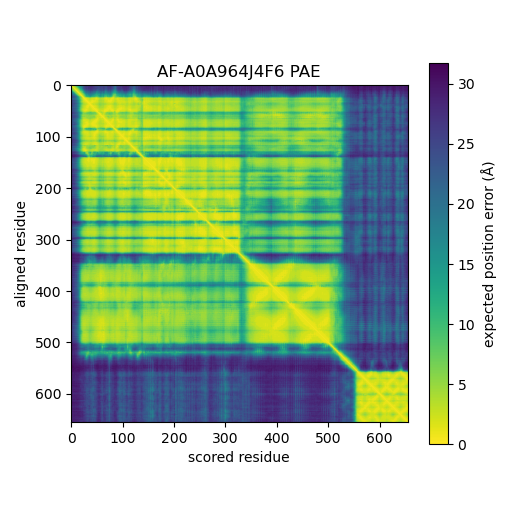-2.778 1.00 80.88 355 ALA A CA 1
ATOM 2745 C C . ALA A 1 355 ? -5.449 20.507 -2.266 1.00 80.88 355 ALA A C 1
ATOM 2747 O O . ALA A 1 355 ? -6.487 20.460 -1.593 1.00 80.88 355 ALA A O 1
ATOM 2748 N N . LEU A 1 356 ? -4.708 19.432 -2.545 1.00 73.75 356 LEU A N 1
ATOM 2749 C CA . LEU A 1 356 ? -4.972 18.106 -1.991 1.00 73.75 356 LEU A CA 1
ATOM 2750 C C . LEU A 1 356 ? -4.757 18.100 -0.478 1.00 73.75 356 LEU A C 1
ATOM 2752 O O . LEU A 1 356 ? -5.701 17.816 0.257 1.00 73.75 356 LEU A O 1
ATOM 2756 N N . ALA A 1 357 ? -3.584 18.537 -0.013 1.00 77.25 357 ALA A N 1
ATOM 2757 C CA . ALA A 1 357 ? -3.282 18.630 1.416 1.00 77.25 357 ALA A CA 1
ATOM 2758 C C . ALA A 1 357 ? -4.313 19.497 2.166 1.00 77.25 357 ALA A C 1
ATOM 2760 O O . ALA A 1 357 ? -4.849 19.087 3.194 1.00 77.25 357 ALA A O 1
ATOM 2761 N N . ARG A 1 358 ? -4.727 20.640 1.593 1.00 83.88 358 ARG A N 1
ATOM 2762 C CA . ARG A 1 358 ? -5.822 21.470 2.139 1.00 83.88 358 ARG A CA 1
ATOM 2763 C C . ARG A 1 358 ? -7.155 20.733 2.249 1.00 83.88 358 ARG A C 1
ATOM 2765 O O . ARG A 1 358 ? -7.994 21.099 3.071 1.00 83.88 358 ARG A O 1
ATOM 2772 N N . THR A 1 359 ? -7.422 19.755 1.393 1.00 81.25 359 THR A N 1
ATOM 2773 C CA . THR A 1 359 ? -8.650 18.955 1.473 1.00 81.25 359 THR A CA 1
ATOM 2774 C C . THR A 1 359 ? -8.610 18.023 2.676 1.00 81.25 359 THR A C 1
ATOM 2776 O O . THR A 1 359 ? -9.580 18.006 3.435 1.00 81.25 359 THR A O 1
ATOM 2779 N N . ASP A 1 360 ? -7.480 17.364 2.925 1.00 77.62 360 ASP A N 1
ATOM 2780 C CA . ASP A 1 360 ? -7.298 16.541 4.124 1.00 77.62 360 ASP A CA 1
ATOM 2781 C C . ASP A 1 360 ? -7.302 17.394 5.404 1.00 77.62 360 ASP A C 1
ATOM 2783 O O . ASP A 1 360 ? -8.003 17.059 6.362 1.00 77.62 360 ASP A O 1
ATOM 2787 N N . VAL A 1 361 ? -6.639 18.560 5.401 1.00 85.06 361 VAL A N 1
ATOM 2788 C CA . VAL A 1 361 ? -6.689 19.526 6.517 1.00 85.06 361 VAL A CA 1
ATOM 2789 C C . VAL A 1 361 ? -8.129 19.957 6.813 1.00 85.06 361 VAL A C 1
ATOM 2791 O O . VAL A 1 361 ? -8.538 19.959 7.974 1.00 85.06 361 VAL A O 1
ATOM 2794 N N . ARG A 1 362 ? -8.939 20.265 5.788 1.00 87.62 362 ARG A N 1
ATOM 2795 C CA . ARG A 1 362 ? -10.354 20.646 5.965 1.00 87.62 362 ARG A CA 1
ATOM 2796 C C . ARG A 1 362 ? -11.206 19.521 6.543 1.00 87.62 362 ARG A C 1
ATOM 2798 O O . ARG A 1 362 ? -12.059 19.799 7.391 1.00 87.62 362 ARG A O 1
ATOM 2805 N N . GLU A 1 363 ? -11.006 18.277 6.113 1.00 82.69 363 GLU A N 1
ATOM 2806 C CA . GLU A 1 363 ? -11.744 17.145 6.685 1.00 82.69 363 GLU A CA 1
ATOM 2807 C C . GLU A 1 363 ? -11.346 16.914 8.147 1.00 82.69 363 GLU A C 1
ATOM 2809 O O . GLU A 1 363 ? -12.218 16.764 9.008 1.00 82.69 363 GLU A O 1
ATOM 2814 N N . LEU A 1 364 ? -10.050 16.989 8.459 1.00 83.94 364 LEU A N 1
ATOM 2815 C CA . LEU A 1 364 ? -9.549 16.888 9.830 1.00 83.94 364 LEU A CA 1
ATOM 2816 C C . LEU A 1 364 ? -10.068 18.034 10.709 1.00 83.94 364 LEU A C 1
ATOM 2818 O O . LEU A 1 364 ? -10.504 17.789 11.833 1.00 83.94 364 LEU A O 1
ATOM 2822 N N . ASP A 1 365 ? -10.125 19.267 10.202 1.00 90.19 365 ASP A N 1
ATOM 2823 C CA . ASP A 1 365 ? -10.722 20.406 10.910 1.00 90.19 365 ASP A CA 1
ATOM 2824 C C . ASP A 1 365 ? -12.222 20.202 11.167 1.00 90.19 365 ASP A C 1
ATOM 2826 O O . ASP A 1 365 ? -12.711 20.456 12.275 1.00 90.19 365 ASP A O 1
ATOM 2830 N N . SER A 1 366 ? -12.953 19.673 10.183 1.00 88.56 366 SER A N 1
ATOM 2831 C CA . SER A 1 366 ? -14.367 19.311 10.324 1.00 88.56 366 SER A CA 1
ATOM 2832 C C . SER A 1 366 ? -14.563 18.236 11.398 1.00 88.56 366 SER A C 1
ATOM 2834 O O . SER A 1 366 ? -15.410 18.378 12.288 1.00 88.56 366 SER A O 1
ATOM 2836 N N . GLN A 1 367 ? -13.737 17.187 11.392 1.00 85.88 367 GLN A N 1
ATOM 2837 C CA . GLN A 1 367 ? -13.745 16.135 12.407 1.00 85.88 367 GLN A CA 1
ATOM 2838 C C . GLN A 1 367 ? -13.416 16.682 13.801 1.00 85.88 367 GLN A C 1
ATOM 2840 O O . GLN A 1 367 ? -14.148 16.401 14.753 1.00 85.88 367 GLN A O 1
ATOM 2845 N N . ILE A 1 368 ? -12.366 17.495 13.934 1.00 90.38 368 ILE A N 1
ATOM 2846 C CA . ILE A 1 368 ? -11.985 18.147 15.193 1.00 90.38 368 ILE A CA 1
ATOM 2847 C C . ILE A 1 368 ? -13.139 19.016 15.705 1.00 90.38 368 ILE A C 1
ATOM 2849 O O . ILE A 1 368 ? -13.447 18.984 16.899 1.00 90.38 368 ILE A O 1
ATOM 2853 N N . GLY A 1 369 ? -13.824 19.751 14.824 1.00 93.44 369 GLY A N 1
ATOM 2854 C CA . GLY A 1 369 ? -15.027 20.517 15.152 1.00 93.44 369 GLY A CA 1
ATOM 2855 C C . GLY A 1 369 ? -16.144 19.642 15.730 1.00 93.44 369 GLY A C 1
ATOM 2856 O O . GLY A 1 369 ? -16.657 19.935 16.817 1.00 93.44 369 GLY A O 1
ATOM 2857 N N . ARG A 1 370 ? -16.471 18.523 15.065 1.00 91.44 370 ARG A N 1
ATOM 2858 C CA . ARG A 1 370 ? -17.461 17.536 15.548 1.00 91.44 370 ARG A CA 1
ATOM 2859 C C . ARG A 1 370 ? -17.073 16.968 16.918 1.00 91.44 370 ARG A C 1
ATOM 2861 O O . ARG A 1 370 ? -17.907 16.923 17.826 1.00 91.44 370 ARG A O 1
ATOM 2868 N N . LEU A 1 371 ? -15.807 16.586 17.095 1.00 90.94 371 LEU A N 1
ATOM 2869 C CA . LEU A 1 371 ? -15.283 16.042 18.351 1.00 90.94 371 LEU A CA 1
ATOM 2870 C C . LEU A 1 371 ? -15.317 17.069 19.490 1.00 90.94 371 LEU A C 1
ATOM 2872 O O . LEU A 1 371 ? -15.692 16.723 20.609 1.00 90.94 371 LEU A O 1
ATOM 2876 N N . ARG A 1 372 ? -14.990 18.340 19.225 1.00 97.00 372 ARG A N 1
ATOM 2877 C CA . ARG A 1 372 ? -15.086 19.431 20.213 1.00 97.00 372 ARG A CA 1
ATOM 2878 C C . ARG A 1 372 ? -16.526 19.657 20.672 1.00 97.00 372 ARG A C 1
ATOM 2880 O O . ARG A 1 372 ? -16.764 19.778 21.874 1.00 97.00 372 ARG A O 1
ATOM 2887 N N . GLY A 1 373 ? -17.489 19.642 19.748 1.00 95.38 373 GLY A N 1
ATOM 2888 C CA . GLY A 1 373 ? -18.913 19.700 20.092 1.00 95.38 373 GLY A CA 1
ATOM 2889 C C . GLY A 1 373 ? -19.342 18.523 20.977 1.00 95.38 373 GLY A C 1
ATOM 2890 O O . GLY A 1 373 ? -19.989 18.711 22.011 1.00 95.38 373 GLY A O 1
ATOM 2891 N N . ALA A 1 374 ? -18.914 17.304 20.633 1.00 93.44 374 ALA A N 1
ATOM 2892 C CA . ALA A 1 374 ? -19.164 16.114 21.447 1.00 93.44 374 ALA A CA 1
ATOM 2893 C C . ALA A 1 374 ? -18.505 16.200 22.838 1.00 93.44 374 ALA A C 1
ATOM 2895 O O . ALA A 1 374 ? -19.125 15.813 23.834 1.00 93.44 374 ALA A O 1
ATOM 2896 N N . LEU A 1 375 ? -17.284 16.739 22.923 1.00 97.06 375 LEU A N 1
ATOM 2897 C CA . LEU A 1 375 ? -16.548 16.934 24.173 1.00 97.06 375 LEU A CA 1
ATOM 2898 C C . LEU A 1 375 ? -17.297 17.879 25.111 1.00 97.06 375 LEU A C 1
ATOM 2900 O O . LEU A 1 375 ? -17.506 17.525 26.269 1.00 97.06 375 LEU A O 1
ATOM 2904 N N . GLN A 1 376 ? -17.772 19.022 24.616 1.00 97.88 376 GLN A N 1
ATOM 2905 C CA . GLN A 1 376 ? -18.533 19.980 25.423 1.00 97.88 376 GLN A CA 1
ATOM 2906 C C . GLN A 1 376 ? -19.787 19.333 26.037 1.00 97.88 376 GLN A C 1
ATOM 2908 O O . GLN A 1 376 ? -20.075 19.485 27.230 1.00 97.88 376 GLN A O 1
ATOM 2913 N N . VAL A 1 377 ? -20.520 18.546 25.242 1.00 97.12 377 VAL A N 1
ATOM 2914 C CA . VAL A 1 377 ? -21.685 17.785 25.719 1.00 97.12 377 VAL A CA 1
ATOM 2915 C C . VAL A 1 377 ? -21.272 16.733 26.755 1.00 97.12 377 VAL A C 1
ATOM 2917 O O . VAL A 1 377 ? -21.973 16.540 27.755 1.00 97.12 377 VAL A O 1
ATOM 2920 N N . ALA A 1 378 ? -20.151 16.041 26.542 1.00 96.06 378 ALA A N 1
ATOM 2921 C CA . ALA A 1 378 ? -19.633 15.039 27.468 1.00 96.06 378 ALA A CA 1
ATOM 2922 C C . ALA A 1 378 ? -19.193 15.656 28.805 1.00 96.06 378 ALA A C 1
ATOM 2924 O O . ALA A 1 378 ? -19.524 15.107 29.855 1.00 96.06 378 ALA A O 1
ATOM 2925 N N . GLU A 1 379 ? -18.514 16.803 28.790 1.00 97.75 379 GLU A N 1
ATOM 2926 C CA . GLU A 1 379 ? -18.079 17.540 29.983 1.00 97.75 379 GLU A CA 1
ATOM 2927 C C . GLU A 1 379 ? -19.269 18.034 30.809 1.00 97.75 379 GLU A C 1
ATOM 2929 O O . GLU A 1 379 ? -19.321 17.801 32.018 1.00 97.75 379 GLU A O 1
ATOM 2934 N N . SER A 1 380 ? -20.279 18.619 30.156 1.00 96.81 380 SER A N 1
ATOM 2935 C CA . SER A 1 380 ? -21.522 19.040 30.815 1.00 96.81 380 SER A CA 1
ATOM 2936 C C . SER A 1 380 ? -22.225 17.866 31.507 1.00 96.81 380 SER A C 1
ATOM 2938 O O . SER A 1 380 ? -22.671 17.967 32.654 1.00 96.81 380 SER A O 1
ATOM 2940 N N . LYS A 1 381 ? -22.268 16.701 30.846 1.00 95.75 381 LYS A N 1
ATOM 2941 C CA . LYS A 1 381 ? -22.799 15.470 31.445 1.00 95.75 381 LYS A CA 1
ATOM 2942 C C . LYS A 1 381 ? -21.921 14.985 32.602 1.00 95.75 381 LYS A C 1
ATOM 2944 O O . LYS A 1 381 ? -22.471 14.584 33.624 1.00 95.75 381 LYS A O 1
ATOM 2949 N N . ALA A 1 382 ? -20.596 15.023 32.474 1.00 95.12 382 ALA A N 1
ATOM 2950 C CA . ALA A 1 382 ? -19.649 14.570 33.497 1.00 95.12 382 ALA A CA 1
ATOM 2951 C C . ALA A 1 382 ? -19.705 15.405 34.787 1.00 95.12 382 ALA A C 1
ATOM 2953 O O . ALA A 1 382 ? -19.559 14.844 35.872 1.00 95.12 382 ALA A O 1
ATOM 2954 N N . ALA A 1 383 ? -20.008 16.705 34.686 1.00 95.50 383 ALA A N 1
ATOM 2955 C CA . ALA A 1 383 ? -20.213 17.596 35.833 1.00 95.50 383 ALA A CA 1
ATOM 2956 C C . ALA A 1 383 ? -21.398 17.189 36.729 1.00 95.50 383 ALA A C 1
ATOM 2958 O O . ALA A 1 383 ? -21.482 17.612 37.881 1.00 95.50 383 ALA A O 1
ATOM 2959 N N . LYS A 1 384 ? -22.302 16.337 36.225 1.00 94.88 384 LYS A N 1
ATOM 2960 C CA . LYS A 1 384 ? -23.395 15.716 36.984 1.00 94.88 384 LYS A CA 1
ATOM 2961 C C . LYS A 1 384 ? -23.207 14.194 36.987 1.00 94.88 384 LYS A C 1
ATOM 2963 O O . LYS A 1 384 ? -23.863 13.499 36.191 1.00 94.88 384 LYS A O 1
ATOM 2968 N N . PRO A 1 385 ? -22.302 13.661 37.836 1.00 88.75 385 PRO A N 1
ATOM 2969 C CA . PRO A 1 385 ? -21.990 12.239 37.865 1.00 88.75 385 PRO A CA 1
ATOM 2970 C C . PRO A 1 385 ? -23.259 11.402 38.021 1.00 88.75 385 PRO A C 1
ATOM 2972 O O . PRO A 1 385 ? -24.129 11.716 38.830 1.00 88.75 385 PRO A O 1
ATOM 2975 N N . LEU A 1 386 ? -23.372 10.325 37.243 1.00 92.12 386 LEU A N 1
ATOM 2976 C CA . LEU A 1 386 ? -24.434 9.351 37.474 1.00 92.12 386 LEU A CA 1
ATOM 2977 C C . LEU A 1 386 ? -24.056 8.501 38.674 1.00 92.12 386 LEU A C 1
ATOM 2979 O O . LEU A 1 386 ? -22.985 7.892 38.704 1.00 92.12 386 LEU A O 1
ATOM 2983 N N . GLU A 1 387 ? -24.966 8.399 39.633 1.00 92.12 387 GLU A N 1
ATOM 2984 C CA . GLU A 1 387 ? -24.842 7.388 40.667 1.00 92.12 387 GLU A CA 1
ATOM 2985 C C . GLU A 1 387 ? -24.908 5.997 40.042 1.00 92.12 387 GLU A C 1
ATOM 2987 O O . GLU A 1 387 ? -25.823 5.667 39.283 1.00 92.12 387 GLU A O 1
ATOM 2992 N N . CYS A 1 388 ? -23.962 5.138 40.411 1.00 91.75 388 CYS A N 1
ATOM 2993 C CA . CYS A 1 388 ? -24.107 3.729 40.106 1.00 91.75 388 CYS A CA 1
ATOM 2994 C C . CYS A 1 388 ? -25.160 3.106 41.024 1.00 91.75 388 CYS A C 1
ATOM 2996 O O . CYS A 1 388 ? -24.873 2.843 42.198 1.00 91.75 388 CYS A O 1
ATOM 2998 N N . LYS A 1 389 ? -26.360 2.900 40.474 1.00 88.62 389 LYS A N 1
ATOM 2999 C CA . LYS A 1 389 ? -27.491 2.244 41.146 1.00 88.62 389 LYS A CA 1
ATOM 3000 C C . LYS A 1 389 ? -27.513 0.727 40.933 1.00 88.62 389 LYS A C 1
ATOM 3002 O O . LYS A 1 389 ? -28.030 0.010 41.779 1.00 88.62 389 LYS A O 1
ATOM 3007 N N . LYS A 1 390 ? -26.958 0.241 39.816 1.00 84.94 390 LYS A N 1
ATOM 3008 C CA . LYS A 1 390 ? -26.866 -1.184 39.461 1.00 84.94 390 LYS A CA 1
ATOM 3009 C C . LYS A 1 390 ? -25.499 -1.468 38.845 1.00 84.94 390 LYS A C 1
ATOM 3011 O O . LYS A 1 390 ? -25.031 -0.680 38.026 1.00 84.94 390 LYS A O 1
ATOM 3016 N N . THR A 1 391 ? -24.862 -2.559 39.256 1.00 85.56 391 THR A N 1
ATOM 3017 C CA . THR A 1 391 ? -23.636 -3.065 38.630 1.00 85.56 391 THR A CA 1
ATOM 3018 C C . THR A 1 391 ? -23.995 -3.930 37.409 1.00 85.56 391 THR A C 1
ATOM 3020 O O . THR A 1 391 ? -24.984 -4.661 37.471 1.00 85.56 391 THR A O 1
ATOM 3023 N N . PRO A 1 392 ? -23.222 -3.876 36.306 1.00 86.88 392 PRO A N 1
ATOM 3024 C CA . PRO A 1 392 ? -22.057 -3.016 36.080 1.00 86.88 392 PRO A CA 1
ATOM 3025 C C . PRO A 1 392 ? -22.432 -1.534 35.893 1.00 86.88 392 PRO A C 1
ATOM 3027 O O . PRO A 1 392 ? -23.436 -1.189 35.275 1.00 86.88 392 PRO A O 1
ATOM 3030 N N . CYS A 1 393 ? -21.594 -0.640 36.416 1.00 93.62 393 CYS A N 1
ATOM 3031 C CA . CYS A 1 393 ? -21.805 0.809 36.480 1.00 93.62 393 CYS A CA 1
ATOM 3032 C C . CYS A 1 393 ? -21.505 1.524 35.146 1.00 93.62 393 CYS A C 1
ATOM 3034 O O . CYS A 1 393 ? -20.943 2.619 35.133 1.00 93.62 393 CYS A O 1
ATOM 3036 N N . GLU A 1 394 ? -21.843 0.912 34.014 1.00 92.12 394 GLU A N 1
ATOM 3037 C CA . GLU A 1 394 ? -21.351 1.293 32.685 1.00 92.12 394 GLU A CA 1
ATOM 3038 C C . GLU A 1 394 ? -21.755 2.710 32.267 1.00 92.12 394 GLU A C 1
ATOM 3040 O O . GLU A 1 394 ? -20.910 3.482 31.825 1.00 92.12 394 GLU A O 1
ATOM 3045 N N . ALA A 1 395 ? -23.008 3.112 32.494 1.00 93.44 395 ALA A N 1
ATOM 3046 C CA . ALA A 1 395 ? -23.457 4.471 32.184 1.00 93.44 395 ALA A CA 1
ATOM 3047 C C . ALA A 1 395 ? -22.719 5.541 33.013 1.00 93.44 395 ALA A C 1
ATOM 3049 O O . ALA A 1 395 ? -22.393 6.615 32.501 1.00 93.44 395 ALA A O 1
ATOM 3050 N N . ALA A 1 396 ? -22.430 5.240 34.284 1.00 95.50 396 ALA A N 1
ATOM 3051 C CA . ALA A 1 396 ? -21.646 6.116 35.149 1.00 95.50 396 ALA A CA 1
ATOM 3052 C C . ALA A 1 396 ? -20.181 6.166 34.707 1.00 95.50 396 ALA A C 1
ATOM 3054 O O . ALA A 1 396 ? -19.600 7.249 34.658 1.00 95.50 396 ALA A O 1
ATOM 3055 N N . LEU A 1 397 ? -19.608 5.020 34.320 1.00 95.56 397 LEU A N 1
ATOM 3056 C CA . LEU A 1 397 ? -18.253 4.952 33.791 1.00 95.56 397 LEU A CA 1
ATOM 3057 C C . LEU A 1 397 ? -18.130 5.753 32.492 1.00 95.56 397 LEU A C 1
ATOM 3059 O O . LEU A 1 397 ? -17.260 6.611 32.416 1.00 95.56 397 LEU A O 1
ATOM 3063 N N . LYS A 1 398 ? -19.030 5.540 31.519 1.00 95.38 398 LYS A N 1
ATOM 3064 C CA . LYS A 1 398 ? -19.088 6.283 30.249 1.00 95.38 398 LYS A CA 1
ATOM 3065 C C . LYS A 1 398 ? -19.083 7.777 30.497 1.00 95.38 398 LYS A C 1
ATOM 3067 O O . LYS A 1 398 ? -18.228 8.489 29.988 1.00 95.38 398 LYS A O 1
ATOM 3072 N N . ARG A 1 399 ? -20.016 8.245 31.326 1.00 96.31 399 ARG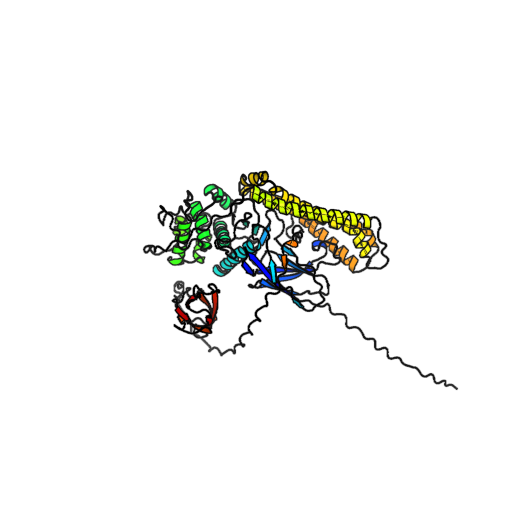 A N 1
ATOM 3073 C CA . ARG A 1 399 ? -20.144 9.664 31.656 1.00 96.31 399 ARG A CA 1
ATOM 3074 C C . ARG A 1 399 ? -18.876 10.229 32.296 1.00 96.31 399 ARG A C 1
ATOM 3076 O O . ARG A 1 399 ? -18.542 11.371 32.015 1.00 96.31 399 ARG A O 1
ATOM 3083 N N . ALA A 1 400 ? -18.185 9.451 33.126 1.00 96.69 400 ALA A N 1
ATOM 3084 C CA . ALA A 1 400 ? -16.957 9.891 33.776 1.00 96.69 400 ALA A CA 1
ATOM 3085 C C . ALA A 1 400 ? -15.762 9.959 32.811 1.00 96.69 400 ALA A C 1
ATOM 3087 O O . ALA A 1 400 ? -14.997 10.917 32.860 1.00 96.69 400 ALA A O 1
ATOM 3088 N N . VAL A 1 401 ? -15.582 8.957 31.946 1.00 96.81 401 VAL A N 1
ATOM 3089 C CA . VAL A 1 401 ? -14.349 8.803 31.150 1.00 96.81 401 VAL A CA 1
ATOM 3090 C C . VAL A 1 401 ? -14.428 9.396 29.745 1.00 96.81 401 VAL A C 1
ATOM 3092 O O . VAL A 1 401 ? -13.386 9.717 29.182 1.00 96.81 401 VAL A O 1
ATOM 3095 N N . LEU A 1 402 ? -15.630 9.577 29.187 1.00 95.38 402 LEU A N 1
ATOM 3096 C CA . LEU A 1 402 ? -15.819 10.066 27.818 1.00 95.38 402 LEU A CA 1
ATOM 3097 C C . LEU A 1 402 ? -15.112 11.407 27.532 1.00 95.38 402 LEU A C 1
ATOM 3099 O O . LEU A 1 402 ? -14.518 11.517 26.464 1.00 95.38 402 LEU A O 1
ATOM 3103 N N . PRO A 1 403 ? -15.071 12.398 28.450 1.00 98.00 403 PRO A N 1
ATOM 3104 C CA . PRO A 1 403 ? -14.284 13.608 28.212 1.00 98.00 403 PRO A CA 1
ATOM 3105 C C . PRO A 1 403 ? -12.788 13.341 28.001 1.00 98.00 403 PRO A C 1
ATOM 3107 O O . PRO A 1 403 ? -12.168 13.976 27.158 1.00 98.00 403 PRO A O 1
ATOM 3110 N N . ALA A 1 404 ? -12.194 12.402 28.747 1.00 96.62 404 ALA A N 1
ATOM 3111 C CA . ALA A 1 404 ? -10.784 12.051 28.573 1.00 96.62 404 ALA A CA 1
ATOM 3112 C C . ALA A 1 404 ? -10.544 11.385 27.211 1.00 96.62 404 ALA A C 1
ATOM 3114 O O . ALA A 1 404 ? -9.604 11.760 26.519 1.00 96.62 404 ALA A O 1
ATOM 3115 N N . VAL A 1 405 ? -11.433 10.470 26.808 1.00 93.75 405 VAL A N 1
ATOM 3116 C CA . VAL A 1 405 ? -11.377 9.810 25.493 1.00 93.75 405 VAL A CA 1
ATOM 3117 C C . VAL A 1 405 ? -11.450 10.829 24.356 1.00 93.75 405 VAL A C 1
ATOM 3119 O O . VAL A 1 405 ? -10.561 10.864 23.512 1.00 93.75 405 VAL A O 1
ATOM 3122 N N . LEU A 1 406 ? -12.452 11.712 24.372 1.00 93.06 406 LEU A N 1
ATOM 3123 C CA . LEU A 1 406 ? -12.646 12.702 23.310 1.00 93.06 406 LEU A CA 1
ATOM 3124 C C . LEU A 1 406 ? -11.483 13.698 23.221 1.00 93.06 406 LEU A C 1
ATOM 3126 O O . LEU A 1 406 ? -11.095 14.079 22.123 1.00 93.06 406 LEU A O 1
ATOM 3130 N N . ARG A 1 407 ? -10.872 14.096 24.348 1.00 96.31 407 ARG A N 1
ATOM 3131 C CA . ARG A 1 407 ? -9.653 14.927 24.318 1.00 96.31 407 ARG A CA 1
ATOM 3132 C C . ARG A 1 407 ? -8.478 14.206 23.664 1.00 96.31 407 ARG A C 1
ATOM 3134 O O . ARG A 1 407 ? -7.706 14.844 22.958 1.00 96.31 407 ARG A O 1
ATOM 3141 N N . THR A 1 408 ? -8.338 12.901 23.889 1.00 92.00 408 THR A N 1
ATOM 3142 C CA . THR A 1 408 ? -7.315 12.096 23.213 1.00 92.00 408 THR A CA 1
ATOM 3143 C C . THR A 1 408 ? -7.569 12.009 21.716 1.00 92.00 408 THR A C 1
ATOM 3145 O O . THR A 1 408 ? -6.644 12.249 20.950 1.00 92.00 408 THR A O 1
ATOM 3148 N N . GLU A 1 409 ? -8.801 11.723 21.296 1.00 89.44 409 GLU A N 1
ATOM 3149 C CA . GLU A 1 409 ? -9.156 11.678 19.872 1.00 89.44 409 GLU A CA 1
ATOM 3150 C C . GLU A 1 409 ? -8.911 13.027 19.189 1.00 89.44 409 GLU A C 1
ATOM 3152 O O . GLU A 1 409 ? -8.316 13.064 18.118 1.00 89.44 409 GLU A O 1
ATOM 3157 N N . ILE A 1 410 ? -9.264 14.143 19.841 1.00 91.56 410 ILE A N 1
ATOM 3158 C CA . ILE A 1 410 ? -8.941 15.491 19.349 1.00 91.56 410 ILE A CA 1
ATOM 3159 C C . ILE A 1 410 ? -7.428 15.676 19.218 1.00 91.56 410 ILE A C 1
ATOM 3161 O O . ILE A 1 410 ? -6.976 16.179 18.199 1.00 91.56 410 ILE A O 1
ATOM 3165 N N . ALA A 1 411 ? -6.639 15.276 20.218 1.00 92.31 411 ALA A N 1
ATOM 3166 C CA . ALA A 1 411 ? -5.187 15.441 20.183 1.00 92.31 411 ALA A CA 1
ATOM 3167 C C . ALA A 1 411 ? -4.517 14.580 19.095 1.00 92.31 411 ALA A C 1
ATOM 3169 O O . ALA A 1 411 ? -3.557 15.030 18.473 1.00 92.31 411 ALA A O 1
ATOM 3170 N N . LEU A 1 412 ? -5.022 13.368 18.839 1.00 87.62 412 LEU A N 1
ATOM 3171 C CA . LEU A 1 412 ? -4.563 12.525 17.730 1.00 87.62 412 LEU A CA 1
ATOM 3172 C C . LEU A 1 412 ? -4.964 13.125 16.378 1.00 87.62 412 LEU A C 1
ATOM 3174 O O . LEU A 1 412 ? -4.111 13.269 15.511 1.00 87.62 412 LEU A O 1
ATOM 3178 N N . ALA A 1 413 ? -6.213 13.571 16.225 1.00 86.00 413 ALA A N 1
ATOM 3179 C CA . ALA A 1 413 ? -6.661 14.251 15.011 1.00 86.00 413 ALA A CA 1
ATOM 3180 C C . ALA A 1 413 ? -5.878 15.551 14.755 1.00 86.00 413 ALA A C 1
ATOM 3182 O O . ALA A 1 413 ? -5.562 15.867 13.616 1.00 86.00 413 ALA A O 1
ATOM 3183 N N . GLN A 1 414 ? -5.500 16.288 15.803 1.00 91.00 414 GLN A N 1
ATOM 3184 C CA . GLN A 1 414 ? -4.628 17.461 15.691 1.00 91.00 414 GLN A CA 1
ATOM 3185 C C . GLN A 1 414 ? -3.205 17.095 15.272 1.00 91.00 414 GLN A C 1
ATOM 3187 O O . GLN A 1 414 ? -2.604 17.826 14.495 1.00 91.00 414 GLN A O 1
ATOM 3192 N N . LEU A 1 415 ? -2.660 15.978 15.763 1.00 87.44 415 LEU A N 1
ATOM 3193 C CA . LEU A 1 415 ? -1.366 15.481 15.302 1.00 87.44 415 LEU A CA 1
ATOM 3194 C C . LEU A 1 415 ? -1.417 15.134 13.805 1.00 87.44 415 LEU A C 1
ATOM 3196 O O . LEU A 1 415 ? -0.522 15.542 13.077 1.00 87.44 415 LEU A O 1
ATOM 3200 N N . ALA A 1 416 ? -2.486 14.467 13.356 1.00 83.06 416 ALA A N 1
ATOM 3201 C CA . ALA A 1 416 ? -2.743 14.171 11.944 1.00 83.06 416 ALA A CA 1
ATOM 3202 C C . ALA A 1 416 ? -2.865 15.443 11.104 1.00 83.06 416 ALA A C 1
ATOM 3204 O O . ALA A 1 416 ? -2.231 15.578 10.065 1.00 83.06 416 ALA A O 1
ATOM 3205 N N . ARG A 1 417 ? -3.653 16.406 11.595 1.00 87.44 417 ARG A N 1
ATOM 3206 C CA . ARG A 1 417 ? -3.873 17.695 10.939 1.00 87.44 417 ARG A CA 1
ATOM 3207 C C . ARG A 1 417 ? -2.556 18.423 10.750 1.00 87.44 417 ARG A C 1
ATOM 3209 O O . ARG A 1 417 ? -2.273 18.838 9.643 1.00 87.44 417 ARG A O 1
ATOM 3216 N N . ASN A 1 418 ? -1.748 18.535 11.803 1.00 87.25 418 ASN A N 1
ATOM 3217 C CA . ASN A 1 418 ? -0.435 19.172 11.725 1.00 87.25 418 ASN A CA 1
ATOM 3218 C C . ASN A 1 418 ? 0.507 18.409 10.780 1.00 87.25 418 ASN A C 1
ATOM 3220 O O . ASN A 1 418 ? 1.351 19.022 10.141 1.00 87.25 418 ASN A O 1
ATOM 3224 N N . ALA A 1 419 ? 0.358 17.083 10.675 1.00 82.19 419 ALA A N 1
ATOM 3225 C CA . ALA A 1 419 ? 1.124 16.296 9.720 1.00 82.19 419 ALA A CA 1
ATOM 3226 C C . ALA A 1 419 ? 0.724 16.596 8.253 1.00 82.19 419 ALA A C 1
ATOM 3228 O O . ALA A 1 419 ? 1.574 16.606 7.362 1.00 82.19 419 ALA A O 1
ATOM 3229 N N . ALA A 1 420 ? -0.551 16.884 7.996 1.00 80.44 420 ALA A N 1
ATOM 3230 C CA . ALA A 1 420 ? -1.029 17.305 6.679 1.00 80.44 420 ALA A CA 1
ATOM 3231 C C . ALA A 1 420 ? -0.738 18.793 6.377 1.00 80.44 420 ALA A C 1
ATOM 3233 O O . ALA A 1 420 ? -0.491 19.142 5.225 1.00 80.44 420 ALA A O 1
ATOM 3234 N N . ASP A 1 421 ? -0.739 19.650 7.406 1.00 83.75 421 ASP A N 1
ATOM 3235 C CA . ASP A 1 421 ? -0.542 21.110 7.321 1.00 83.75 421 ASP A CA 1
ATOM 3236 C C . ASP A 1 421 ? 0.811 21.471 6.689 1.00 83.75 421 ASP A C 1
ATOM 3238 O O . ASP A 1 421 ? 0.859 22.351 5.848 1.00 83.75 421 ASP A O 1
ATOM 3242 N N . ASP A 1 422 ? 1.888 20.730 6.991 1.00 73.94 422 ASP A N 1
ATOM 3243 C CA . ASP A 1 422 ? 3.236 21.006 6.448 1.00 73.94 422 ASP A CA 1
ATOM 3244 C C . ASP A 1 422 ? 3.328 20.903 4.902 1.00 73.94 422 ASP A C 1
ATOM 3246 O O . ASP A 1 422 ? 4.358 21.237 4.314 1.00 73.94 422 ASP A O 1
ATOM 3250 N N . GLY A 1 423 ? 2.289 20.391 4.234 1.00 72.69 423 GLY A N 1
ATOM 3251 C CA . GLY A 1 423 ? 2.175 20.344 2.776 1.00 72.69 423 GLY A CA 1
ATOM 3252 C C . GLY A 1 423 ? 1.029 21.187 2.212 1.00 72.69 423 GLY A C 1
ATOM 3253 O O . GLY A 1 423 ? 0.740 21.057 1.018 1.00 72.69 423 GLY A O 1
ATOM 3254 N N . ASP A 1 424 ? 0.351 21.998 3.030 1.00 80.25 424 ASP A N 1
ATOM 3255 C CA . ASP A 1 424 ? -0.910 22.666 2.690 1.00 80.25 424 ASP A CA 1
ATOM 3256 C C . ASP A 1 424 ? -0.737 23.988 1.924 1.00 80.25 424 ASP A C 1
ATOM 3258 O O . ASP A 1 424 ? -1.687 24.471 1.281 1.00 80.25 424 ASP A O 1
ATOM 3262 N N . THR A 1 425 ? 0.480 24.541 1.901 1.00 83.38 425 THR A N 1
ATOM 3263 C CA . THR A 1 425 ? 0.825 25.709 1.093 1.00 83.38 425 THR A CA 1
ATOM 3264 C C . THR A 1 425 ? 1.694 25.364 -0.114 1.00 83.38 425 THR A C 1
ATOM 3266 O O . THR A 1 425 ? 2.558 24.488 -0.100 1.00 83.38 425 THR A O 1
ATOM 3269 N N . ALA A 1 426 ? 1.521 26.137 -1.192 1.00 82.06 426 ALA A N 1
ATOM 3270 C CA . ALA A 1 426 ? 2.388 26.032 -2.365 1.00 82.06 426 ALA A CA 1
ATOM 3271 C C . ALA A 1 426 ? 3.851 26.398 -2.039 1.00 82.06 426 ALA A C 1
ATOM 3273 O O . ALA A 1 426 ? 4.765 25.912 -2.699 1.00 82.06 426 ALA A O 1
ATOM 3274 N N . ALA A 1 427 ? 4.076 27.254 -1.034 1.00 84.69 427 ALA A N 1
ATOM 3275 C CA . ALA A 1 427 ? 5.409 27.676 -0.617 1.00 84.69 427 ALA A CA 1
ATOM 3276 C C . ALA A 1 427 ? 6.178 26.548 0.083 1.00 84.69 427 ALA A C 1
ATOM 3278 O O . ALA A 1 427 ? 7.368 26.389 -0.176 1.00 84.69 427 ALA A O 1
ATOM 3279 N N . GLU A 1 428 ? 5.512 25.753 0.923 1.00 84.50 428 GLU A N 1
ATOM 3280 C CA . GLU A 1 428 ? 6.113 24.579 1.565 1.00 84.50 428 GLU A CA 1
ATOM 3281 C C . GLU A 1 428 ? 6.381 23.467 0.559 1.00 84.50 428 GLU A C 1
ATOM 3283 O O . GLU A 1 428 ? 7.491 22.941 0.531 1.00 84.50 428 GLU A O 1
ATOM 3288 N N . GLN A 1 429 ? 5.429 23.184 -0.337 1.00 83.25 429 GLN A N 1
ATOM 3289 C CA . GLN A 1 429 ? 5.636 22.253 -1.452 1.00 83.25 429 GLN A CA 1
ATOM 3290 C C . GLN A 1 429 ? 6.851 22.669 -2.297 1.00 83.25 429 GLN A C 1
ATOM 3292 O O . GLN A 1 429 ? 7.763 21.878 -2.512 1.00 83.25 429 GLN A O 1
ATOM 3297 N N . ALA A 1 430 ? 6.944 23.950 -2.668 1.00 83.06 430 ALA A N 1
ATOM 3298 C CA . ALA A 1 430 ? 8.095 24.479 -3.398 1.00 83.06 430 ALA A CA 1
ATOM 3299 C C . ALA A 1 430 ? 9.398 24.519 -2.573 1.00 83.06 430 ALA A C 1
ATOM 3301 O O . ALA A 1 430 ? 10.485 24.609 -3.145 1.00 83.06 430 ALA A O 1
ATOM 3302 N N . ALA A 1 431 ? 9.323 24.524 -1.240 1.00 84.94 431 ALA A N 1
ATOM 3303 C CA . ALA A 1 431 ? 10.494 24.423 -0.375 1.00 84.94 431 ALA A CA 1
ATOM 3304 C C . ALA A 1 431 ? 10.994 22.977 -0.288 1.00 84.94 431 ALA A C 1
ATOM 3306 O O . ALA A 1 431 ? 12.206 22.769 -0.327 1.00 84.94 431 ALA A O 1
ATOM 3307 N N . MET A 1 432 ? 10.084 21.999 -0.221 1.00 82.44 432 MET A N 1
ATOM 3308 C CA . MET A 1 432 ? 10.409 20.573 -0.271 1.00 82.44 432 MET A CA 1
ATOM 3309 C C . MET A 1 432 ? 11.062 20.199 -1.603 1.00 82.44 432 MET A C 1
ATOM 3311 O O . MET A 1 432 ? 12.112 19.564 -1.580 1.00 82.44 432 MET A O 1
ATOM 3315 N N . ASP A 1 433 ? 10.555 20.714 -2.726 1.00 79.06 433 ASP A N 1
ATOM 3316 C CA . ASP A 1 433 ? 11.130 20.500 -4.067 1.00 79.06 433 ASP A CA 1
ATOM 3317 C C . ASP A 1 433 ? 12.600 20.968 -4.193 1.00 79.06 433 ASP A C 1
ATOM 3319 O O . ASP A 1 433 ? 13.315 20.560 -5.102 1.00 79.06 433 ASP A O 1
ATOM 3323 N N . LYS A 1 434 ? 13.078 21.842 -3.292 1.00 83.69 434 LYS A N 1
ATOM 3324 C CA . LYS A 1 434 ? 14.465 22.354 -3.285 1.00 83.69 434 LYS A CA 1
ATOM 3325 C C . LYS A 1 434 ? 15.416 21.543 -2.408 1.00 83.69 434 LYS A C 1
ATOM 3327 O O . LYS A 1 434 ? 16.616 21.827 -2.382 1.00 83.69 434 LYS A O 1
ATOM 3332 N N . LEU A 1 435 ? 14.901 20.615 -1.609 1.00 83.38 435 LEU A N 1
ATOM 3333 C CA . LEU A 1 435 ? 15.715 19.784 -0.735 1.00 83.38 435 LEU A CA 1
ATOM 3334 C C . LEU A 1 435 ? 16.301 18.619 -1.536 1.00 83.38 435 LEU A C 1
ATOM 3336 O O . LEU A 1 435 ? 15.657 18.075 -2.425 1.00 83.38 435 LEU A O 1
ATOM 3340 N N . SER A 1 436 ? 17.526 18.204 -1.202 1.00 83.00 436 SER A N 1
ATOM 3341 C CA . SER A 1 436 ? 18.044 16.953 -1.753 1.00 83.00 436 SER A CA 1
ATOM 3342 C C . SER A 1 436 ? 17.197 15.784 -1.261 1.00 83.00 436 SER A C 1
ATOM 3344 O O . SER A 1 436 ? 16.739 15.789 -0.115 1.00 83.00 436 SER A O 1
ATOM 3346 N N . PHE A 1 437 ? 17.050 14.752 -2.090 1.00 78.06 437 PHE A N 1
ATOM 3347 C CA . PHE A 1 437 ? 16.282 13.559 -1.737 1.00 78.06 437 PHE A CA 1
ATOM 3348 C C . PHE A 1 437 ? 16.738 12.944 -0.403 1.00 78.06 437 PHE A C 1
ATOM 3350 O O . PHE A 1 437 ? 15.920 12.687 0.476 1.00 78.06 437 PHE A O 1
ATOM 3357 N N . LYS A 1 438 ? 18.056 12.851 -0.169 1.00 82.62 438 LYS A N 1
ATOM 3358 C CA . LYS A 1 438 ? 18.606 12.422 1.129 1.00 82.62 438 LYS A CA 1
ATOM 3359 C C . LYS A 1 438 ? 18.065 13.241 2.298 1.00 82.62 438 LYS A C 1
ATOM 3361 O O . LYS A 1 438 ? 17.683 12.686 3.322 1.00 82.62 438 LYS A O 1
ATOM 3366 N N . ARG A 1 439 ? 18.037 14.568 2.158 1.00 86.88 439 ARG A N 1
ATOM 3367 C CA . ARG A 1 439 ? 17.549 15.457 3.211 1.00 86.88 439 ARG A CA 1
ATOM 3368 C C . ARG A 1 439 ? 16.041 15.319 3.409 1.00 86.88 439 ARG A C 1
ATOM 3370 O O . ARG A 1 439 ? 15.616 15.344 4.558 1.00 86.88 439 ARG A O 1
ATOM 3377 N N . LEU A 1 440 ? 15.260 15.151 2.340 1.00 84.19 440 LEU A N 1
ATOM 3378 C CA . LEU A 1 440 ? 13.826 14.851 2.435 1.00 84.19 440 LEU A CA 1
ATOM 3379 C C . LEU A 1 440 ? 13.582 13.537 3.180 1.00 84.19 440 LEU A C 1
ATOM 3381 O O . LEU A 1 440 ? 12.773 13.516 4.101 1.00 84.19 440 LEU A O 1
ATOM 3385 N N . ASN A 1 441 ? 14.339 12.487 2.853 1.00 82.75 441 ASN A N 1
ATOM 3386 C CA . ASN A 1 441 ? 14.196 11.155 3.445 1.00 82.75 441 ASN A CA 1
ATOM 3387 C C . ASN A 1 441 ? 14.556 11.184 4.936 1.00 82.75 441 ASN A C 1
ATOM 3389 O O . ASN A 1 441 ? 13.792 10.742 5.791 1.00 82.75 441 ASN A O 1
ATOM 3393 N N . ASP A 1 442 ? 15.692 11.804 5.274 1.00 86.31 442 ASP A N 1
ATOM 3394 C CA . ASP A 1 442 ? 16.118 11.989 6.663 1.00 86.31 442 ASP A CA 1
ATOM 3395 C C . ASP A 1 442 ? 15.089 12.812 7.465 1.00 86.31 442 ASP A C 1
ATOM 3397 O O . ASP A 1 442 ? 14.811 12.506 8.629 1.00 86.31 442 ASP A O 1
ATOM 3401 N N . MET A 1 443 ? 14.513 13.856 6.854 1.00 87.06 443 MET A N 1
ATOM 3402 C CA . MET A 1 443 ? 13.475 14.685 7.470 1.00 87.06 443 MET A CA 1
ATOM 3403 C C . MET A 1 443 ? 12.172 13.911 7.687 1.00 87.06 443 MET A C 1
ATOM 3405 O O . MET A 1 443 ? 11.617 13.995 8.784 1.00 87.06 443 MET A O 1
ATOM 3409 N N . GLU A 1 444 ? 11.704 13.147 6.698 1.00 84.88 444 GLU A N 1
ATOM 3410 C CA . GLU A 1 444 ? 10.495 12.321 6.802 1.00 84.88 444 GLU A CA 1
ATOM 3411 C C . GLU A 1 444 ? 10.656 11.256 7.885 1.00 84.88 444 GLU A C 1
ATOM 3413 O O . GLU A 1 444 ? 9.869 11.236 8.831 1.00 84.88 444 GLU A O 1
ATOM 3418 N N . LYS A 1 445 ? 11.745 10.482 7.867 1.00 85.25 445 LYS A N 1
ATOM 3419 C CA . LYS A 1 445 ? 12.005 9.440 8.873 1.00 85.25 445 LYS A CA 1
ATOM 3420 C C . LYS A 1 445 ? 12.097 10.012 10.285 1.00 85.25 445 LYS A C 1
ATOM 3422 O O . LYS A 1 445 ? 11.596 9.424 11.252 1.00 85.25 445 LYS A O 1
ATOM 3427 N N . ALA A 1 446 ? 12.737 11.172 10.439 1.00 88.62 446 ALA A N 1
ATOM 3428 C CA . ALA A 1 446 ? 12.817 11.861 11.724 1.00 88.62 446 ALA A CA 1
ATOM 3429 C C . ALA A 1 446 ? 11.437 12.333 12.206 1.00 88.62 446 ALA A C 1
ATOM 3431 O O . ALA A 1 446 ? 11.115 12.181 13.392 1.00 88.62 446 ALA A O 1
ATOM 3432 N N . ARG A 1 447 ? 10.624 12.872 11.296 1.00 86.81 447 ARG A N 1
ATOM 3433 C CA . ARG A 1 447 ? 9.257 13.330 11.554 1.00 86.81 447 ARG A CA 1
ATOM 3434 C C . ARG A 1 447 ? 8.342 12.172 11.924 1.00 86.81 447 ARG A C 1
ATOM 3436 O O . ARG A 1 447 ? 7.750 12.209 12.999 1.00 86.81 447 ARG A O 1
ATOM 3443 N N . GLU A 1 448 ? 8.321 11.107 11.128 1.00 84.00 448 GLU A N 1
ATOM 3444 C CA . GLU A 1 448 ? 7.526 9.907 11.379 1.00 84.00 448 GLU A CA 1
ATOM 3445 C C . GLU A 1 448 ? 7.850 9.324 12.760 1.00 84.00 448 GLU A C 1
ATOM 3447 O O . GLU A 1 448 ? 6.963 9.039 13.573 1.00 84.00 448 GLU A O 1
ATOM 3452 N N . ARG A 1 449 ? 9.142 9.207 13.089 1.00 86.62 449 ARG A N 1
ATOM 3453 C CA . ARG A 1 449 ? 9.583 8.762 14.415 1.00 86.62 449 ARG A CA 1
ATOM 3454 C C . ARG A 1 449 ? 9.074 9.688 15.521 1.00 86.62 449 ARG A C 1
ATOM 3456 O O . ARG A 1 449 ? 8.616 9.199 16.560 1.00 86.62 449 ARG A O 1
ATOM 3463 N N . ALA A 1 450 ? 9.172 11.002 15.336 1.00 89.44 450 ALA A N 1
ATOM 3464 C CA . ALA A 1 450 ? 8.698 11.979 16.309 1.00 89.44 450 ALA A CA 1
ATOM 3465 C C . ALA A 1 450 ? 7.178 11.885 16.510 1.00 89.44 450 ALA A C 1
ATOM 3467 O O . ALA A 1 450 ? 6.713 11.884 17.654 1.00 89.44 450 ALA A O 1
ATOM 3468 N N . ASP A 1 451 ? 6.410 11.738 15.437 1.00 86.81 451 ASP A N 1
ATOM 3469 C CA . ASP A 1 451 ? 4.953 11.680 15.483 1.00 86.81 451 ASP A CA 1
ATOM 3470 C C . ASP A 1 451 ? 4.450 10.352 16.051 1.00 86.81 451 ASP A C 1
ATOM 3472 O O . ASP A 1 451 ? 3.563 10.363 16.906 1.00 86.81 451 ASP A O 1
ATOM 3476 N N . ARG A 1 452 ? 5.110 9.222 15.764 1.00 85.62 452 ARG A N 1
ATOM 3477 C CA . ARG A 1 452 ? 4.869 7.945 16.469 1.00 85.62 452 ARG A CA 1
ATOM 3478 C C . ARG A 1 452 ? 5.053 8.090 17.983 1.00 85.62 452 ARG A C 1
ATOM 3480 O O . ARG A 1 452 ? 4.225 7.616 18.766 1.00 85.62 452 ARG A O 1
ATOM 3487 N N . ILE A 1 453 ? 6.115 8.772 18.423 1.00 89.00 453 ILE A N 1
ATOM 3488 C CA . ILE A 1 453 ? 6.368 9.030 19.851 1.00 89.00 453 ILE A CA 1
ATOM 3489 C C . ILE A 1 453 ? 5.284 9.942 20.446 1.00 89.00 453 ILE A C 1
ATOM 3491 O O . ILE A 1 453 ? 4.804 9.672 21.554 1.00 89.00 453 ILE A O 1
ATOM 3495 N N . LYS A 1 454 ? 4.876 11.004 19.737 1.00 90.94 454 LYS A N 1
ATOM 3496 C CA . LYS A 1 454 ? 3.800 11.912 20.173 1.00 90.94 454 LYS A CA 1
ATOM 3497 C C . LYS A 1 454 ? 2.457 11.188 20.267 1.00 90.94 454 LYS A C 1
ATOM 3499 O O . LYS A 1 454 ? 1.808 11.288 21.305 1.00 90.94 454 LYS A O 1
ATOM 3504 N N . ALA A 1 455 ? 2.073 10.404 19.263 1.00 88.44 455 ALA A N 1
ATOM 3505 C CA . ALA A 1 455 ? 0.837 9.622 19.257 1.00 88.44 455 ALA A CA 1
ATOM 3506 C C . ALA A 1 455 ? 0.801 8.609 20.416 1.00 88.44 455 ALA A C 1
ATOM 3508 O O . ALA A 1 455 ? -0.199 8.500 21.135 1.00 88.44 455 ALA A O 1
ATOM 3509 N N . ALA A 1 456 ? 1.921 7.926 20.680 1.00 89.25 456 ALA A N 1
ATOM 3510 C CA . ALA A 1 456 ? 2.056 7.042 21.836 1.00 89.25 456 ALA A CA 1
ATOM 3511 C C . ALA A 1 456 ? 1.973 7.801 23.174 1.00 89.25 456 ALA A C 1
ATOM 3513 O O . ALA A 1 456 ? 1.460 7.273 24.166 1.00 89.25 456 ALA A O 1
ATOM 3514 N N . ARG A 1 457 ? 2.468 9.043 23.238 1.00 93.38 457 ARG A N 1
ATOM 3515 C CA . ARG A 1 457 ? 2.317 9.925 24.406 1.00 93.38 457 ARG A CA 1
ATOM 3516 C C . ARG A 1 457 ? 0.865 10.309 24.643 1.00 93.38 457 ARG A C 1
ATOM 3518 O O . ARG A 1 457 ? 0.351 10.028 25.723 1.00 93.38 457 ARG A O 1
ATOM 3525 N N . ILE A 1 458 ? 0.213 10.855 23.623 1.00 92.62 458 ILE A N 1
ATOM 3526 C CA . ILE A 1 458 ? -1.197 11.253 23.644 1.00 92.62 458 ILE A CA 1
ATOM 3527 C C . ILE A 1 458 ? -2.078 10.080 24.093 1.00 92.62 458 ILE A C 1
ATOM 3529 O O . ILE A 1 458 ? -2.874 10.227 25.019 1.00 92.62 458 ILE A O 1
ATOM 3533 N N . SER A 1 459 ? -1.871 8.888 23.525 1.00 90.44 459 SER A N 1
ATOM 3534 C CA . SER A 1 459 ? -2.638 7.684 23.877 1.00 90.44 459 SER A CA 1
ATOM 3535 C C . SER A 1 459 ? -2.421 7.240 25.328 1.00 90.44 459 SER A C 1
ATOM 3537 O O . SER A 1 459 ? -3.373 6.909 26.037 1.00 90.44 459 SER A O 1
ATOM 3539 N N . ALA A 1 460 ? -1.177 7.255 25.815 1.00 93.31 460 ALA A N 1
ATOM 3540 C CA . ALA A 1 460 ? -0.881 6.911 27.206 1.00 93.31 460 ALA A CA 1
ATOM 3541 C C . ALA A 1 460 ? -1.480 7.914 28.201 1.00 93.31 460 ALA A C 1
ATOM 3543 O O . ALA A 1 460 ? -1.972 7.521 29.262 1.00 93.31 460 ALA A O 1
ATOM 3544 N N . ASP A 1 461 ? -1.416 9.206 27.888 1.00 96.19 461 ASP A N 1
ATOM 3545 C CA . ASP A 1 461 ? -1.988 10.258 28.724 1.00 96.19 461 ASP A CA 1
ATOM 3546 C C . ASP A 1 461 ? -3.517 10.161 28.737 1.00 96.19 461 ASP A C 1
ATOM 3548 O O . ASP A 1 461 ? -4.114 10.155 29.813 1.00 96.19 461 ASP A O 1
ATOM 3552 N N . GLY A 1 462 ? -4.128 9.899 27.582 1.00 94.75 462 GLY A N 1
ATOM 3553 C CA . GLY A 1 462 ? -5.549 9.598 27.449 1.00 94.75 462 GLY A CA 1
ATOM 3554 C C . GLY A 1 462 ? -6.030 8.448 28.326 1.00 94.75 462 GLY A C 1
ATOM 3555 O O . GLY A 1 462 ? -6.974 8.597 29.105 1.00 94.75 462 GLY A O 1
ATOM 3556 N N . ILE A 1 463 ? -5.347 7.300 28.262 1.00 95.31 463 ILE A N 1
ATOM 3557 C CA . ILE A 1 463 ? -5.685 6.139 29.095 1.00 95.31 463 ILE A CA 1
ATOM 3558 C C . ILE A 1 463 ? -5.515 6.467 30.581 1.00 95.31 463 ILE A C 1
ATOM 3560 O O . ILE A 1 463 ? -6.349 6.080 31.405 1.00 95.31 463 ILE A O 1
ATOM 3564 N N . ARG A 1 464 ? -4.444 7.178 30.949 1.00 97.94 464 ARG A N 1
ATOM 3565 C CA . ARG A 1 464 ? -4.201 7.599 32.334 1.00 97.94 464 ARG A CA 1
ATOM 3566 C C . ARG A 1 464 ? -5.332 8.490 32.843 1.00 97.94 464 ARG A C 1
ATOM 3568 O O . ARG A 1 464 ? -5.818 8.266 33.954 1.00 97.94 464 ARG A O 1
ATOM 3575 N N . ASP A 1 465 ? -5.767 9.451 32.040 1.00 97.88 465 ASP A N 1
ATOM 3576 C CA . ASP A 1 465 ? -6.839 10.377 32.387 1.00 97.88 465 ASP A CA 1
ATOM 3577 C C . ASP A 1 465 ? -8.194 9.676 32.456 1.00 97.88 465 ASP A C 1
ATOM 3579 O O . ASP A 1 465 ? -8.947 9.907 33.403 1.00 97.88 465 ASP A O 1
ATOM 3583 N N . ALA A 1 466 ? -8.477 8.738 31.550 1.00 96.56 466 ALA A N 1
ATOM 3584 C CA . ALA A 1 466 ? -9.669 7.899 31.622 1.00 96.56 466 ALA A CA 1
ATOM 3585 C C . ALA A 1 466 ? -9.683 7.027 32.891 1.00 96.56 466 ALA A C 1
ATOM 3587 O O . ALA A 1 466 ? -10.693 6.960 33.596 1.00 96.56 466 ALA A O 1
ATOM 3588 N N . LEU A 1 467 ? -8.554 6.401 33.243 1.00 97.75 467 LEU A N 1
ATOM 3589 C CA . LEU A 1 467 ? -8.412 5.635 34.486 1.00 97.75 467 LEU A CA 1
ATOM 3590 C C . LEU A 1 467 ? -8.601 6.519 35.728 1.00 97.75 467 LEU A C 1
ATOM 3592 O O . LEU A 1 467 ? -9.233 6.092 36.699 1.00 97.75 467 LEU A O 1
ATOM 3596 N N . LYS A 1 468 ? -8.083 7.753 35.698 1.00 98.00 468 LYS A N 1
ATOM 3597 C CA . LYS A 1 468 ? -8.237 8.744 36.772 1.00 98.00 468 LYS A CA 1
ATOM 3598 C C . LYS A 1 468 ? -9.690 9.196 36.909 1.00 98.00 468 LYS A C 1
ATOM 3600 O O . LYS A 1 468 ? -10.223 9.158 38.017 1.00 98.00 468 LYS A O 1
ATOM 3605 N N . ALA A 1 469 ? -10.341 9.570 35.811 1.00 97.31 469 ALA A N 1
ATOM 3606 C CA . ALA A 1 469 ? -11.728 10.026 35.796 1.00 97.31 469 ALA A CA 1
ATOM 3607 C C . ALA A 1 469 ? -12.700 8.913 36.224 1.00 97.31 469 ALA A C 1
ATOM 3609 O O . ALA A 1 469 ? -13.616 9.138 37.011 1.00 97.31 469 ALA A O 1
ATOM 3610 N N . GLY A 1 470 ? -12.446 7.675 35.795 1.00 96.75 470 GLY A N 1
ATOM 3611 C CA . GLY A 1 470 ? -13.228 6.504 36.184 1.00 96.75 470 GLY A CA 1
ATOM 3612 C C . GLY A 1 470 ? -12.937 5.979 37.594 1.00 96.75 470 GLY A C 1
ATOM 3613 O O . GLY A 1 470 ? -13.604 5.037 38.021 1.00 96.75 470 GLY A O 1
ATOM 3614 N N . ARG A 1 471 ? -11.967 6.536 38.342 1.00 97.62 471 ARG A N 1
ATOM 3615 C CA . ARG A 1 471 ? -11.452 5.961 39.605 1.00 97.62 471 ARG A CA 1
ATOM 3616 C C . ARG A 1 471 ? -12.552 5.615 40.607 1.00 97.62 471 ARG A C 1
ATOM 3618 O O . ARG A 1 471 ? -12.528 4.519 41.163 1.00 97.62 471 ARG A O 1
ATOM 3625 N N . ALA A 1 472 ? -13.507 6.520 40.829 1.00 96.31 472 ALA A N 1
ATOM 3626 C CA . ALA A 1 472 ? -14.616 6.290 41.757 1.00 96.31 472 ALA A CA 1
ATOM 3627 C C . ALA A 1 472 ? -15.530 5.145 41.286 1.00 96.31 472 ALA A C 1
ATOM 3629 O O . ALA A 1 472 ? -15.933 4.299 42.084 1.00 96.31 472 ALA A O 1
ATOM 3630 N N . VAL A 1 473 ? -15.790 5.064 39.977 1.00 96.06 473 VAL A N 1
ATOM 3631 C CA . VAL A 1 473 ? -16.605 3.998 39.382 1.00 96.06 473 VAL A CA 1
ATOM 3632 C C . VAL A 1 473 ? -15.878 2.655 39.453 1.00 96.06 473 VAL A C 1
ATOM 3634 O O . VAL A 1 473 ? -16.464 1.689 39.923 1.00 96.06 473 VAL A O 1
ATOM 3637 N N . PHE A 1 474 ? -14.585 2.593 39.117 1.00 96.44 474 PHE A N 1
ATOM 3638 C CA . PHE A 1 474 ? -13.754 1.388 39.275 1.00 96.44 474 PHE A CA 1
ATOM 3639 C C . PHE A 1 474 ? -13.605 0.944 40.741 1.00 96.44 474 PHE A C 1
ATOM 3641 O O . PHE A 1 474 ? -13.384 -0.235 41.032 1.00 96.44 474 PHE A O 1
ATOM 3648 N N . ALA A 1 475 ? -13.666 1.883 41.688 1.00 95.81 475 ALA A N 1
ATOM 3649 C CA . ALA A 1 475 ? -13.642 1.571 43.110 1.00 95.81 475 ALA A CA 1
ATOM 3650 C C . ALA A 1 475 ? -14.973 0.965 43.574 1.00 95.81 475 ALA A C 1
ATOM 3652 O O . ALA A 1 475 ? -14.941 -0.005 44.328 1.00 95.81 475 ALA A O 1
ATOM 3653 N N . LYS A 1 476 ? -16.111 1.486 43.103 1.00 95.56 476 LYS A N 1
ATOM 3654 C CA . LYS A 1 476 ? -17.453 1.023 43.487 1.00 95.56 476 LYS A CA 1
ATOM 3655 C C . LYS A 1 476 ? -17.883 -0.251 42.751 1.00 95.56 476 LYS A C 1
ATOM 3657 O O . LYS A 1 476 ? -18.451 -1.150 43.360 1.00 95.56 476 LYS A O 1
ATOM 3662 N N . ASP A 1 477 ? -17.597 -0.348 41.458 1.00 95.62 477 ASP A N 1
ATOM 3663 C CA . ASP A 1 477 ? -17.977 -1.476 40.613 1.00 95.62 477 ASP A CA 1
ATOM 3664 C C . ASP A 1 477 ? -16.924 -2.586 40.647 1.00 95.62 477 ASP A C 1
ATOM 3666 O O . ASP A 1 477 ? -15.848 -2.479 40.052 1.00 95.62 477 ASP A O 1
ATOM 3670 N N . LYS A 1 478 ? -17.241 -3.678 41.343 1.00 95.00 478 LYS A N 1
ATOM 3671 C CA . LYS A 1 478 ? -16.382 -4.867 41.426 1.00 95.00 478 LYS A CA 1
ATOM 3672 C C . LYS A 1 478 ? -16.756 -5.960 40.427 1.00 95.00 478 LYS A C 1
ATOM 3674 O O . LYS A 1 478 ? -16.228 -7.069 40.526 1.00 95.00 478 LYS A O 1
ATOM 3679 N N . SER A 1 479 ? -17.639 -5.669 39.470 1.00 94.56 479 SER A N 1
ATOM 3680 C CA . SER A 1 479 ? -18.008 -6.627 38.429 1.00 94.56 479 SER A CA 1
ATOM 3681 C C . SER A 1 479 ? -16.781 -7.109 37.645 1.00 94.56 479 SER A C 1
ATOM 3683 O O . SER A 1 479 ? -15.778 -6.402 37.488 1.00 94.56 479 SER A O 1
ATOM 3685 N N . ALA A 1 480 ? -16.848 -8.344 37.142 1.00 93.19 480 ALA A N 1
ATOM 3686 C CA . ALA A 1 480 ? -15.780 -8.921 36.327 1.00 93.19 480 ALA A CA 1
ATOM 3687 C C . ALA A 1 480 ? -15.483 -8.060 35.085 1.00 93.19 480 ALA A C 1
ATOM 3689 O O . ALA A 1 480 ? -14.315 -7.808 34.791 1.00 93.19 480 ALA A O 1
ATOM 3690 N N . LYS A 1 481 ? -16.532 -7.530 34.436 1.00 90.19 481 LYS A N 1
ATOM 3691 C CA . LYS A 1 481 ? -16.439 -6.625 33.279 1.00 90.19 481 LYS A CA 1
ATOM 3692 C C . LYS A 1 481 ? -15.576 -5.398 33.591 1.00 90.19 481 LYS A C 1
ATOM 3694 O O . LYS A 1 481 ? -14.588 -5.146 32.906 1.00 90.19 481 LYS A O 1
ATOM 3699 N N . THR A 1 482 ? -15.883 -4.687 34.674 1.00 93.62 482 THR A N 1
ATOM 3700 C CA . THR A 1 482 ? -15.171 -3.457 35.046 1.00 93.62 482 THR A CA 1
ATOM 3701 C C . THR A 1 482 ? -13.726 -3.718 35.492 1.00 93.62 482 THR A C 1
ATOM 3703 O O . THR A 1 482 ? -12.827 -2.934 35.172 1.00 93.62 482 THR A O 1
ATOM 3706 N N . ARG A 1 483 ? -13.452 -4.853 36.155 1.00 95.31 483 ARG A N 1
ATOM 3707 C CA . ARG A 1 483 ? -12.074 -5.276 36.480 1.00 95.31 483 ARG A CA 1
ATOM 3708 C C . ARG A 1 483 ? -11.255 -5.614 35.232 1.00 95.31 483 ARG A C 1
ATOM 3710 O O . ARG A 1 483 ? -10.116 -5.156 35.132 1.00 95.31 483 ARG A O 1
ATOM 3717 N N . ARG A 1 484 ? -11.832 -6.362 34.281 1.00 92.88 484 ARG A N 1
ATOM 3718 C CA . ARG A 1 484 ? -11.188 -6.716 33.003 1.00 92.88 484 ARG A CA 1
ATOM 3719 C C . ARG A 1 484 ? -10.837 -5.462 32.209 1.00 92.88 484 ARG A C 1
ATOM 3721 O O . ARG A 1 484 ? -9.688 -5.314 31.808 1.00 92.88 484 ARG A O 1
ATOM 3728 N N . LEU A 1 485 ? -11.779 -4.529 32.076 1.00 93.56 485 LEU A N 1
ATOM 3729 C CA . LEU A 1 485 ? -11.550 -3.250 31.403 1.00 93.56 485 LEU A CA 1
ATOM 3730 C C . LEU A 1 485 ? -10.392 -2.464 32.033 1.00 93.56 485 LEU A C 1
ATOM 3732 O O . LEU A 1 485 ? -9.490 -2.017 31.332 1.00 93.56 485 LEU A O 1
ATOM 3736 N N . ARG A 1 486 ? -10.372 -2.323 33.365 1.00 96.25 486 ARG A N 1
ATOM 3737 C CA . ARG A 1 486 ? -9.281 -1.622 34.060 1.00 96.25 486 ARG A CA 1
ATOM 3738 C C . ARG A 1 486 ? -7.922 -2.287 33.824 1.00 96.25 486 ARG A C 1
ATOM 3740 O O . ARG A 1 486 ? -6.932 -1.584 33.636 1.00 96.25 486 ARG A O 1
ATOM 3747 N N . SER A 1 487 ? -7.870 -3.619 33.862 1.00 95.69 487 SER A N 1
ATOM 3748 C CA . SER A 1 487 ? -6.647 -4.382 33.590 1.00 95.69 487 SER A CA 1
ATOM 3749 C C . SER A 1 487 ? -6.168 -4.182 32.150 1.00 95.69 487 SER A C 1
ATOM 3751 O O . SER A 1 487 ? -4.988 -3.906 31.944 1.00 95.69 487 SER A O 1
ATOM 3753 N N . LEU A 1 488 ? -7.087 -4.225 31.182 1.00 92.00 488 LEU A N 1
ATOM 3754 C CA . LEU A 1 488 ? -6.800 -4.003 29.766 1.00 92.00 488 LEU A CA 1
ATOM 3755 C C . LEU A 1 488 ? -6.231 -2.601 29.513 1.00 92.00 488 LEU A C 1
ATOM 3757 O O . LEU A 1 488 ? -5.157 -2.473 28.929 1.00 92.00 488 LEU A O 1
ATOM 3761 N N . LEU A 1 489 ? -6.881 -1.5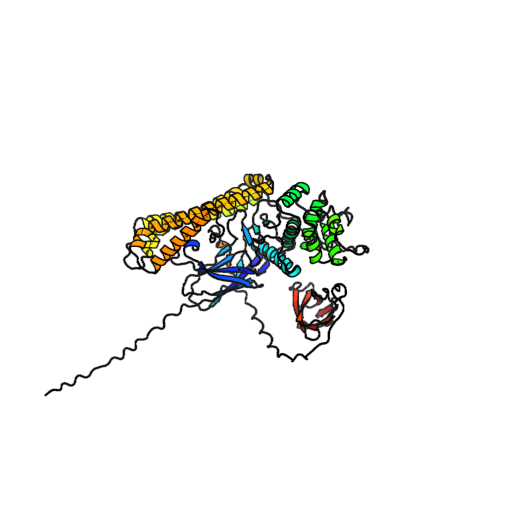62 30.045 1.00 94.00 489 LEU A N 1
ATOM 3762 C CA . LEU A 1 489 ? -6.381 -0.185 29.979 1.00 94.00 489 LEU A CA 1
ATOM 3763 C C . LEU A 1 489 ? -4.991 -0.057 30.626 1.00 94.00 489 LEU A C 1
ATOM 3765 O O . LEU A 1 489 ? -4.101 0.581 30.070 1.00 94.00 489 LEU A O 1
ATOM 3769 N N . GLY A 1 490 ? -4.763 -0.703 31.774 1.00 95.94 490 GLY A N 1
ATOM 3770 C CA . GLY A 1 490 ? -3.450 -0.729 32.425 1.00 95.94 490 GLY A CA 1
ATOM 3771 C C . GLY A 1 490 ? -2.358 -1.383 31.569 1.00 95.94 490 GLY A C 1
ATOM 3772 O O . GLY A 1 490 ? -1.247 -0.858 31.487 1.00 95.94 490 GLY A O 1
ATOM 3773 N N . SER A 1 491 ? -2.680 -2.490 30.895 1.00 92.94 491 SER A N 1
ATOM 3774 C CA . SER A 1 491 ? -1.772 -3.171 29.965 1.00 92.94 491 SER A CA 1
ATOM 3775 C C . SER A 1 491 ? -1.451 -2.293 28.750 1.00 92.94 491 SER A C 1
ATOM 3777 O O . SER A 1 491 ? -0.278 -2.065 28.454 1.00 92.94 491 SER A O 1
ATOM 3779 N N . ARG A 1 492 ? -2.467 -1.693 28.111 1.00 90.38 492 ARG A N 1
ATOM 3780 C CA . ARG A 1 492 ? -2.274 -0.778 26.972 1.00 90.38 492 ARG A CA 1
ATOM 3781 C C . ARG A 1 492 ? -1.452 0.453 27.337 1.00 90.38 492 ARG A C 1
ATOM 3783 O O . ARG A 1 492 ? -0.564 0.838 26.581 1.00 90.38 492 ARG A O 1
ATOM 3790 N N . LEU A 1 493 ? -1.674 1.028 28.520 1.00 94.25 493 LEU A N 1
ATOM 3791 C CA . LEU A 1 493 ? -0.854 2.124 29.037 1.00 94.25 493 LEU A CA 1
ATOM 3792 C C . LEU A 1 493 ? 0.632 1.739 29.115 1.00 94.25 493 LEU A C 1
ATOM 3794 O O . LEU A 1 493 ? 1.497 2.544 28.765 1.00 94.25 493 LEU A O 1
ATOM 3798 N N . ALA A 1 494 ? 0.945 0.522 29.567 1.00 92.56 494 ALA A N 1
ATOM 3799 C CA . ALA A 1 494 ? 2.321 0.037 29.616 1.00 92.56 494 ALA A CA 1
ATOM 3800 C C . ALA A 1 494 ? 2.921 -0.111 28.208 1.00 92.56 494 ALA A C 1
ATOM 3802 O O . ALA A 1 494 ? 4.048 0.339 27.985 1.00 92.56 494 ALA A O 1
ATOM 3803 N N . SER A 1 495 ? 2.160 -0.649 27.249 1.00 89.06 495 SER A N 1
ATOM 3804 C CA . SER A 1 495 ? 2.583 -0.757 25.846 1.00 89.06 495 SER A CA 1
ATOM 3805 C C . SER A 1 495 ? 2.885 0.610 25.226 1.00 89.06 495 SER A C 1
ATOM 3807 O O . SER A 1 495 ? 3.970 0.800 24.677 1.00 89.06 495 SER A O 1
ATOM 3809 N N . PHE A 1 496 ? 2.005 1.605 25.388 1.00 89.81 496 PHE A N 1
ATOM 3810 C CA . PHE A 1 496 ? 2.252 2.955 24.866 1.00 89.81 496 PHE A CA 1
ATOM 3811 C C . PHE A 1 496 ? 3.432 3.658 25.555 1.00 89.81 496 PHE A C 1
ATOM 3813 O O . PHE A 1 496 ? 4.197 4.374 24.915 1.00 89.81 496 PHE A O 1
ATOM 3820 N N . ARG A 1 497 ? 3.677 3.405 26.845 1.00 93.19 497 ARG A N 1
ATOM 3821 C CA . ARG A 1 497 ? 4.888 3.902 27.530 1.00 93.19 497 ARG A CA 1
ATOM 3822 C C . ARG A 1 497 ? 6.180 3.248 27.045 1.00 93.19 497 ARG A C 1
ATOM 3824 O O . ARG A 1 497 ? 7.251 3.837 27.194 1.00 93.19 497 ARG A O 1
ATOM 3831 N N . LYS A 1 498 ? 6.111 2.020 26.526 1.00 90.06 498 LYS A N 1
ATOM 3832 C CA . LYS A 1 498 ? 7.248 1.356 25.877 1.00 90.06 498 LYS A CA 1
ATOM 3833 C C . LYS A 1 498 ? 7.504 1.988 24.505 1.00 90.06 498 LYS A C 1
ATOM 3835 O O . LYS A 1 498 ? 8.638 2.343 24.204 1.00 90.06 498 LYS A O 1
ATOM 3840 N N . ALA A 1 499 ? 6.440 2.221 23.739 1.00 86.25 499 ALA A N 1
ATOM 3841 C CA . ALA A 1 499 ? 6.469 2.898 22.443 1.00 86.25 499 ALA A CA 1
ATOM 3842 C C . ALA A 1 499 ? 7.094 4.301 22.496 1.00 86.25 499 ALA A C 1
ATOM 3844 O O . ALA A 1 499 ? 7.939 4.639 21.675 1.00 86.25 499 ALA A O 1
ATOM 3845 N N . GLN A 1 500 ? 6.766 5.091 23.524 1.00 89.62 500 GLN A N 1
ATOM 3846 C CA . GLN A 1 500 ? 7.365 6.414 23.760 1.00 89.62 500 GLN A CA 1
ATOM 3847 C C . GLN A 1 500 ? 8.895 6.396 23.878 1.00 89.62 500 GLN A C 1
ATOM 3849 O O . GLN A 1 500 ? 9.533 7.427 23.690 1.00 89.62 500 GLN A O 1
ATOM 3854 N N . ARG A 1 501 ? 9.484 5.242 24.216 1.00 90.25 501 ARG A N 1
ATOM 3855 C CA . ARG A 1 501 ? 10.934 5.048 24.338 1.00 90.25 501 ARG A CA 1
ATOM 3856 C C . ARG A 1 501 ? 11.570 4.510 23.052 1.00 90.25 501 ARG A C 1
ATOM 3858 O O . ARG A 1 501 ? 12.717 4.085 23.086 1.00 90.25 501 ARG A O 1
ATOM 3865 N N . GLY A 1 502 ? 10.834 4.506 21.940 1.00 80.81 502 GLY A N 1
ATOM 3866 C CA . GLY A 1 502 ? 11.317 4.038 20.641 1.00 80.81 502 GLY A CA 1
ATOM 3867 C C . GLY A 1 502 ? 11.255 2.523 20.448 1.00 80.81 502 GLY A C 1
ATOM 3868 O O . GLY A 1 502 ? 11.905 2.010 19.545 1.00 80.81 502 GLY A O 1
ATOM 3869 N N . ALA A 1 503 ? 10.502 1.790 21.275 1.00 76.69 503 ALA A N 1
ATOM 3870 C CA . ALA A 1 503 ? 10.301 0.366 21.031 1.00 76.69 503 ALA A CA 1
ATOM 3871 C C . ALA A 1 503 ? 9.428 0.144 19.788 1.00 76.69 503 ALA A C 1
ATOM 3873 O O . ALA A 1 503 ? 8.321 0.678 19.698 1.00 76.69 503 ALA A O 1
ATOM 3874 N N . THR A 1 504 ? 9.917 -0.688 18.872 1.00 61.72 504 THR A N 1
ATOM 3875 C CA . THR A 1 504 ? 9.171 -1.189 17.717 1.00 61.72 504 THR A CA 1
ATOM 3876 C C . THR A 1 504 ? 8.043 -2.121 18.190 1.00 61.72 504 THR A C 1
ATOM 3878 O O . THR A 1 504 ? 8.200 -2.857 19.168 1.00 61.72 504 THR A O 1
ATOM 3881 N N . GLY A 1 505 ? 6.866 -2.049 17.557 1.00 56.22 505 GLY A N 1
ATOM 3882 C CA . GLY A 1 505 ? 5.715 -2.913 17.883 1.00 56.22 505 GLY A CA 1
ATOM 3883 C C . GLY A 1 505 ? 4.585 -2.263 18.690 1.00 56.22 505 GLY A C 1
ATOM 3884 O O . GLY A 1 505 ? 3.915 -2.936 19.474 1.00 56.22 505 GLY A O 1
ATOM 3885 N N . VAL A 1 506 ? 4.358 -0.957 18.532 1.00 54.47 506 VAL A N 1
ATOM 3886 C CA . VAL A 1 506 ? 3.127 -0.339 19.049 1.00 54.47 506 VAL A CA 1
ATOM 3887 C C . VAL A 1 506 ? 1.940 -0.904 18.262 1.00 54.47 506 VAL A C 1
ATOM 3889 O O . VAL A 1 506 ? 2.006 -0.913 17.035 1.00 54.47 506 VAL A O 1
ATOM 3892 N N . PRO A 1 507 ? 0.859 -1.361 18.921 1.00 52.84 507 PRO A N 1
ATOM 3893 C CA . PRO A 1 507 ? -0.417 -1.577 18.244 1.00 52.84 507 PRO A CA 1
ATOM 3894 C C . PRO A 1 507 ? -0.796 -0.303 17.480 1.00 52.84 507 PRO A C 1
ATOM 3896 O O . PRO A 1 507 ? -0.567 0.777 18.030 1.00 52.84 507 PRO A O 1
ATOM 3899 N N . GLY A 1 508 ? -1.325 -0.445 16.256 1.00 56.16 508 GLY A N 1
ATOM 3900 C CA . GLY A 1 508 ? -1.609 0.660 15.328 1.00 56.16 508 GLY A CA 1
ATOM 3901 C C . GLY A 1 508 ? -2.091 1.916 16.052 1.00 56.16 508 GLY A C 1
ATOM 3902 O O . GLY A 1 508 ? -3.030 1.861 16.845 1.00 56.16 508 GLY A O 1
ATOM 3903 N N . LEU A 1 509 ? -1.371 3.019 15.873 1.00 58.38 509 LEU A N 1
ATOM 3904 C CA . LEU A 1 509 ? -1.653 4.277 16.553 1.00 58.38 509 LEU A CA 1
ATOM 3905 C C . LEU A 1 509 ? -2.688 5.008 15.712 1.00 58.38 509 LEU A C 1
ATOM 3907 O O . LEU A 1 509 ? -2.354 5.441 14.623 1.00 58.38 509 LEU A O 1
ATOM 3911 N N . ILE A 1 510 ? -3.926 5.125 16.190 1.00 52.22 510 ILE A N 1
ATOM 3912 C CA . ILE A 1 510 ? -5.023 5.773 15.454 1.00 52.22 510 ILE A CA 1
ATOM 3913 C C . ILE A 1 510 ? -4.574 7.120 14.900 1.00 52.22 510 ILE A C 1
ATOM 3915 O O . ILE A 1 510 ? -4.384 8.075 15.657 1.00 52.22 510 ILE A O 1
ATOM 3919 N N . LEU A 1 511 ? -4.465 7.183 13.582 1.00 52.47 511 LEU A N 1
ATOM 3920 C CA . LEU A 1 511 ? -4.445 8.440 12.856 1.00 52.47 511 LEU A CA 1
ATOM 3921 C C . LEU A 1 511 ? -5.434 8.399 11.680 1.00 52.47 511 LEU A C 1
ATOM 3923 O O . LEU A 1 511 ? -6.141 9.375 11.464 1.00 52.47 511 LEU A O 1
ATOM 3927 N N . ASP A 1 512 ? -5.630 7.234 11.052 1.00 51.41 512 ASP A N 1
ATOM 3928 C CA . ASP A 1 512 ? -6.325 7.148 9.753 1.00 51.41 512 ASP A CA 1
ATOM 3929 C C . ASP A 1 512 ? -7.829 6.814 9.810 1.00 51.41 512 ASP A C 1
ATOM 3931 O O . ASP A 1 512 ? -8.490 6.687 8.782 1.00 51.41 512 ASP A O 1
ATOM 3935 N N . GLN A 1 513 ? -8.431 6.718 11.004 1.00 47.88 513 GLN A N 1
ATOM 3936 C CA . GLN A 1 513 ? -9.840 6.300 11.172 1.00 47.88 513 GLN A CA 1
ATOM 3937 C C . GLN A 1 513 ? -10.895 7.294 10.639 1.00 47.88 513 GLN A C 1
ATOM 3939 O O . GLN A 1 513 ? -12.095 7.033 10.737 1.00 47.88 513 GLN A O 1
ATOM 3944 N N . ALA A 1 514 ? -10.495 8.441 10.091 1.00 40.97 514 ALA A N 1
ATOM 3945 C CA . ALA A 1 514 ? -11.415 9.528 9.766 1.00 40.97 514 ALA A CA 1
ATOM 3946 C C . ALA A 1 514 ? -12.121 9.415 8.402 1.00 40.97 514 ALA A C 1
ATOM 3948 O O . ALA A 1 514 ? -13.094 10.130 8.170 1.00 40.97 514 ALA A O 1
ATOM 3949 N N . LEU A 1 515 ? -11.693 8.526 7.501 1.00 49.00 515 LEU A N 1
ATOM 3950 C CA . LEU A 1 515 ? -12.085 8.598 6.085 1.00 49.00 515 LEU A CA 1
ATOM 3951 C C . LEU A 1 515 ? -13.146 7.573 5.649 1.00 49.00 515 LEU A C 1
ATOM 3953 O O . LEU A 1 515 ? -13.196 7.176 4.486 1.00 49.00 515 LEU A O 1
ATOM 3957 N N . ALA A 1 516 ? -14.057 7.187 6.551 1.00 38.66 516 ALA A N 1
ATOM 3958 C CA . ALA A 1 516 ? -15.170 6.272 6.250 1.00 38.66 516 ALA A CA 1
ATOM 3959 C C . ALA A 1 516 ? -16.056 6.724 5.063 1.00 38.66 516 ALA A C 1
ATOM 3961 O O . ALA A 1 516 ? -16.728 5.899 4.450 1.00 38.66 516 ALA A O 1
ATOM 3962 N N . GLY A 1 517 ? -16.033 8.014 4.703 1.00 43.53 517 GLY A N 1
ATOM 3963 C CA . GLY A 1 517 ? -16.742 8.551 3.537 1.00 43.53 517 GLY A CA 1
ATOM 3964 C C . GLY A 1 517 ? -16.239 8.048 2.175 1.00 43.53 517 GLY A C 1
ATOM 3965 O O . GLY A 1 517 ? -16.938 8.234 1.186 1.00 43.53 517 GLY A O 1
ATOM 3966 N N . ARG A 1 518 ? -15.068 7.394 2.109 1.00 52.44 518 ARG A N 1
ATOM 3967 C CA . ARG A 1 518 ? -14.432 6.950 0.852 1.00 52.44 518 ARG A CA 1
ATOM 3968 C C . ARG A 1 518 ? -14.855 5.543 0.383 1.00 52.44 518 ARG A C 1
ATOM 3970 O O . ARG A 1 518 ? -14.418 5.091 -0.669 1.00 52.44 518 ARG A O 1
ATOM 3977 N N . ILE A 1 519 ? -15.718 4.832 1.121 1.00 51.28 519 ILE A N 1
ATOM 3978 C CA . ILE A 1 519 ? -16.261 3.527 0.686 1.00 51.28 519 ILE A CA 1
ATOM 3979 C C . ILE A 1 519 ? -17.663 3.699 0.124 1.00 51.28 519 ILE A C 1
ATOM 3981 O O . ILE A 1 519 ? -18.569 4.158 0.822 1.00 51.28 519 ILE A O 1
ATOM 3985 N N . LYS A 1 520 ? -17.881 3.205 -1.098 1.00 55.56 520 LYS A N 1
ATOM 3986 C CA . LYS A 1 520 ? -19.228 3.044 -1.655 1.00 55.56 520 LYS A CA 1
ATOM 3987 C C . LYS A 1 520 ? -19.664 1.589 -1.493 1.00 55.56 520 LYS A C 1
ATOM 3989 O O . LYS A 1 520 ? -18.970 0.655 -1.891 1.00 55.56 520 LYS A O 1
ATOM 3994 N N . LYS A 1 521 ? -20.836 1.381 -0.882 1.00 55.78 521 LYS A N 1
ATOM 3995 C CA . LYS A 1 521 ? -21.487 0.063 -0.878 1.00 55.78 521 LYS A CA 1
ATOM 3996 C C . LYS A 1 521 ? -21.929 -0.233 -2.311 1.00 55.78 521 LYS A C 1
ATOM 3998 O O . LYS A 1 521 ? -22.731 0.523 -2.855 1.00 55.78 521 LYS A O 1
ATOM 4003 N N . MET A 1 522 ? -21.427 -1.312 -2.906 1.00 47.16 522 MET A N 1
ATOM 4004 C CA . MET A 1 522 ? -21.992 -1.837 -4.148 1.00 47.16 522 MET A CA 1
ATOM 4005 C C . MET A 1 522 ? -23.092 -2.851 -3.830 1.00 47.16 522 MET A C 1
ATOM 4007 O O . MET A 1 522 ? -23.013 -3.534 -2.802 1.00 47.16 522 MET A O 1
ATOM 4011 N N . PRO A 1 523 ? -24.121 -2.971 -4.688 1.00 49.69 523 PRO A N 1
ATOM 4012 C CA . PRO A 1 523 ? -24.955 -4.160 -4.669 1.00 49.69 523 PRO A CA 1
ATOM 4013 C C . PRO A 1 523 ? -24.065 -5.398 -4.872 1.00 49.69 523 PRO A C 1
ATOM 4015 O O . PRO A 1 523 ? -23.051 -5.297 -5.569 1.00 49.69 523 PRO A O 1
ATOM 4018 N N . PRO A 1 524 ? -24.408 -6.550 -4.270 1.00 48.00 524 PRO A N 1
ATOM 4019 C CA . PRO A 1 524 ? -23.706 -7.795 -4.541 1.00 48.00 524 PRO A CA 1
ATOM 4020 C C . PRO A 1 524 ? -23.573 -8.004 -6.043 1.00 48.00 524 PRO A C 1
ATOM 4022 O O . PRO A 1 524 ? -24.578 -8.073 -6.751 1.00 48.00 524 PRO A O 1
ATOM 4025 N N . ILE A 1 525 ? -22.333 -8.105 -6.518 1.00 49.06 525 ILE A N 1
ATOM 4026 C CA . ILE A 1 525 ? -22.075 -8.713 -7.815 1.00 49.06 525 ILE A CA 1
ATOM 4027 C C . ILE A 1 525 ? -22.439 -10.186 -7.604 1.00 49.06 525 ILE A C 1
ATOM 4029 O O . ILE A 1 525 ? -21.843 -10.811 -6.724 1.00 49.06 525 ILE A O 1
ATOM 4033 N N . PRO A 1 526 ? -23.465 -10.730 -8.285 1.00 46.38 526 PRO A N 1
ATOM 4034 C CA . PRO A 1 526 ? -23.830 -12.124 -8.106 1.00 46.38 526 PRO A CA 1
ATOM 4035 C C . PRO A 1 526 ? -22.606 -12.974 -8.435 1.00 46.38 526 PRO A C 1
ATOM 4037 O O . PRO A 1 526 ? -22.118 -12.950 -9.565 1.00 46.38 526 PRO A O 1
ATOM 4040 N N . PHE A 1 527 ? -22.093 -13.683 -7.429 1.00 41.84 527 PHE A N 1
ATOM 4041 C CA . PHE A 1 527 ? -21.033 -14.655 -7.635 1.00 41.84 527 PHE A CA 1
ATOM 4042 C C . PHE A 1 527 ? -21.530 -15.651 -8.691 1.00 41.84 527 PHE A C 1
ATOM 4044 O O . PHE A 1 527 ? -22.618 -16.214 -8.509 1.00 41.84 527 PHE A O 1
ATOM 4051 N N . PRO A 1 528 ? -20.801 -15.890 -9.797 1.00 41.00 528 PRO A N 1
ATOM 4052 C CA . PRO A 1 528 ? -21.044 -17.109 -10.544 1.00 41.00 528 PRO A CA 1
ATOM 4053 C C . PRO A 1 528 ? -20.865 -18.256 -9.546 1.00 41.00 528 PRO A C 1
ATOM 4055 O O . PRO A 1 528 ? -19.876 -18.288 -8.811 1.00 41.00 528 PRO A O 1
ATOM 4058 N N . ASN A 1 529 ? -21.867 -19.135 -9.438 1.00 34.75 529 ASN A N 1
ATOM 4059 C CA . ASN A 1 529 ? -21.766 -20.297 -8.560 1.00 34.75 529 ASN A CA 1
ATOM 4060 C C . ASN A 1 529 ? -20.432 -21.001 -8.850 1.00 34.75 529 ASN A C 1
ATOM 4062 O O . ASN A 1 529 ? -20.137 -21.205 -10.031 1.00 34.75 529 ASN A O 1
ATOM 4066 N N . PRO A 1 530 ? -19.634 -21.355 -7.826 1.00 36.09 530 PRO A N 1
ATOM 4067 C CA . PRO A 1 530 ? -18.411 -22.106 -8.052 1.00 36.09 530 PRO A CA 1
ATOM 4068 C C . PRO A 1 530 ? -18.770 -23.363 -8.845 1.00 36.09 530 PRO A C 1
ATOM 4070 O O . PRO A 1 530 ? -19.685 -24.098 -8.457 1.00 36.09 530 PRO A O 1
ATOM 4073 N N . GLU A 1 531 ? -18.103 -23.576 -9.981 1.00 39.16 531 GLU A N 1
ATOM 4074 C CA . GLU A 1 531 ? -18.265 -24.819 -10.729 1.00 39.16 531 GLU A CA 1
ATOM 4075 C C . GLU A 1 531 ? -17.998 -25.998 -9.779 1.00 39.16 531 GLU A C 1
ATOM 4077 O O . GLU A 1 531 ? -17.085 -25.929 -8.946 1.00 39.16 531 GLU A O 1
ATOM 4082 N N . PRO A 1 532 ? -18.820 -27.063 -9.829 1.00 38.84 532 PRO A N 1
ATOM 4083 C CA . PRO A 1 532 ? -18.633 -28.207 -8.954 1.00 38.84 532 PRO A CA 1
ATOM 4084 C C . PRO A 1 532 ? -17.216 -28.770 -9.139 1.00 38.84 532 PRO A C 1
ATOM 4086 O O . PRO A 1 532 ? -16.743 -28.863 -10.274 1.00 38.84 532 PRO A O 1
ATOM 4089 N N . PRO A 1 533 ? -16.531 -29.151 -8.045 1.00 32.91 533 PRO A N 1
ATOM 4090 C CA . PRO A 1 533 ? -15.167 -29.645 -8.128 1.00 32.91 533 PRO A CA 1
ATOM 4091 C C . PRO A 1 533 ? -15.104 -30.873 -9.048 1.00 32.91 533 PRO A C 1
ATOM 4093 O O . PRO A 1 533 ? -16.020 -31.706 -9.015 1.00 32.91 533 PRO A O 1
ATOM 4096 N N . PRO A 1 534 ? -14.036 -31.018 -9.853 1.00 41.19 534 PRO A N 1
ATOM 4097 C CA . PRO A 1 534 ? -13.859 -32.198 -10.684 1.00 41.19 534 PRO A CA 1
ATOM 4098 C C . PRO A 1 534 ? -13.843 -33.466 -9.808 1.00 41.19 534 PRO A C 1
ATOM 4100 O O . PRO A 1 534 ? -13.382 -33.423 -8.661 1.00 41.19 534 PRO A O 1
ATOM 4103 N N . PRO A 1 535 ? -14.368 -34.598 -10.311 1.00 37.56 535 PRO A N 1
ATOM 4104 C CA . PRO A 1 535 ? -14.498 -35.824 -9.530 1.00 37.56 535 PRO A CA 1
ATOM 4105 C C . PRO A 1 535 ? -13.134 -36.325 -9.011 1.00 37.56 535 PRO A C 1
ATOM 4107 O O . PRO A 1 535 ? -12.121 -36.174 -9.696 1.00 37.56 535 PRO A O 1
ATOM 4110 N N . PRO A 1 536 ? -13.083 -36.938 -7.810 1.00 30.97 536 PRO A N 1
ATOM 4111 C CA . PRO A 1 536 ? -11.835 -37.394 -7.206 1.00 30.97 536 PRO A CA 1
ATOM 4112 C C . PRO A 1 536 ? -11.188 -38.525 -8.017 1.00 30.97 536 PRO A C 1
ATOM 4114 O O . PRO A 1 536 ? -11.832 -39.516 -8.365 1.00 30.97 536 PRO A O 1
ATOM 4117 N N . TRP A 1 537 ? -9.890 -38.374 -8.285 1.00 32.41 537 TRP A N 1
ATOM 4118 C CA . TRP A 1 537 ? -9.080 -39.325 -9.044 1.00 32.41 537 TRP A CA 1
ATOM 4119 C C . TRP A 1 537 ? -8.910 -40.662 -8.311 1.00 32.41 537 TRP A C 1
ATOM 4121 O O . TRP A 1 537 ? -8.596 -40.704 -7.120 1.00 32.41 537 TRP A O 1
ATOM 4131 N N . THR A 1 538 ? -9.062 -41.765 -9.048 1.00 29.06 538 THR A N 1
ATOM 4132 C CA . THR A 1 538 ? -8.659 -43.106 -8.603 1.00 29.06 538 THR A CA 1
ATOM 4133 C C . THR A 1 538 ? -7.173 -43.324 -8.927 1.00 29.06 538 THR A C 1
ATOM 4135 O O . THR A 1 538 ? -6.772 -43.129 -10.074 1.00 29.06 538 THR A O 1
ATOM 4138 N N . PRO A 1 539 ? -6.324 -43.704 -7.954 1.00 29.92 539 PRO A N 1
ATOM 4139 C CA . PRO A 1 539 ? -4.904 -43.928 -8.208 1.00 29.92 539 PRO A CA 1
ATOM 4140 C C . PRO A 1 539 ? -4.664 -45.268 -8.925 1.00 29.92 539 PRO A C 1
ATOM 4142 O O . PRO A 1 539 ? -5.126 -46.315 -8.470 1.00 29.92 539 PRO A O 1
ATOM 4145 N N . ILE A 1 540 ? -3.910 -45.237 -10.028 1.00 33.72 540 ILE A N 1
ATOM 4146 C CA . ILE A 1 540 ? -3.407 -46.430 -10.733 1.00 33.72 540 ILE A CA 1
ATOM 4147 C C . ILE A 1 540 ? -2.058 -46.852 -10.106 1.00 33.72 540 ILE A C 1
ATOM 4149 O O . ILE A 1 540 ? -1.259 -45.975 -9.768 1.00 33.72 540 ILE A O 1
ATOM 4153 N N . PRO A 1 541 ? -1.768 -48.160 -9.925 1.00 31.48 541 PRO A N 1
ATOM 4154 C CA . PRO A 1 541 ? -0.555 -48.621 -9.247 1.00 31.48 541 PRO A CA 1
ATOM 4155 C C . PRO A 1 541 ? 0.710 -48.387 -10.084 1.00 31.48 541 PRO A C 1
ATOM 4157 O O . PRO A 1 541 ? 0.758 -48.717 -11.268 1.00 31.48 541 PRO A O 1
ATOM 4160 N N . ILE A 1 542 ? 1.757 -47.877 -9.434 1.00 35.00 542 ILE A N 1
ATOM 4161 C CA . ILE A 1 542 ? 3.096 -47.664 -10.001 1.00 35.00 542 ILE A CA 1
ATOM 4162 C C . ILE A 1 542 ? 3.850 -49.011 -10.079 1.00 35.00 542 ILE A C 1
ATOM 4164 O O . ILE A 1 542 ? 3.901 -49.714 -9.065 1.00 35.00 542 ILE A O 1
ATOM 4168 N N . PRO A 1 543 ? 4.489 -49.380 -11.210 1.00 34.81 543 PRO A N 1
ATOM 4169 C CA . PRO A 1 543 ? 5.396 -50.526 -11.266 1.00 34.81 543 PRO A CA 1
ATOM 4170 C C . PRO A 1 543 ? 6.744 -50.239 -10.592 1.00 34.81 543 PRO A C 1
ATOM 4172 O O . PRO A 1 543 ? 7.321 -49.159 -10.718 1.00 34.81 543 PRO A O 1
ATOM 4175 N N . THR A 1 544 ? 7.257 -51.245 -9.889 1.00 36.72 544 THR A N 1
ATOM 4176 C CA . THR A 1 544 ? 8.449 -51.205 -9.042 1.00 36.72 544 THR A CA 1
ATOM 4177 C C . THR A 1 544 ? 9.770 -51.478 -9.781 1.00 36.72 544 THR A C 1
ATOM 4179 O O . THR A 1 544 ? 9.928 -52.473 -10.481 1.00 36.72 544 THR A O 1
ATOM 4182 N N . THR A 1 545 ? 10.760 -50.655 -9.420 1.00 36.81 545 THR A N 1
ATOM 4183 C CA . THR A 1 545 ? 12.233 -50.835 -9.356 1.00 36.81 545 THR A CA 1
ATOM 4184 C C . THR A 1 545 ? 13.161 -50.572 -10.566 1.00 36.81 545 THR A C 1
ATOM 4186 O O . THR A 1 545 ? 12.806 -50.888 -11.697 1.00 36.81 545 THR A O 1
ATOM 4189 N N . PRO A 1 546 ? 14.372 -49.994 -10.314 1.00 55.66 546 PRO A N 1
ATOM 4190 C CA . PRO A 1 546 ? 15.248 -49.344 -11.307 1.00 55.66 546 PRO A CA 1
ATOM 4191 C C . PRO A 1 546 ? 16.597 -50.075 -11.544 1.00 55.66 546 PRO A C 1
ATOM 4193 O O . PRO A 1 546 ? 16.955 -50.960 -10.764 1.00 55.66 546 PRO A O 1
ATOM 4196 N N . PRO A 1 547 ? 17.428 -49.626 -12.513 1.00 41.97 547 PRO A N 1
ATOM 4197 C CA . PRO A 1 547 ? 18.880 -49.766 -12.363 1.00 41.97 547 PRO A CA 1
ATOM 4198 C C . PRO A 1 547 ? 19.692 -48.470 -12.601 1.00 41.97 547 PRO A C 1
ATOM 4200 O O . PRO A 1 547 ? 19.612 -47.829 -13.643 1.00 41.97 547 PRO A O 1
ATOM 4203 N N . THR A 1 548 ? 20.478 -48.149 -11.567 1.00 37.31 548 THR A N 1
ATOM 4204 C CA . THR A 1 548 ? 21.836 -47.554 -11.475 1.00 37.31 548 THR A CA 1
ATOM 4205 C C . THR A 1 548 ? 22.498 -46.802 -12.650 1.00 37.31 548 THR A C 1
ATOM 4207 O O . THR A 1 548 ? 22.753 -47.361 -13.711 1.00 37.31 548 THR A O 1
ATOM 4210 N N . THR A 1 549 ? 22.937 -45.573 -12.330 1.00 39.66 549 THR A N 1
ATOM 4211 C CA . THR A 1 549 ? 23.913 -44.660 -12.985 1.00 39.66 549 THR A CA 1
ATOM 4212 C C . THR A 1 549 ? 25.379 -45.126 -12.832 1.00 39.66 549 THR A C 1
ATOM 4214 O O . THR A 1 549 ? 25.648 -45.851 -11.868 1.00 39.66 549 THR A O 1
ATOM 4217 N N . PRO A 1 550 ? 26.346 -44.771 -13.731 1.00 43.78 550 PRO A N 1
ATOM 4218 C CA . PRO A 1 550 ? 26.994 -43.424 -13.842 1.00 43.78 550 PRO A CA 1
ATOM 4219 C C . PRO A 1 550 ? 27.425 -43.037 -15.301 1.00 43.78 550 PRO A C 1
ATOM 4221 O O . PRO A 1 550 ? 27.162 -43.849 -16.186 1.00 43.78 550 PRO A O 1
ATOM 4224 N N . PRO A 1 551 ? 28.094 -41.891 -15.638 1.00 39.12 551 PRO A N 1
ATOM 4225 C CA . PRO A 1 551 ? 28.714 -40.807 -14.847 1.00 39.12 551 PRO A CA 1
ATOM 4226 C C . PRO A 1 551 ? 28.249 -39.363 -15.200 1.00 39.12 551 PRO A C 1
ATOM 4228 O O . PRO A 1 551 ? 27.529 -39.126 -16.163 1.00 39.12 551 PRO A O 1
ATOM 4231 N N . ILE A 1 552 ? 28.674 -38.392 -14.382 1.00 45.69 552 ILE A N 1
ATOM 4232 C CA . ILE A 1 552 ? 28.245 -36.980 -14.384 1.00 45.69 552 ILE A CA 1
ATOM 4233 C C . ILE A 1 552 ? 28.805 -36.208 -15.594 1.00 45.69 552 ILE A C 1
ATOM 4235 O O . ILE A 1 552 ? 30.013 -36.001 -15.704 1.00 45.69 552 ILE A O 1
ATOM 4239 N N . THR A 1 553 ? 27.903 -35.742 -16.458 1.00 35.22 553 THR A N 1
ATOM 4240 C CA . THR A 1 553 ? 28.105 -34.713 -17.495 1.00 35.22 553 THR A CA 1
ATOM 4241 C C . THR A 1 553 ? 27.754 -33.310 -16.964 1.00 35.22 553 THR A C 1
ATOM 4243 O O . THR A 1 553 ? 26.997 -33.212 -15.996 1.00 35.22 553 THR A O 1
ATOM 4246 N N . PRO A 1 554 ? 28.288 -32.222 -17.564 1.00 39.78 554 PRO A N 1
ATOM 4247 C CA . PRO A 1 554 ? 27.945 -30.834 -17.210 1.00 39.78 554 PRO A CA 1
ATOM 4248 C C . PRO A 1 554 ? 26.421 -30.600 -17.227 1.00 39.78 554 PRO A C 1
ATOM 4250 O O . PRO A 1 554 ? 25.722 -31.330 -17.936 1.00 39.78 554 PRO A O 1
ATOM 4253 N N . PRO A 1 555 ? 25.888 -29.631 -16.449 1.00 47.78 555 PRO A N 1
ATOM 4254 C CA . PRO A 1 555 ? 24.447 -29.477 -16.276 1.00 47.78 555 PRO A CA 1
ATOM 4255 C C . PRO A 1 555 ? 23.782 -29.274 -17.647 1.00 47.78 555 PRO A C 1
ATOM 4257 O O . PRO A 1 555 ? 24.210 -28.391 -18.394 1.00 47.78 555 PRO A O 1
ATOM 4260 N N . PRO A 1 556 ? 22.793 -30.107 -18.018 1.00 53.00 556 PRO A N 1
ATOM 4261 C CA . PRO A 1 556 ? 22.120 -29.974 -19.299 1.00 53.00 556 PRO A CA 1
ATOM 4262 C C . PRO A 1 556 ? 21.371 -28.640 -19.327 1.00 53.00 556 PRO A C 1
ATOM 4264 O O . PRO A 1 556 ? 20.666 -28.306 -18.375 1.00 53.00 556 PRO A O 1
ATOM 4267 N N . GLY A 1 557 ? 21.524 -27.879 -20.415 1.00 72.44 557 GLY A N 1
ATOM 4268 C CA . GLY A 1 557 ? 20.587 -26.799 -20.718 1.00 72.44 557 GLY A CA 1
ATOM 4269 C C . GLY A 1 557 ? 19.156 -27.344 -20.735 1.00 72.44 557 GLY A C 1
ATOM 4270 O O . GLY A 1 557 ? 18.952 -28.531 -21.012 1.00 72.44 557 GLY A O 1
ATOM 4271 N N . LEU A 1 558 ? 18.176 -26.496 -20.410 1.00 79.31 558 LEU A N 1
ATOM 4272 C CA . LEU A 1 558 ? 16.762 -26.872 -20.456 1.00 79.31 558 LEU A CA 1
ATOM 4273 C C . LEU A 1 558 ? 16.440 -27.477 -21.827 1.00 79.31 558 LEU A C 1
ATOM 4275 O O . LEU A 1 558 ? 16.811 -26.916 -22.863 1.00 79.31 558 LEU A O 1
ATOM 4279 N N . LEU A 1 559 ? 15.765 -28.624 -21.826 1.00 85.56 559 LEU A N 1
ATOM 4280 C CA . LEU A 1 559 ? 15.328 -29.293 -23.042 1.00 85.56 559 LEU A CA 1
ATOM 4281 C C . LEU A 1 559 ? 14.373 -28.356 -23.803 1.00 85.56 559 LEU A C 1
ATOM 4283 O O . LEU A 1 559 ? 13.483 -27.773 -23.179 1.00 85.56 559 LEU A O 1
ATOM 4287 N N . PRO A 1 560 ? 14.531 -28.188 -25.126 1.00 88.62 560 PRO A N 1
ATOM 4288 C CA . PRO A 1 560 ? 13.556 -27.439 -25.904 1.00 88.62 560 PRO A CA 1
ATOM 4289 C C . PRO A 1 560 ? 12.190 -28.111 -25.772 1.00 88.62 560 PRO A C 1
ATOM 4291 O O . PRO A 1 560 ? 12.099 -29.345 -25.723 1.00 88.62 560 PRO A O 1
ATOM 4294 N N . SER A 1 561 ? 11.146 -27.297 -25.702 1.00 95.12 561 SER A N 1
ATOM 4295 C CA . SER A 1 561 ? 9.772 -27.764 -25.703 1.00 95.12 561 SER A CA 1
ATOM 4296 C C . SER A 1 561 ? 9.054 -27.358 -26.990 1.00 95.12 561 SER A C 1
ATOM 4298 O O . SER A 1 561 ? 9.552 -26.542 -27.760 1.00 95.12 561 SER A O 1
ATOM 4300 N N . ALA A 1 562 ? 7.952 -28.040 -27.278 1.00 97.31 562 ALA A N 1
ATOM 4301 C CA . ALA A 1 562 ? 7.089 -27.801 -28.419 1.00 97.31 562 ALA A CA 1
ATOM 4302 C C . ALA A 1 562 ? 5.632 -27.937 -27.966 1.00 97.31 562 ALA A C 1
ATOM 4304 O O . ALA A 1 562 ? 5.174 -29.033 -27.612 1.00 97.31 562 ALA A O 1
ATOM 4305 N N . LEU A 1 563 ? 4.911 -26.828 -27.983 1.00 97.75 563 LEU A N 1
ATOM 4306 C CA . LEU A 1 563 ? 3.512 -26.688 -27.650 1.00 97.75 563 LEU A CA 1
ATOM 4307 C C . LEU A 1 563 ? 2.712 -26.603 -28.950 1.00 97.75 563 LEU A C 1
ATOM 4309 O O . LEU A 1 563 ? 3.011 -25.855 -29.877 1.00 97.75 563 LEU A O 1
ATOM 4313 N N . THR A 1 564 ? 1.659 -27.401 -29.041 1.00 98.31 564 THR A N 1
ATOM 4314 C CA . THR A 1 564 ? 0.765 -27.421 -30.202 1.00 98.31 564 THR A CA 1
ATOM 4315 C C . THR A 1 564 ? -0.622 -26.990 -29.780 1.00 98.31 564 THR A C 1
ATOM 4317 O O . THR A 1 564 ? -1.038 -27.301 -28.667 1.00 98.31 564 THR A O 1
ATOM 4320 N N . LEU A 1 565 ? -1.337 -26.301 -30.668 1.00 98.12 565 LEU A N 1
ATOM 4321 C CA . LEU A 1 565 ? -2.727 -25.901 -30.482 1.00 98.12 565 LEU A CA 1
ATOM 4322 C C . LEU A 1 565 ? -3.507 -26.185 -31.763 1.00 98.12 565 LEU A C 1
ATOM 4324 O O . LEU A 1 565 ? -3.070 -25.860 -32.867 1.00 98.12 565 LEU A O 1
ATOM 4328 N N . VAL A 1 566 ? -4.683 -26.777 -31.611 1.00 98.06 566 VAL A N 1
ATOM 4329 C CA . VAL A 1 566 ? -5.606 -27.103 -32.691 1.00 98.06 566 VAL A CA 1
ATOM 4330 C C . VAL A 1 566 ? -6.965 -26.510 -32.351 1.00 98.06 566 VAL A C 1
ATOM 4332 O O . VAL A 1 566 ? -7.574 -26.846 -31.334 1.00 98.06 566 VAL A O 1
ATOM 4335 N N . CYS A 1 567 ? -7.454 -25.646 -33.236 1.00 97.12 567 CYS A N 1
ATOM 4336 C CA . CYS A 1 567 ? -8.819 -25.140 -33.208 1.00 97.12 567 CYS A CA 1
ATOM 4337 C C . CYS A 1 567 ? -9.533 -25.433 -34.535 1.00 97.12 567 CYS A C 1
ATOM 4339 O O . CYS A 1 567 ? -8.882 -25.584 -35.574 1.00 97.12 567 CYS A O 1
ATOM 4341 N N . PRO A 1 568 ? -10.872 -25.551 -34.527 1.00 97.00 568 PRO A N 1
ATOM 4342 C CA . PRO A 1 568 ? -11.625 -25.775 -35.751 1.00 97.00 568 PRO A CA 1
ATOM 4343 C C . PRO A 1 568 ? -11.525 -24.552 -36.671 1.00 97.00 568 PRO A C 1
ATOM 4345 O O . PRO A 1 568 ? -11.617 -23.424 -36.192 1.00 97.00 568 PRO A O 1
ATOM 4348 N N . PRO A 1 569 ? -11.394 -24.734 -37.996 1.00 95.50 569 PRO A N 1
ATOM 4349 C CA . PRO A 1 569 ? -11.214 -23.608 -38.912 1.00 95.50 569 PRO A CA 1
ATOM 4350 C C . PRO A 1 569 ? -12.482 -22.752 -39.065 1.00 95.50 569 PRO A C 1
ATOM 4352 O O . PRO A 1 569 ? -12.397 -21.565 -39.375 1.00 95.50 569 PRO A O 1
ATOM 4355 N N . THR A 1 570 ? -13.668 -23.337 -38.852 1.00 96.81 570 THR A N 1
ATOM 4356 C CA . THR A 1 570 ? -14.968 -22.658 -38.987 1.00 96.81 570 THR A CA 1
ATOM 4357 C C . THR A 1 570 ? -15.985 -23.182 -37.969 1.00 96.81 570 THR A C 1
ATOM 4359 O O . THR A 1 570 ? -15.859 -24.319 -37.508 1.00 96.81 570 THR A O 1
ATOM 4362 N N . GLY A 1 571 ? -17.022 -22.395 -37.664 1.00 94.75 571 GLY A N 1
ATOM 4363 C CA . GLY A 1 571 ? -18.209 -22.880 -36.958 1.00 94.75 571 GLY A CA 1
ATOM 4364 C C . GLY A 1 571 ? -19.282 -21.810 -36.689 1.00 94.75 571 GLY A C 1
ATOM 4365 O O . GLY A 1 571 ? -19.264 -20.740 -37.286 1.00 94.75 571 GLY A O 1
ATOM 4366 N N . LYS A 1 572 ? -20.257 -22.123 -35.824 1.00 97.19 572 LYS A N 1
ATOM 4367 C CA . LYS A 1 572 ? -21.364 -21.238 -35.393 1.00 97.19 572 LYS A CA 1
ATOM 4368 C C . LYS A 1 572 ? -21.161 -20.710 -33.964 1.00 97.19 572 LYS A C 1
ATOM 4370 O O . LYS A 1 572 ? -20.416 -21.334 -33.213 1.00 97.19 572 LYS A O 1
ATOM 4375 N N . PRO A 1 573 ? -21.827 -19.627 -33.534 1.00 97.56 573 PRO A N 1
ATOM 4376 C CA . PRO A 1 573 ? -21.744 -19.167 -32.148 1.00 97.56 573 PRO A CA 1
ATOM 4377 C C . PRO A 1 573 ? -21.954 -20.304 -31.131 1.00 97.56 573 PRO A C 1
ATOM 4379 O O . PRO A 1 573 ? -22.956 -21.020 -31.207 1.00 97.56 573 PRO A O 1
ATOM 4382 N N . GLY A 1 574 ? -20.996 -20.508 -30.222 1.00 96.50 574 GLY A N 1
ATOM 4383 C CA . GLY A 1 574 ? -21.026 -21.625 -29.272 1.00 96.50 574 GLY A CA 1
ATOM 4384 C C . GLY A 1 574 ? -19.708 -21.868 -28.532 1.00 96.50 574 GLY A C 1
ATOM 4385 O O . GLY A 1 574 ? -18.792 -21.050 -28.580 1.00 96.50 574 GLY A O 1
ATOM 4386 N N . VAL A 1 575 ? -19.624 -23.004 -27.831 1.00 96.31 575 VAL A N 1
ATOM 4387 C CA . VAL A 1 575 ? -18.428 -23.432 -27.085 1.00 96.31 575 VAL A CA 1
ATOM 4388 C C . VAL A 1 575 ? -17.623 -24.427 -27.916 1.00 96.31 575 VAL A C 1
ATOM 4390 O O . VAL A 1 575 ? -18.162 -25.434 -28.373 1.00 96.31 575 VAL A O 1
ATOM 4393 N N . TYR A 1 576 ? -16.331 -24.160 -28.075 1.00 95.88 576 TYR A N 1
ATOM 4394 C CA . TYR A 1 576 ? -15.407 -24.967 -28.863 1.00 95.88 576 TYR A CA 1
ATOM 4395 C C . TYR A 1 576 ? -14.387 -25.662 -27.979 1.00 95.88 576 TYR A C 1
ATOM 4397 O O . TYR A 1 576 ? -13.752 -25.019 -27.146 1.00 95.88 576 TYR A O 1
ATOM 4405 N N . ALA A 1 577 ? -14.204 -26.964 -28.198 1.00 96.12 577 ALA A N 1
ATOM 4406 C CA . ALA A 1 577 ? -13.086 -27.697 -27.628 1.00 96.12 577 ALA A CA 1
ATOM 4407 C C . ALA A 1 577 ? -11.815 -27.341 -28.404 1.00 96.12 577 ALA A C 1
ATOM 4409 O O . ALA A 1 577 ? -11.683 -27.671 -29.584 1.00 96.12 577 ALA A O 1
ATOM 4410 N N . ILE A 1 578 ? -10.907 -26.642 -27.736 1.00 97.62 578 ILE A N 1
ATOM 4411 C CA . ILE A 1 578 ? -9.579 -26.315 -28.236 1.00 97.62 578 ILE A CA 1
ATOM 4412 C C . ILE A 1 578 ? -8.613 -27.299 -27.596 1.00 97.62 578 ILE A C 1
ATOM 4414 O O . ILE A 1 578 ? -8.571 -27.415 -26.370 1.00 97.62 578 ILE A O 1
ATOM 4418 N N . THR A 1 579 ? -7.877 -28.033 -28.423 1.00 98.25 579 THR A N 1
ATOM 4419 C CA . THR A 1 579 ? -7.011 -29.127 -27.973 1.00 98.25 579 THR A CA 1
ATOM 4420 C C . THR A 1 579 ? -5.573 -28.868 -28.365 1.00 98.25 579 THR A C 1
ATOM 4422 O O . THR A 1 579 ? -5.318 -28.281 -29.412 1.00 98.25 579 THR A O 1
ATOM 4425 N N . GLY A 1 580 ? -4.632 -29.367 -27.584 1.00 98.19 580 GLY A N 1
ATOM 4426 C CA . GLY A 1 580 ? -3.219 -29.265 -27.896 1.00 98.19 580 GLY A CA 1
ATOM 4427 C C . GLY A 1 580 ? -2.399 -30.321 -27.180 1.00 98.19 580 GLY A C 1
ATOM 4428 O O . GLY A 1 580 ? -2.940 -31.165 -26.464 1.00 98.19 580 GLY A O 1
ATOM 4429 N N . GLY A 1 581 ? -1.090 -30.273 -27.378 1.00 98.12 581 GLY A N 1
ATOM 4430 C CA . GLY A 1 581 ? -0.150 -31.183 -26.740 1.00 98.12 581 GLY A CA 1
ATOM 4431 C C . GLY A 1 581 ? 1.204 -30.537 -26.517 1.00 98.12 581 GLY A C 1
ATOM 4432 O O . GLY A 1 581 ? 1.566 -29.593 -27.222 1.00 98.12 581 GLY A O 1
ATOM 4433 N N . LEU A 1 582 ? 1.932 -31.061 -25.536 1.00 97.75 582 LEU A N 1
ATOM 4434 C CA . LEU A 1 582 ? 3.245 -30.584 -25.130 1.00 97.75 582 LEU A CA 1
ATOM 4435 C C . LEU A 1 582 ? 4.304 -31.682 -25.296 1.00 97.75 582 LEU A C 1
ATOM 4437 O O . LEU A 1 582 ? 4.143 -32.802 -24.811 1.00 97.75 582 LEU A O 1
ATOM 4441 N N . THR A 1 583 ? 5.407 -31.344 -25.959 1.00 96.56 583 THR A N 1
ATOM 4442 C CA . THR A 1 583 ? 6.581 -32.210 -26.128 1.00 96.56 583 THR A CA 1
ATOM 4443 C C . THR A 1 583 ? 7.817 -31.525 -25.532 1.00 96.56 583 THR A C 1
ATOM 4445 O O . THR A 1 583 ? 8.018 -30.360 -25.833 1.00 96.56 583 THR A O 1
ATOM 4448 N N . PRO A 1 584 ? 8.671 -32.196 -24.733 1.00 95.94 584 PRO A N 1
ATOM 4449 C CA . PRO A 1 584 ? 8.499 -33.556 -24.228 1.00 95.94 584 PRO A CA 1
ATOM 4450 C C . PRO A 1 584 ? 7.275 -33.666 -23.309 1.00 95.94 584 PRO A C 1
ATOM 4452 O O . PRO A 1 584 ? 6.855 -32.689 -22.699 1.00 95.94 584 PRO A O 1
ATOM 4455 N N . ALA A 1 585 ? 6.701 -34.867 -23.215 1.00 95.44 585 ALA A N 1
ATOM 4456 C CA . ALA A 1 585 ? 5.466 -35.070 -22.470 1.00 95.44 585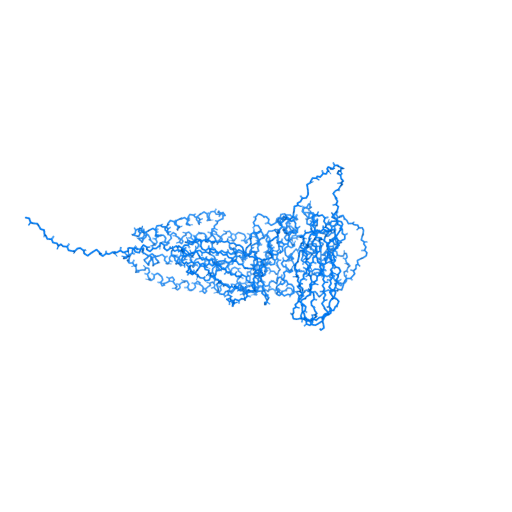 ALA A CA 1
ATOM 4457 C C . ALA A 1 585 ? 5.631 -34.727 -20.974 1.00 95.44 585 ALA A C 1
ATOM 4459 O O . ALA A 1 585 ? 6.453 -35.326 -20.270 1.00 95.44 585 ALA A O 1
ATOM 4460 N N . ARG A 1 586 ? 4.823 -33.778 -20.487 1.00 94.19 586 ARG A N 1
ATOM 4461 C CA . ARG A 1 586 ? 4.713 -33.378 -19.079 1.00 94.19 586 ARG A CA 1
ATOM 4462 C C . ARG A 1 586 ? 3.253 -33.439 -18.629 1.00 94.19 586 ARG A C 1
ATOM 4464 O O . ARG A 1 586 ? 2.463 -32.639 -19.120 1.00 94.19 586 ARG A O 1
ATOM 4471 N N . PRO A 1 587 ? 2.864 -34.355 -17.728 1.00 95.31 587 PRO A N 1
ATOM 4472 C CA . PRO A 1 587 ? 1.506 -34.390 -17.200 1.00 95.31 587 PRO A CA 1
ATOM 4473 C C . PRO A 1 587 ? 1.306 -33.360 -16.082 1.00 95.31 587 PRO A C 1
ATOM 4475 O O . PRO A 1 587 ? 2.208 -33.122 -15.280 1.00 95.31 587 PRO A O 1
ATOM 4478 N N . GLY A 1 588 ? 0.107 -32.787 -15.996 1.00 93.31 588 GLY A N 1
ATOM 4479 C CA . GLY A 1 588 ? -0.307 -31.890 -14.919 1.00 93.31 588 GLY A CA 1
ATOM 4480 C C . GLY A 1 588 ? 0.310 -30.490 -14.952 1.00 93.31 588 GLY A C 1
ATOM 4481 O O . GLY A 1 588 ? 0.175 -29.767 -13.966 1.00 93.31 588 GLY A O 1
ATOM 4482 N N . VAL A 1 589 ? 0.973 -30.091 -16.043 1.00 94.19 589 VAL A N 1
ATOM 4483 C CA . VAL A 1 589 ? 1.510 -28.728 -16.174 1.00 94.19 589 VAL A CA 1
ATOM 4484 C C . VAL A 1 589 ? 0.415 -27.766 -16.618 1.00 94.19 589 VAL A C 1
ATOM 4486 O O . VAL A 1 589 ? -0.473 -28.140 -17.385 1.00 94.19 589 VAL A O 1
ATOM 4489 N N . LYS A 1 590 ? 0.463 -26.533 -16.107 1.00 97.12 590 LYS A N 1
ATOM 4490 C CA . LYS A 1 590 ? -0.472 -25.460 -16.457 1.00 97.12 590 LYS A CA 1
ATOM 4491 C C . LYS A 1 590 ? -0.143 -24.930 -17.854 1.00 97.12 590 LYS A C 1
ATOM 4493 O O . LYS A 1 590 ? 1.002 -24.579 -18.109 1.00 97.12 590 LYS A O 1
ATOM 4498 N N . VAL A 1 591 ? -1.148 -24.844 -18.718 1.00 97.56 591 VAL A N 1
ATOM 4499 C CA . VAL A 1 591 ? -1.074 -24.228 -20.049 1.00 97.56 591 VAL A CA 1
ATOM 4500 C C . VAL A 1 591 ? -2.058 -23.066 -20.090 1.00 97.56 591 VAL A C 1
ATOM 4502 O O . VAL A 1 591 ? -3.218 -23.215 -19.690 1.00 97.56 591 VAL A O 1
ATOM 4505 N N . GLU A 1 592 ? -1.602 -21.913 -20.560 1.00 97.56 592 GLU A N 1
ATOM 4506 C CA . GLU A 1 592 ? -2.424 -20.720 -20.749 1.00 97.56 592 GLU A CA 1
ATOM 4507 C C . GLU A 1 592 ? -2.868 -20.641 -22.213 1.00 97.56 592 GLU A C 1
ATOM 4509 O O . GLU A 1 592 ? -2.074 -20.860 -23.114 1.00 97.56 592 GLU A O 1
ATOM 4514 N N . VAL A 1 593 ? -4.144 -20.375 -22.482 1.00 97.94 593 VAL A N 1
ATOM 4515 C CA . VAL A 1 593 ? -4.701 -20.215 -23.830 1.00 97.94 593 VAL A CA 1
ATOM 4516 C C . VAL A 1 593 ? -5.194 -18.784 -23.970 1.00 97.94 593 VAL A C 1
ATOM 4518 O O . VAL A 1 593 ? -6.182 -18.383 -23.350 1.00 97.94 593 VAL A O 1
ATOM 4521 N N . HIS A 1 594 ? -4.494 -18.016 -24.796 1.00 96.38 594 HIS A N 1
ATOM 4522 C CA . HIS A 1 594 ? -4.792 -16.627 -25.103 1.00 96.38 594 HIS A CA 1
ATOM 4523 C C . HIS A 1 594 ? -5.813 -16.567 -26.235 1.00 96.38 594 HIS A C 1
ATOM 4525 O O . HIS A 1 594 ? -5.640 -17.173 -27.294 1.00 96.38 594 HIS A O 1
ATOM 4531 N N . VAL A 1 595 ? -6.890 -15.821 -26.011 1.00 97.62 595 VAL A N 1
ATOM 4532 C CA . VAL A 1 595 ? -8.032 -15.720 -26.917 1.00 97.62 595 VAL A CA 1
ATOM 4533 C C . VAL A 1 595 ? -8.223 -14.264 -27.310 1.00 97.62 595 VAL A C 1
ATOM 4535 O O . VAL A 1 595 ? -8.579 -13.432 -26.475 1.00 97.62 595 VAL A O 1
ATOM 4538 N N . ALA A 1 596 ? -8.030 -13.964 -28.591 1.00 96.81 596 ALA A N 1
ATOM 4539 C CA . ALA A 1 596 ? -8.331 -12.668 -29.182 1.00 96.81 596 ALA A CA 1
ATOM 4540 C C . ALA A 1 596 ? -9.636 -12.771 -29.996 1.00 96.81 596 ALA A C 1
ATOM 4542 O O . ALA A 1 596 ? -9.653 -13.417 -31.055 1.00 96.81 596 ALA A O 1
ATOM 4543 N N . PRO A 1 597 ? -10.742 -12.174 -29.511 1.00 96.88 597 PRO A N 1
ATOM 4544 C CA . PRO A 1 597 ? -12.009 -12.179 -30.227 1.00 96.88 597 PRO A CA 1
ATOM 4545 C C . PRO A 1 597 ? -11.956 -11.273 -31.472 1.00 96.88 597 PRO A C 1
ATOM 4547 O O . PRO A 1 597 ? -11.036 -10.462 -31.617 1.00 96.88 597 PRO A O 1
ATOM 4550 N N . PRO A 1 598 ? -12.940 -11.374 -32.384 1.00 96.44 598 PRO A N 1
ATOM 4551 C CA . PRO A 1 598 ? -13.029 -10.477 -33.526 1.00 96.44 598 PRO A CA 1
ATOM 4552 C C . PRO A 1 598 ? -13.245 -9.028 -33.057 1.00 96.44 598 PRO A C 1
ATOM 4554 O O . PRO A 1 598 ? -13.826 -8.788 -32.000 1.00 96.44 598 PRO A O 1
ATOM 4557 N N . SER A 1 599 ? -12.814 -8.047 -33.853 1.00 90.75 599 SER A N 1
ATOM 4558 C CA . SER A 1 599 ? -12.816 -6.621 -33.473 1.00 90.75 599 SER A CA 1
ATOM 4559 C C . SER A 1 599 ? -14.200 -6.014 -33.203 1.00 90.75 599 SER A C 1
ATOM 4561 O O . SER A 1 599 ? -14.292 -4.945 -32.611 1.00 90.75 599 SER A O 1
ATOM 4563 N N . ASN A 1 600 ? -15.275 -6.676 -33.634 1.00 88.38 600 ASN A N 1
ATOM 4564 C CA . ASN A 1 600 ? -16.660 -6.298 -33.347 1.00 88.38 600 ASN A CA 1
ATOM 4565 C C . ASN A 1 600 ? -17.192 -6.900 -32.030 1.00 88.38 600 ASN A C 1
ATOM 4567 O O . ASN A 1 600 ? -18.359 -6.687 -31.697 1.00 88.38 600 ASN A O 1
ATOM 4571 N N . SER A 1 601 ? -16.386 -7.681 -31.308 1.00 87.12 601 SER A N 1
ATOM 4572 C CA . SER A 1 601 ? -16.784 -8.271 -30.036 1.00 87.12 601 SER A CA 1
ATOM 4573 C C . SER A 1 601 ? -16.778 -7.237 -28.917 1.00 87.12 601 SER A C 1
ATOM 4575 O O . SER A 1 601 ? -15.892 -6.392 -28.834 1.00 87.12 601 SER A O 1
ATOM 4577 N N . VAL A 1 602 ? -17.763 -7.336 -28.023 1.00 84.50 602 VAL A N 1
ATOM 4578 C CA . VAL A 1 602 ? -17.823 -6.532 -26.788 1.00 84.50 602 VAL A CA 1
ATOM 4579 C C . VAL A 1 602 ? -16.858 -7.084 -25.732 1.00 84.50 602 VAL A C 1
ATOM 4581 O O . VAL A 1 602 ? -16.425 -6.363 -24.837 1.00 84.50 602 VAL A O 1
ATOM 4584 N N . THR A 1 603 ? -16.508 -8.368 -25.829 1.00 79.88 603 THR A N 1
ATOM 4585 C CA . THR A 1 603 ? -15.465 -8.977 -25.001 1.00 79.88 603 THR A CA 1
ATOM 4586 C C . THR A 1 603 ? -14.091 -8.622 -25.560 1.00 79.88 603 THR A C 1
ATOM 4588 O O . THR A 1 603 ? -13.862 -8.777 -26.757 1.00 79.88 603 THR A O 1
ATOM 4591 N N . GLY A 1 604 ? -13.186 -8.150 -24.700 1.00 84.62 604 GLY A N 1
ATOM 4592 C CA . GLY A 1 604 ? -11.778 -7.948 -25.048 1.00 84.62 604 GLY A CA 1
ATOM 4593 C C . GLY A 1 604 ? -10.984 -9.263 -25.094 1.00 84.62 604 GLY A C 1
ATOM 4594 O O . GLY A 1 604 ? -11.556 -10.336 -24.868 1.00 84.62 604 GLY A O 1
ATOM 4595 N N . PRO A 1 605 ? -9.671 -9.197 -25.382 1.00 92.00 605 PRO A N 1
ATOM 4596 C CA . PRO A 1 605 ? -8.767 -10.336 -25.243 1.00 92.00 605 PRO A CA 1
ATOM 4597 C C . PRO A 1 605 ? -8.851 -10.956 -23.843 1.00 92.00 605 PRO A C 1
ATOM 4599 O O . PRO A 1 605 ? -9.039 -10.251 -22.852 1.00 92.00 605 PRO A O 1
ATOM 4602 N N . SER A 1 606 ? -8.715 -12.277 -23.754 1.00 92.62 606 SER A N 1
ATOM 4603 C CA . SER A 1 606 ? -8.775 -13.007 -22.481 1.00 92.62 606 SER A CA 1
ATOM 4604 C C . SER A 1 606 ? -7.757 -14.140 -22.439 1.00 92.62 606 SER A C 1
ATOM 4606 O O . SER A 1 606 ? -7.401 -14.678 -23.487 1.00 92.62 606 SER A O 1
ATOM 4608 N N . VAL A 1 607 ? -7.330 -14.526 -21.237 1.00 94.06 607 VAL A N 1
ATOM 4609 C CA . VAL A 1 607 ? -6.466 -15.690 -20.997 1.00 94.06 607 VAL A CA 1
ATOM 4610 C C . VAL A 1 607 ? -7.258 -16.721 -20.206 1.00 94.06 607 VAL A C 1
ATOM 4612 O O . VAL A 1 607 ? -7.858 -16.397 -19.181 1.00 94.06 607 VAL A O 1
ATOM 4615 N N . GLN A 1 608 ? -7.283 -17.959 -20.687 1.00 95.31 608 GLN A N 1
ATOM 4616 C CA . GLN A 1 608 ? -7.853 -19.094 -19.966 1.00 95.31 608 GLN A CA 1
ATOM 4617 C C . GLN A 1 608 ? -6.759 -20.098 -19.620 1.00 95.31 608 GLN A C 1
ATOM 4619 O O . GLN A 1 608 ? -5.714 -20.108 -20.254 1.00 95.31 608 GLN A O 1
ATOM 4624 N N . THR A 1 609 ? -6.967 -20.944 -18.613 1.00 93.06 609 THR A N 1
ATOM 4625 C CA . THR A 1 609 ? -5.927 -21.881 -18.159 1.00 93.06 609 THR A CA 1
ATOM 4626 C C . THR A 1 609 ? -6.473 -23.300 -18.097 1.00 93.06 609 THR A C 1
ATOM 4628 O O . THR A 1 609 ? -7.633 -23.511 -17.746 1.00 93.06 609 THR A O 1
ATOM 4631 N N . THR A 1 610 ? -5.651 -24.272 -18.474 1.00 97.75 610 THR A N 1
ATOM 4632 C CA . THR A 1 610 ? -5.951 -25.708 -18.396 1.00 97.75 610 THR A CA 1
ATOM 4633 C C . THR A 1 610 ? -4.697 -26.470 -17.968 1.00 97.75 610 THR A C 1
ATOM 4635 O O . THR A 1 610 ? -3.629 -25.874 -17.816 1.00 97.75 610 THR A O 1
ATOM 4638 N N . THR A 1 611 ? -4.808 -27.774 -17.732 1.00 96.44 611 THR A N 1
ATOM 4639 C CA . THR A 1 611 ? -3.664 -28.633 -17.416 1.00 96.44 611 THR A CA 1
ATOM 4640 C C . THR A 1 611 ? -3.530 -29.773 -18.413 1.00 96.44 611 THR A C 1
ATOM 4642 O O . THR A 1 611 ? -4.514 -30.263 -18.969 1.00 96.44 611 THR A O 1
ATOM 4645 N N . THR A 1 612 ? -2.294 -30.201 -18.650 1.00 96.38 612 THR A N 1
ATOM 4646 C CA . THR A 1 612 ? -2.014 -31.375 -19.474 1.00 96.38 612 THR A CA 1
ATOM 4647 C C . THR A 1 612 ? -2.407 -32.681 -18.767 1.00 96.38 612 THR A C 1
ATOM 4649 O O . THR A 1 612 ? -2.258 -32.831 -17.553 1.00 96.38 612 THR A O 1
ATOM 4652 N N . ASP A 1 613 ? -2.892 -33.660 -19.524 1.00 96.00 613 ASP A N 1
ATOM 4653 C CA . ASP A 1 613 ? -3.242 -35.001 -19.064 1.00 96.00 613 ASP A CA 1
ATOM 4654 C C . ASP A 1 613 ? -2.013 -35.924 -18.948 1.00 96.00 613 ASP A C 1
ATOM 4656 O O . ASP A 1 613 ? -0.868 -35.517 -19.150 1.00 96.00 613 ASP A O 1
ATOM 4660 N N . GLY A 1 614 ? -2.237 -37.205 -18.630 1.00 88.25 614 GLY A N 1
ATOM 4661 C CA . GLY A 1 614 ? -1.171 -38.210 -18.506 1.00 88.25 614 GLY A CA 1
ATOM 4662 C C . GLY A 1 614 ? -0.323 -38.423 -19.771 1.00 88.25 614 GLY A C 1
ATOM 4663 O O . GLY A 1 614 ? 0.782 -38.950 -19.675 1.00 88.25 614 GLY A O 1
ATOM 4664 N N . SER A 1 615 ? -0.823 -38.016 -20.940 1.00 94.50 615 SER A N 1
ATOM 4665 C CA . SER A 1 615 ? -0.139 -38.078 -22.239 1.00 94.50 615 SER A CA 1
ATOM 4666 C C . SER A 1 615 ? 0.356 -36.706 -22.711 1.00 94.50 615 SER A C 1
ATOM 4668 O O . SER A 1 615 ? 0.741 -36.566 -23.868 1.00 94.50 615 SER A O 1
ATOM 4670 N N . ALA A 1 616 ? 0.363 -35.711 -21.820 1.00 95.69 616 ALA A N 1
ATOM 4671 C CA . ALA A 1 616 ? 0.719 -34.324 -22.093 1.00 95.69 616 ALA A CA 1
ATOM 4672 C C . ALA A 1 616 ? -0.185 -33.601 -23.108 1.00 95.69 616 ALA A C 1
ATOM 4674 O O . ALA A 1 616 ? 0.218 -32.586 -23.679 1.00 95.69 616 ALA A O 1
ATOM 4675 N N . ASN A 1 617 ? -1.407 -34.094 -23.321 1.00 97.94 617 ASN A N 1
ATOM 4676 C CA . ASN A 1 617 ? -2.416 -33.399 -24.118 1.00 97.94 617 ASN A CA 1
ATOM 4677 C C . ASN A 1 617 ? -3.265 -32.509 -23.215 1.00 97.94 617 ASN A C 1
ATOM 4679 O O . ASN A 1 617 ? -3.466 -32.822 -22.049 1.00 97.94 617 ASN A O 1
ATOM 4683 N N . TYR A 1 618 ? -3.809 -31.420 -23.737 1.00 98.06 618 TYR A N 1
ATOM 4684 C CA . TYR A 1 618 ? -4.734 -30.566 -22.998 1.00 98.06 618 TYR A CA 1
ATOM 4685 C C . TYR A 1 618 ? -5.961 -30.236 -23.847 1.00 98.06 618 TYR A C 1
ATOM 4687 O O . TYR A 1 618 ? -5.915 -30.258 -25.079 1.00 98.06 618 TYR A O 1
ATOM 4695 N N . SER A 1 619 ? -7.075 -29.941 -23.178 1.00 97.69 619 SER A N 1
ATOM 4696 C CA . SER A 1 619 ? -8.325 -29.514 -23.808 1.00 97.69 619 SER A CA 1
ATOM 4697 C C . SER A 1 619 ? -8.970 -28.414 -22.973 1.00 97.69 619 SER A C 1
ATOM 4699 O O . SER A 1 619 ? -8.983 -28.492 -21.744 1.00 97.69 619 SER A O 1
ATOM 4701 N N . ILE A 1 620 ? -9.531 -27.399 -23.629 1.00 97.75 620 ILE A N 1
ATOM 4702 C CA . ILE A 1 620 ? -10.255 -26.305 -22.975 1.00 97.75 620 ILE A CA 1
ATOM 4703 C C . ILE A 1 620 ? -11.475 -25.876 -23.797 1.00 97.75 620 ILE A C 1
ATOM 4705 O O . ILE A 1 620 ? -11.453 -25.925 -25.026 1.00 97.75 620 ILE A O 1
ATOM 4709 N N . GLY A 1 621 ? -12.559 -25.492 -23.119 1.00 97.00 621 GLY A N 1
ATOM 4710 C CA . GLY A 1 621 ? -13.785 -25.008 -23.754 1.00 97.00 621 GLY A CA 1
ATOM 4711 C C . GLY A 1 621 ? -13.785 -23.487 -23.909 1.00 97.00 621 GLY A C 1
ATOM 4712 O O . GLY A 1 621 ? -13.937 -22.778 -22.921 1.00 97.00 621 GLY A O 1
ATOM 4713 N N . ILE A 1 622 ? -13.681 -22.976 -25.137 1.00 97.44 622 ILE A N 1
ATOM 4714 C CA . ILE A 1 622 ? -13.704 -21.532 -25.421 1.00 97.44 622 ILE A CA 1
ATOM 4715 C C . ILE A 1 622 ? -15.070 -21.116 -25.973 1.00 97.44 622 ILE A C 1
ATOM 4717 O O . ILE A 1 622 ? -15.528 -21.644 -26.985 1.00 97.44 622 ILE A O 1
ATOM 4721 N N . SER A 1 623 ? -15.716 -20.143 -25.325 1.00 96.44 623 SER A N 1
ATOM 4722 C CA . SER A 1 623 ? -16.989 -19.569 -25.785 1.00 96.44 623 SER A CA 1
ATOM 4723 C C . SER A 1 623 ? -16.758 -18.525 -26.879 1.00 96.44 623 SER A C 1
ATOM 4725 O O . SER A 1 623 ? -16.327 -17.410 -26.593 1.00 96.44 623 SER A O 1
ATOM 4727 N N . MET A 1 624 ? -17.087 -18.862 -28.125 1.00 97.62 624 MET A N 1
ATOM 4728 C CA . MET A 1 624 ? -16.954 -17.985 -29.290 1.00 97.62 624 MET A CA 1
ATOM 4729 C C . MET A 1 624 ? -18.340 -17.572 -29.796 1.00 97.62 624 MET A C 1
ATOM 4731 O O . MET A 1 624 ? -18.873 -18.145 -30.743 1.00 97.62 624 MET A O 1
ATOM 4735 N N . ASN A 1 625 ? -18.960 -16.597 -29.123 1.00 97.00 625 ASN A N 1
ATOM 4736 C CA . ASN A 1 625 ? -20.356 -16.204 -29.378 1.00 97.00 625 ASN A CA 1
ATOM 4737 C C . ASN A 1 625 ? -20.520 -15.055 -30.388 1.00 97.00 625 ASN A C 1
ATOM 4739 O O . ASN A 1 625 ? -21.634 -14.783 -30.833 1.00 97.00 625 ASN A O 1
ATOM 4743 N N . THR A 1 626 ? -19.428 -14.385 -30.753 1.00 96.44 626 THR A N 1
ATOM 4744 C CA . THR A 1 626 ? -19.426 -13.268 -31.706 1.00 96.44 626 THR A CA 1
ATOM 4745 C C . THR A 1 626 ? -18.989 -13.763 -33.080 1.00 96.44 626 THR A C 1
ATOM 4747 O O . THR A 1 626 ? -17.942 -14.405 -33.197 1.00 96.44 626 THR A O 1
ATOM 4750 N N . ALA A 1 627 ? -19.766 -13.442 -34.117 1.00 96.75 627 ALA A N 1
ATOM 4751 C CA . ALA A 1 627 ? -19.399 -13.741 -35.497 1.00 96.75 627 ALA A CA 1
ATOM 4752 C C . ALA A 1 627 ? -18.152 -12.945 -35.924 1.00 96.75 627 ALA A C 1
ATOM 4754 O O . ALA A 1 627 ? -18.068 -11.734 -35.702 1.00 96.75 627 ALA A O 1
ATOM 4755 N N . GLY A 1 628 ? -17.200 -13.631 -36.554 1.00 97.25 628 GLY A N 1
ATOM 4756 C CA . GLY A 1 628 ? -15.924 -13.089 -37.010 1.00 97.25 628 GLY A CA 1
ATOM 4757 C C . GLY A 1 628 ? -14.765 -14.074 -36.837 1.00 97.25 628 GLY A C 1
ATOM 4758 O O . GLY A 1 628 ? -14.958 -15.240 -36.493 1.00 97.25 628 GLY A O 1
ATOM 4759 N N . THR A 1 629 ? -13.546 -13.597 -37.084 1.00 97.88 629 THR A N 1
ATOM 4760 C CA . THR A 1 629 ? -12.320 -14.396 -36.940 1.00 97.88 629 THR A CA 1
ATOM 4761 C C . THR A 1 629 ? -11.772 -14.298 -35.522 1.00 97.88 629 THR A C 1
ATOM 4763 O O . THR A 1 629 ? -11.328 -13.231 -35.100 1.00 97.88 629 THR A O 1
ATOM 4766 N N . TRP A 1 630 ? -11.762 -15.421 -34.815 1.00 97.75 630 TRP A N 1
ATOM 4767 C CA . TRP A 1 630 ? -11.104 -15.589 -33.523 1.00 97.75 630 TRP A CA 1
ATOM 4768 C C . TRP A 1 630 ? -9.662 -16.047 -33.737 1.00 97.75 630 TRP A C 1
ATOM 4770 O O . TRP A 1 630 ? -9.413 -16.911 -34.582 1.00 97.75 630 TRP A O 1
ATOM 4780 N N . LYS A 1 631 ? -8.716 -15.484 -32.981 1.00 97.62 631 LYS A N 1
ATOM 4781 C CA . LYS A 1 631 ? -7.304 -15.898 -32.982 1.00 97.62 631 LYS A CA 1
ATOM 4782 C C . LYS A 1 631 ? -6.945 -16.470 -31.617 1.00 97.62 631 LYS A C 1
ATOM 4784 O O . LYS A 1 631 ? -7.264 -15.857 -30.599 1.00 97.62 631 LYS A O 1
ATOM 4789 N N . LEU A 1 632 ? -6.294 -17.628 -31.607 1.00 97.94 632 LEU A N 1
ATOM 4790 C CA . LEU A 1 632 ? -5.908 -18.323 -30.385 1.00 97.94 632 LEU A CA 1
ATOM 4791 C C . LEU A 1 632 ? -4.457 -18.782 -30.467 1.00 97.94 632 LEU A C 1
ATOM 4793 O O . LEU A 1 632 ? -4.019 -19.237 -31.521 1.00 97.94 632 LEU A O 1
ATOM 4797 N N . TYR A 1 633 ? -3.742 -18.715 -29.353 1.00 98.19 633 TYR A N 1
ATOM 4798 C CA . TYR A 1 633 ? -2.479 -19.422 -29.153 1.00 98.19 633 TYR A CA 1
ATOM 4799 C C . TYR A 1 633 ? -2.396 -19.889 -27.697 1.00 98.19 633 TYR A C 1
ATOM 4801 O O . TYR A 1 633 ? -3.088 -19.354 -26.829 1.00 98.19 633 TYR A O 1
ATOM 4809 N N . ALA A 1 634 ? -1.607 -20.922 -27.443 1.00 97.81 634 ALA A N 1
ATOM 4810 C CA . ALA A 1 634 ? -1.303 -21.402 -26.111 1.00 97.81 634 ALA A CA 1
ATOM 4811 C C . ALA A 1 634 ? 0.129 -21.039 -25.726 1.00 97.81 634 ALA A C 1
ATOM 4813 O O . ALA A 1 634 ? 0.994 -20.983 -26.596 1.00 97.81 634 ALA A O 1
ATOM 4814 N N . HIS A 1 635 ? 0.341 -20.847 -24.431 1.00 96.56 635 HIS A N 1
ATOM 4815 C CA . HIS A 1 635 ? 1.605 -20.529 -23.796 1.00 96.56 635 HIS A CA 1
ATOM 4816 C C . HIS A 1 635 ? 1.874 -21.518 -22.657 1.00 96.56 635 HIS A C 1
ATOM 4818 O O . HIS A 1 635 ? 0.978 -21.854 -21.869 1.00 96.56 635 HIS A O 1
ATOM 4824 N N . TRP A 1 636 ? 3.116 -21.981 -22.559 1.00 97.19 636 TRP A N 1
ATOM 4825 C CA . TRP A 1 636 ? 3.617 -22.718 -21.409 1.00 97.19 636 TRP A CA 1
ATOM 4826 C C . TRP A 1 636 ? 4.918 -22.093 -20.913 1.00 97.19 636 TRP A C 1
ATOM 4828 O O . TRP A 1 636 ? 5.873 -21.974 -21.671 1.00 97.19 636 TRP A O 1
ATOM 4838 N N . GLU A 1 637 ? 4.971 -21.788 -19.616 1.00 90.06 637 GLU A N 1
ATOM 4839 C CA . GLU A 1 637 ? 6.104 -21.131 -18.942 1.00 90.06 637 GLU A CA 1
ATOM 4840 C C . GLU A 1 637 ? 7.395 -21.979 -18.912 1.00 90.06 637 GLU A C 1
ATOM 4842 O O . GLU A 1 637 ? 8.476 -21.493 -18.590 1.00 90.06 637 GLU A O 1
ATOM 4847 N N . GLY A 1 638 ? 7.304 -23.272 -19.230 1.00 90.88 638 GLY A N 1
ATOM 4848 C CA . GLY A 1 638 ? 8.403 -24.217 -19.053 1.00 90.88 638 GLY A CA 1
ATOM 4849 C C . GLY A 1 638 ? 8.521 -24.725 -17.612 1.00 90.88 638 GLY A C 1
ATOM 4850 O O . GLY A 1 638 ? 7.607 -24.594 -16.794 1.00 90.88 638 GLY A O 1
ATOM 4851 N N . ASP A 1 639 ? 9.638 -25.386 -17.307 1.00 89.38 639 ASP A N 1
ATOM 4852 C CA . ASP A 1 639 ? 9.960 -25.887 -15.969 1.00 89.38 639 ASP A CA 1
ATOM 4853 C C . ASP A 1 639 ? 11.487 -25.966 -15.750 1.00 89.38 639 ASP A C 1
ATOM 4855 O O . ASP A 1 639 ? 12.283 -25.565 -16.597 1.00 89.38 639 ASP A O 1
ATOM 4859 N N . LEU A 1 640 ? 11.930 -26.500 -14.604 1.00 81.25 640 LEU A N 1
ATOM 4860 C CA . LEU A 1 640 ? 13.359 -26.653 -14.277 1.00 81.25 640 LEU A CA 1
ATOM 4861 C C . LEU A 1 640 ? 14.153 -27.543 -15.258 1.00 81.25 640 LEU A C 1
ATOM 4863 O O . LEU A 1 640 ? 15.371 -27.655 -15.130 1.00 81.25 640 LEU A O 1
ATOM 4867 N N . GLN A 1 641 ? 13.485 -28.230 -16.181 1.00 86.25 641 GLN A N 1
ATOM 4868 C CA . GLN A 1 641 ? 14.058 -29.149 -17.159 1.00 86.25 641 GLN A CA 1
ATOM 4869 C C . GLN A 1 641 ? 13.729 -28.786 -18.611 1.00 86.25 641 GLN A C 1
ATOM 4871 O O . GLN A 1 641 ? 14.369 -29.343 -19.502 1.00 86.25 641 GLN A O 1
ATOM 4876 N N . THR A 1 642 ? 12.763 -27.906 -18.873 1.00 88.31 642 THR A N 1
ATOM 4877 C CA . THR A 1 642 ? 12.292 -27.556 -20.224 1.00 88.31 642 THR A CA 1
ATOM 4878 C C . THR A 1 642 ? 12.055 -26.062 -20.391 1.00 88.31 642 THR A C 1
ATOM 4880 O O . THR A 1 642 ? 11.583 -25.401 -19.473 1.00 88.31 642 THR A O 1
ATOM 4883 N N . GLN A 1 643 ? 12.351 -25.543 -21.579 1.00 84.62 643 GLN A N 1
ATOM 4884 C CA . GLN A 1 643 ? 12.117 -24.137 -21.930 1.00 84.62 643 GLN A CA 1
ATOM 4885 C C . GLN A 1 643 ? 10.613 -23.830 -22.012 1.00 84.62 643 GLN A C 1
ATOM 4887 O O . GLN A 1 643 ? 9.813 -24.754 -22.203 1.00 84.62 643 GLN A O 1
ATOM 4892 N N . SER A 1 644 ? 10.242 -22.556 -21.873 1.00 90.44 644 SER A N 1
ATOM 4893 C CA . SER A 1 644 ? 8.909 -22.079 -22.245 1.00 90.44 644 SER A CA 1
ATOM 4894 C C . SER A 1 644 ? 8.681 -22.240 -23.748 1.00 90.44 644 SER A C 1
ATOM 4896 O O . SER A 1 644 ? 9.644 -22.313 -24.516 1.00 90.44 644 SER A O 1
ATOM 4898 N N . ASP A 1 645 ? 7.420 -22.320 -24.169 1.00 96.50 645 ASP A N 1
ATOM 4899 C CA . ASP A 1 645 ? 7.072 -22.333 -25.591 1.00 96.50 645 ASP A CA 1
ATOM 4900 C C . ASP A 1 645 ? 5.663 -21.789 -25.857 1.00 96.50 645 ASP A C 1
ATOM 4902 O O . ASP A 1 645 ? 4.751 -21.931 -25.034 1.00 96.50 645 ASP A O 1
ATOM 4906 N N . ASP A 1 646 ? 5.501 -21.203 -27.043 1.00 94.62 646 ASP A N 1
ATOM 4907 C CA . ASP A 1 646 ? 4.239 -20.707 -27.580 1.00 94.62 646 ASP A CA 1
ATOM 4908 C C . ASP A 1 646 ? 3.804 -21.561 -28.768 1.00 94.62 646 ASP A C 1
ATOM 4910 O O . ASP A 1 646 ? 4.533 -21.759 -29.742 1.00 94.62 646 ASP A O 1
ATOM 4914 N N . SER A 1 647 ? 2.553 -22.012 -28.753 1.00 97.31 647 SER A N 1
ATOM 4915 C CA . SER A 1 647 ? 2.006 -22.709 -29.912 1.00 97.31 647 SER A CA 1
ATOM 4916 C C . SER A 1 647 ? 1.830 -21.750 -31.098 1.00 97.31 647 SER A C 1
ATOM 4918 O O . SER A 1 647 ? 1.453 -20.592 -30.887 1.00 97.31 647 SER A O 1
ATOM 4920 N N . PRO A 1 648 ? 1.899 -22.230 -32.352 1.00 97.62 648 PRO A N 1
ATOM 4921 C CA . PRO A 1 648 ? 1.452 -21.452 -33.501 1.00 97.62 648 PRO A CA 1
ATOM 4922 C C . PRO A 1 648 ? 0.022 -20.926 -33.323 1.00 97.62 648 PRO A C 1
ATOM 4924 O O . PRO A 1 648 ? -0.867 -21.646 -32.863 1.00 97.62 648 PRO A O 1
ATOM 4927 N N . THR A 1 649 ? -0.225 -19.681 -33.739 1.00 97.31 649 THR A N 1
ATOM 4928 C CA . THR A 1 649 ? -1.576 -19.113 -33.697 1.00 97.31 649 THR A CA 1
ATOM 4929 C C . THR A 1 649 ? -2.511 -19.886 -34.624 1.00 97.31 649 THR A C 1
ATOM 4931 O O . THR A 1 649 ? -2.268 -19.985 -35.829 1.00 97.31 649 THR A O 1
ATOM 4934 N N . CYS A 1 650 ? -3.628 -20.362 -34.085 1.00 96.38 650 CYS A N 1
ATOM 4935 C CA . CYS A 1 650 ? -4.710 -20.958 -34.854 1.00 96.38 650 CYS A CA 1
ATOM 4936 C C . CYS A 1 650 ? -5.889 -19.969 -34.976 1.00 96.38 650 CYS A C 1
ATOM 4938 O O . CYS A 1 650 ? -6.025 -19.027 -34.187 1.00 96.38 650 CYS A O 1
ATOM 4940 N N . GLN A 1 651 ? -6.724 -20.143 -36.005 1.00 97.75 651 GLN A N 1
ATOM 4941 C CA . GLN A 1 651 ? -7.863 -19.262 -36.275 1.00 97.75 651 GLN A CA 1
ATOM 4942 C C . GLN A 1 651 ? -9.160 -20.049 -36.449 1.00 97.75 651 GLN A C 1
ATOM 4944 O O . GLN A 1 651 ? -9.181 -21.073 -37.132 1.00 97.75 651 GLN A O 1
ATOM 4949 N N . THR A 1 652 ? -10.247 -19.510 -35.899 1.00 97.56 652 THR A N 1
ATOM 4950 C CA . THR A 1 652 ? -11.608 -20.032 -36.070 1.00 97.56 652 THR A CA 1
ATOM 4951 C C . THR A 1 652 ? -12.508 -18.930 -36.613 1.00 97.56 652 THR A C 1
ATOM 4953 O O . THR A 1 652 ? -12.651 -17.875 -35.994 1.00 97.56 652 THR A O 1
ATOM 4956 N N . VAL A 1 653 ? -13.136 -19.162 -37.768 1.00 97.94 653 VAL A N 1
ATOM 4957 C CA . VAL A 1 653 ? -14.139 -18.246 -38.328 1.00 97.94 653 VAL A CA 1
ATOM 4958 C C . VAL A 1 653 ? -15.528 -18.657 -37.849 1.00 97.94 653 VAL A C 1
ATOM 4960 O O . VAL A 1 653 ? -16.040 -19.708 -38.236 1.00 97.94 653 VAL A O 1
ATOM 4963 N N . VAL A 1 654 ? -16.146 -17.820 -37.019 1.00 97.50 654 VAL A N 1
ATOM 4964 C CA . VAL A 1 654 ? -17.520 -18.016 -36.543 1.00 97.50 654 VAL A CA 1
ATOM 4965 C C . VAL A 1 654 ? -18.479 -17.236 -37.439 1.00 97.50 654 VAL A C 1
ATOM 4967 O O . VAL A 1 654 ? -18.344 -16.019 -37.564 1.00 97.50 654 VAL A O 1
ATOM 4970 N N . SER A 1 655 ? -19.432 -17.930 -38.064 1.00 95.06 655 SER A N 1
ATOM 4971 C CA . SER A 1 655 ? -20.431 -17.365 -38.989 1.00 95.06 655 SER A CA 1
ATOM 4972 C C . SER A 1 655 ? -21.854 -17.447 -38.464 1.00 95.06 655 SER A C 1
ATOM 4974 O O . SER A 1 655 ? -22.193 -18.520 -37.903 1.00 95.06 655 SER A O 1
#

Sequence (655 aa):
MKRFAVAVLAALTVAIVAAPARAQVTTYHGQWLCDDRGIVMALGGIETQLWRRGSPDYFPVEWVGGIADSGFANPDGTFSLRSGDGEDNHFIRMALRDSAGVRLKDWGGINDWSIDLEGYRNNTPDRDLFGRLFITEGQSHKCAIWRGLHLAHRDFRDLMGFPPPTGSGGLLIQADAPGQTPLADDVEIWWTPGYVTGYAGGGDDSLTRHEFGHVIRHGYDGDATHFFGDVAAHGYLRGHDSCLRSGGMGYAFNEGWAEYWAHDYYPAPNCEGAAPDDYTIEGNVAAALADVEARCYYGNRVPMVNILRSNRGTIHSFPEFFSHVVCPAPLLVYAFPPMLAPPPPIELTPSERAALARTDVRELDSQIGRLRGALQVAESKAAKPLECKKTPCEAALKRAVLPAVLRTEIALAQLARNAADDGDTAAEQAAMDKLSFKRLNDMEKARERADRIKAARISADGIRDALKAGRAVFAKDKSAKTRRLRSLLGSRLASFRKAQRGATGVPGLILDQALAGRIKKMPPIPFPNPEPPPPPWTPIPIPTTPPTTPPITPPPGLLPSALTLVCPPTGKPGVYAITGGLTPARPGVKVEVHVAPPSNSVTGPSVQTTTTDGSANYSIGISMNTAGTWKLYAHWEGDLQTQSDDSPTCQTVVS

pLDDT: mean 82.96, std 17.33, range [29.06, 98.31]

Foldseek 3Di:
DDDDDDDDDDDPPPPPPPDPPPQQKEKEKEFEWAWFQNDIAGLFQWKKFKKDCAPPVLFGCLQGIDTQFIDTAHRRRMDITIRPGNRFKIKMKTFLAGPLQQFEDAQLGQDTFMEIDDIGTSPDNYHYPFYWYFYPPFQQSRSLLSSLLVVLQVVCCVVQVDGALQPPNAAYEHTCAQAQQWAAAQNYIDHHTNWHCAQVGGPHNLVSLLSVLLNLLRSLQEDPVLVLVLCVVQVCRDDAFQQDQSVDQLNLLSNLSSCLRSVVLPPQAPRPPDDLPSSSGNSSLSNVLQVLLVFFDPNDPNVLSVLSNVQHNQDRHSVSSCVPTHGDDDDDDDDDDHDDTGDGTPGDALQRSLVRLVVLLVLLVVVLVVLVVVLVVLVVQLVPADDQPDPPSRVNLCSQQSNLSSQLVSQLSVLLSVSSVCSNDSVSSVVLNPDRPVVNVVVSVVSSLVSQLVLLVSLLSSLVSSCVSCVVSLVVHPDPSSVVSNVSSVVLSVLSVVSNVVDPDNRDRDNNHSPNVSMDRDDRPPPPPPDPDDDDDDDDDDDDDDDDDDDDDDDDDAAEKAKAWDWDAEEAQFKTKIKIFMPPADFFAKKKKWKAAPPPDPDGIDIDIWTAHPRRMTIDIDGHRDAAKMKMKMWGPADPRYHIDIHPIDIYGHD

Solvent-accessible surface area (backbone atoms only — not comparable to full-atom values): 35316 Å² total; per-residue (Å²): 134,87,83,88,89,80,88,80,84,80,78,84,80,78,78,77,73,72,71,77,81,69,58,45,48,20,36,41,32,33,28,39,30,30,45,26,87,86,32,78,40,56,41,37,41,30,31,37,33,36,29,32,39,30,78,67,76,78,46,60,40,81,55,56,28,48,76,57,28,70,51,56,19,40,76,75,6,36,40,76,43,47,41,85,46,64,63,58,48,31,29,44,33,42,35,51,30,40,93,83,28,42,34,31,22,45,49,68,48,82,50,64,39,53,50,63,51,74,81,42,65,43,82,43,65,61,41,80,64,36,38,37,39,38,39,56,83,70,56,44,39,54,59,48,44,49,49,22,39,45,48,44,54,47,53,48,28,70,71,62,75,47,79,74,55,18,68,96,75,20,40,39,31,26,39,59,21,91,62,71,58,64,48,52,41,33,38,40,32,36,32,16,51,41,45,71,39,21,78,86,43,48,76,36,34,41,43,26,23,21,46,48,24,32,19,51,50,42,28,27,31,45,54,72,70,50,49,56,48,46,39,70,75,41,53,67,90,57,92,84,50,57,64,43,73,54,88,36,34,46,31,8,30,51,50,6,46,8,30,45,62,29,57,76,27,73,53,49,61,80,38,85,97,57,61,79,82,43,47,32,16,15,14,36,30,10,34,50,52,51,45,39,28,76,64,24,64,69,33,38,72,59,53,53,53,48,50,41,57,74,41,54,70,68,63,50,30,59,70,55,49,51,71,76,55,59,57,72,84,86,74,86,82,82,86,66,77,71,68,81,78,69,77,77,78,64,66,57,50,43,61,53,52,8,51,52,27,42,49,55,32,50,51,39,52,50,48,43,50,53,44,52,56,51,30,55,54,33,44,62,47,35,78,56,72,56,78,71,84,55,84,72,36,55,72,31,32,49,40,41,19,39,37,32,43,39,53,30,53,40,52,32,46,47,52,46,29,57,64,33,48,69,36,34,39,40,67,45,37,54,51,56,74,70,48,54,67,69,58,50,52,56,48,40,56,53,46,27,54,51,49,50,28,47,50,23,45,46,50,28,51,23,46,51,44,24,52,59,51,22,40,67,48,62,68,70,31,80,42,70,68,54,50,50,45,53,51,43,43,53,50,46,34,52,51,23,58,44,26,50,72,69,47,86,83,60,74,77,70,78,63,66,84,79,59,64,85,44,58,49,84,48,75,63,69,81,72,76,75,77,75,78,78,78,81,85,81,80,88,77,88,81,88,86,88,86,84,86,87,90,83,92,71,77,85,76,72,58,39,78,44,48,38,44,54,48,56,60,64,61,49,57,64,41,74,41,77,36,37,33,38,38,38,71,73,48,57,68,43,68,35,39,38,40,39,38,55,26,94,87,41,92,58,69,70,48,76,46,78,41,50,20,38,93,77,8,34,33,66,44,79,46,78,45,70,57,71,35,56,30,42,35,33,36,42,32,84,48,56,102,58,28,39,51,33,64,16,62,75,34,52,30,37,24,98